Protein AF-A0A1Q9CHP8-F1 (afdb_monomer)

Radius of gyration: 36.55 Å; Cα contacts (8 Å, |Δi|>4): 1804; chains: 1; bounding box: 91×58×106 Å

Secondary structure (DSSP, 8-state):
-------SEEEESS-HHHHHHHHHTT--EEEE-SSSSS-GGGGG--S-EE-SS-HHHHHTT----HHHHHHHHHHTT-S-HHHHHHHHHHHHHHHHHHHHHH-----EEE--TT-SS--EEE-SSS-HHHHHHHHHHHHHHHHHHH-TTEEEESS-EEEEEEEETTEEEEEEEE--BHHHHHHHHHHHHT--S-EEE-TTSPBPPTTSBTTTTT--TT---EEE-PPPEEEE----------SSS------EEEEE-TTS-EEEEE-GGGTT--TTTTTT--SEEEEEE-SSEEEEEETTS-EEEEE-GGGTT--TTTTTT--SEEEEEE-SSEEEEEETTS-EEEEE-IIIII--TTTTTT--SEEEEEE-SSSEEEEEETTS-EEEEE-IIIII--TTTGGG--SEEEEEE-SSEEEEEETTS-EEEEE-GGGTT--TTTTTT--SEEEEEE-SSEEEEEETTS-EEEEE-IIIII--TTTGGG--SEEEEEE-SSEEEEEETTS-EEEEE-TTTT---TTTTTT--SEEEEEE-SSEEEEEETTS-EEEEE-IIIII--TTTTTT--SEEEEEE-SSEEEEEETTS-EEEEE-GGGTT--GGGTTT--SEEEEEE-SSEEEEEETTS-EEEEE-GGGT---GGGGGG--

Mean predicted aligned error: 12.8 Å

Nearest PDB structures (foldseek):
  6ku6-assembly2_H  TM=7.798E-01  e=5.012E-15  Saccharomyces cerevisiae S288C
  5zyn-assembly1_B  TM=6.767E-01  e=9.144E-16  Saccharomyces cerevisiae S288C
  2b7s-assembly1_A  TM=7.033E-01  e=2.053E-12  Shewanella frigidimarina
  1d4c-assembly3_C  TM=6.231E-01  e=5.730E-13  Shewanella oneidensis
  8qpv-assembly1_B  TM=3.989E-01  e=8.512E-08  Escherichia coli

Foldseek 3Di:
DQDFDQAPDEDEAQVLVVLVVCVVVVGAYEYEYLAPDGHPCLLVAQFAAFAFPAPLCVVVVWNGALVQQLVLVVVVPDPDSVVSSVCSHCRRVVVVCLCPVLVFQQNDWADDPSHPTTGGTAHPDRGRSNRSRVSSVVVLVVCVVPHSRYHYHYSWAWDAFDDDPHDRRGTGTFDDALLNVQVVVLVVVLFWHFFKAWPVRHTADRRHTCVRSVDDPPTDIDTQFDFKDKEKAAFDPPPDDDDDPDPDGFMKMWIQGRQQAIQIAFAVQLVSDPPVCRVVSHQWDDWYYANRKIWTQHPQQFIQIAHHQQLPSDPPVCRVVRGQFDDWDHANRKIWTQHPQQFIQIAHHQQQFSDPPVCRVVRGQFDDWDHARAGKIWTQHPQQAIQIAHHQLLFSDPPVCRVVRGQFDDWDGANFKIWTQHPQQFIQIAHHQQQPNDPPVCRVVRGQFDDWDGANFKIWTQHPQQFIQIAHNQQLPRDPPVPRVVRGQFPDWDHANRKIWTQHPQQAIQIAHHQQLPRDPPVCRVVRGQFDDWDGANFKIWTQHPQQAIQIAHHVQLPSDPPVCRVVRGQFDDWDHANRKIWTQHPQQFIAIAHHQQQVNDPPVCRVVRGQFDDWDGYNFKIWTQHPNRFIAIAHHSNNHRGCPVVRVVRD

Organism: Symbiodinium microadriaticum (NCBI:txid2951)

Structure (mmCIF, N/CA/C/O backbone):
data_AF-A0A1Q9CHP8-F1
#
_entry.id   AF-A0A1Q9CHP8-F1
#
loop_
_atom_site.group_PDB
_atom_site.id
_atom_site.type_symbol
_atom_site.label_atom_id
_atom_site.label_alt_id
_atom_site.label_comp_id
_atom_site.label_asym_id
_atom_site.label_entity_id
_atom_site.label_seq_id
_atom_site.pdbx_PDB_ins_code
_atom_site.Cartn_x
_atom_site.Cartn_y
_atom_site.Cartn_z
_atom_site.occupancy
_atom_site.B_iso_or_equiv
_atom_site.auth_seq_id
_atom_site.auth_comp_id
_atom_site.auth_asym_id
_atom_site.auth_atom_id
_atom_site.pdbx_PDB_model_num
ATOM 1 N N . MET A 1 1 ? -21.024 -15.010 26.573 1.00 32.25 1 MET A N 1
ATOM 2 C CA . MET A 1 1 ? -21.237 -13.962 27.595 1.00 32.25 1 MET A CA 1
ATOM 3 C C . MET A 1 1 ? -22.508 -14.082 28.415 1.00 32.25 1 MET A C 1
ATOM 5 O O . MET A 1 1 ? -22.837 -13.093 29.053 1.00 32.25 1 MET A O 1
ATOM 9 N N . MET A 1 2 ? -23.236 -15.208 28.420 1.00 30.58 2 MET A N 1
ATOM 10 C CA . MET A 1 2 ? -24.152 -15.468 29.525 1.00 30.58 2 MET A CA 1
ATOM 11 C C . MET A 1 2 ? -23.237 -15.641 30.725 1.00 30.58 2 MET A C 1
ATOM 13 O O . MET A 1 2 ? -22.542 -16.645 30.850 1.00 30.58 2 MET A O 1
ATOM 17 N N . ARG A 1 3 ? -23.071 -14.570 31.493 1.00 36.22 3 ARG A N 1
ATOM 18 C CA . ARG A 1 3 ? -22.209 -14.589 32.662 1.00 36.22 3 ARG A CA 1
ATOM 19 C C . ARG A 1 3 ? -22.969 -15.358 33.725 1.00 36.22 3 ARG A C 1
ATOM 21 O O . ARG A 1 3 ? -23.978 -14.858 34.200 1.00 36.22 3 ARG A O 1
ATOM 28 N N . THR A 1 4 ? -22.482 -16.534 34.099 1.00 34.19 4 THR A N 1
ATOM 29 C CA . THR A 1 4 ? -22.822 -17.109 35.398 1.00 34.19 4 THR A CA 1
ATOM 30 C C . THR A 1 4 ? -22.006 -16.340 36.424 1.00 34.19 4 THR A C 1
ATOM 32 O O . THR A 1 4 ? -20.804 -16.548 36.565 1.00 34.19 4 THR A O 1
ATOM 35 N N . VAL A 1 5 ? -22.637 -15.392 37.108 1.00 40.09 5 VAL A N 1
ATOM 36 C CA . VAL A 1 5 ? -22.041 -14.811 38.311 1.00 40.09 5 VAL A CA 1
ATOM 37 C C . VAL A 1 5 ? -22.280 -15.797 39.445 1.00 40.09 5 VAL A C 1
ATOM 39 O O . VAL A 1 5 ? -23.387 -15.863 39.967 1.00 40.09 5 VAL A O 1
ATOM 42 N N . THR A 1 6 ? -21.256 -16.556 39.832 1.00 34.91 6 THR A N 1
ATOM 43 C CA . THR A 1 6 ? -21.202 -17.181 41.159 1.00 34.91 6 THR A CA 1
ATOM 44 C C . THR A 1 6 ? -20.736 -16.125 42.149 1.00 34.91 6 THR A C 1
ATOM 46 O O . THR A 1 6 ? -19.545 -15.958 42.402 1.00 34.91 6 THR A O 1
ATOM 49 N N . ALA A 1 7 ? -21.689 -15.359 42.664 1.00 39.22 7 ALA A N 1
ATOM 50 C CA . ALA A 1 7 ? -21.509 -14.553 43.860 1.00 39.22 7 ALA A CA 1
ATOM 51 C C . ALA A 1 7 ? -22.327 -15.204 44.973 1.00 39.22 7 ALA A C 1
ATOM 53 O O . ALA A 1 7 ? -23.356 -15.822 44.702 1.00 39.22 7 ALA A O 1
ATOM 54 N N . MET A 1 8 ? -21.913 -15.027 46.228 1.00 43.69 8 MET A N 1
ATOM 55 C CA . MET A 1 8 ? -22.737 -15.444 47.368 1.00 43.69 8 MET A CA 1
ATOM 56 C C . MET A 1 8 ? -24.135 -14.794 47.342 1.00 43.69 8 MET A C 1
ATOM 58 O O . MET A 1 8 ? -25.053 -15.340 47.945 1.00 43.69 8 MET A O 1
ATOM 62 N N . MET A 1 9 ? -24.323 -13.673 46.623 1.00 50.69 9 MET A N 1
ATOM 63 C CA . MET A 1 9 ? -25.636 -13.069 46.395 1.00 50.69 9 MET A CA 1
ATOM 64 C C . MET A 1 9 ? -25.667 -12.218 45.109 1.00 50.69 9 MET A C 1
ATOM 66 O O . MET A 1 9 ? -24.845 -11.317 44.933 1.00 50.69 9 MET A O 1
ATOM 70 N N . VAL A 1 10 ? -26.631 -12.489 44.220 1.00 53.03 10 VAL A N 1
ATOM 71 C CA . VAL A 1 10 ? -26.960 -11.646 43.056 1.00 53.03 10 VAL A CA 1
ATOM 72 C C . VAL A 1 10 ? -28.229 -10.867 43.365 1.00 53.03 10 VAL A C 1
ATOM 74 O O . VAL A 1 10 ? -29.233 -11.448 43.777 1.00 53.03 10 VAL A O 1
ATOM 77 N N . ILE A 1 11 ? -28.186 -9.555 43.156 1.00 59.75 11 ILE A N 1
ATOM 78 C CA . ILE A 1 11 ? -29.283 -8.655 43.501 1.00 59.75 11 ILE A CA 1
ATOM 79 C C . ILE A 1 11 ? -29.784 -7.957 42.233 1.00 59.75 11 ILE A C 1
ATOM 81 O O . ILE A 1 11 ? -28.994 -7.362 41.501 1.00 59.75 11 ILE A O 1
ATOM 85 N N . VAL A 1 12 ? -31.098 -8.044 41.992 1.00 50.56 12 VAL A N 1
ATOM 86 C CA . VAL A 1 12 ? -31.787 -7.521 40.800 1.00 50.56 12 VAL A CA 1
ATOM 87 C C . VAL A 1 12 ? -32.822 -6.482 41.227 1.00 50.56 12 VAL A C 1
ATOM 89 O O . VAL A 1 12 ? -33.649 -6.787 42.080 1.00 50.56 12 VAL A O 1
ATOM 92 N N . ASP A 1 13 ? -32.777 -5.298 40.607 1.00 51.28 13 ASP A N 1
ATOM 93 C CA . ASP A 1 13 ? -33.692 -4.153 40.763 1.00 51.28 13 ASP A CA 1
ATOM 94 C C . ASP A 1 13 ? -33.893 -3.638 42.225 1.00 51.28 13 ASP A C 1
ATOM 96 O O . ASP A 1 13 ? -34.363 -4.318 43.138 1.00 51.28 13 ASP A O 1
ATOM 100 N N . ALA A 1 14 ? -33.585 -2.351 42.440 1.00 54.28 14 ALA A N 1
ATOM 101 C CA . ALA A 1 14 ? -33.940 -1.529 43.618 1.00 54.28 14 ALA A CA 1
ATOM 102 C C . ALA A 1 14 ? -33.452 -1.971 45.020 1.00 54.28 14 ALA A C 1
ATOM 104 O O . ALA A 1 14 ? -33.820 -1.352 46.018 1.00 54.28 14 ALA A O 1
ATOM 105 N N . SER A 1 15 ? -32.575 -2.965 45.126 1.00 67.31 15 SER A N 1
ATOM 106 C C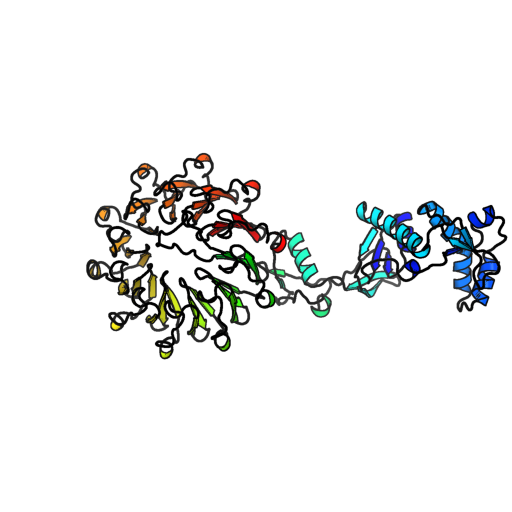A . SER A 1 15 ? -32.141 -3.520 46.418 1.00 67.31 15 SER A CA 1
ATOM 107 C C . SER A 1 15 ? -30.741 -3.040 46.836 1.00 67.31 15 SER A C 1
ATOM 109 O O . SER A 1 15 ? -29.907 -3.813 47.306 1.00 67.31 15 SER A O 1
ATOM 111 N N . MET A 1 16 ? -30.484 -1.734 46.684 1.00 79.94 16 MET A N 1
ATOM 112 C CA . MET A 1 16 ? -29.229 -1.094 47.115 1.00 79.94 16 MET A CA 1
ATOM 113 C C . MET A 1 16 ? -28.975 -1.269 48.616 1.00 79.94 16 MET A C 1
ATOM 115 O O . MET A 1 16 ? -27.826 -1.385 49.037 1.00 79.94 16 MET A O 1
ATOM 119 N N . SER A 1 17 ? -30.039 -1.310 49.423 1.00 84.31 17 SER A N 1
ATOM 120 C CA . SER A 1 17 ? -29.952 -1.588 50.857 1.00 84.31 17 SER A CA 1
ATOM 121 C C . SER A 1 17 ? -29.372 -2.976 51.115 1.00 84.31 17 SER A C 1
ATOM 123 O O . SER A 1 17 ? -28.392 -3.087 51.838 1.00 84.31 17 SER A O 1
ATOM 125 N N . ALA A 1 18 ? -29.886 -4.010 50.445 1.00 85.06 18 ALA A N 1
ATOM 126 C CA . ALA A 1 18 ? -29.377 -5.373 50.575 1.00 85.06 18 ALA A CA 1
ATOM 127 C C . ALA A 1 18 ? -27.910 -5.489 50.127 1.00 85.06 18 ALA A C 1
ATOM 129 O O . ALA A 1 18 ? -27.121 -6.140 50.807 1.00 85.06 18 ALA A O 1
ATOM 130 N N . ALA A 1 19 ? -27.521 -4.816 49.038 1.00 87.69 19 ALA A N 1
ATOM 131 C CA . ALA A 1 19 ? -26.127 -4.801 48.594 1.00 87.69 19 ALA A CA 1
ATOM 132 C C . ALA A 1 19 ? -25.193 -4.174 49.641 1.00 87.69 19 ALA A C 1
ATOM 134 O O . ALA A 1 19 ? -24.167 -4.761 49.979 1.00 87.69 19 ALA A O 1
ATOM 135 N N . ASN A 1 20 ? -25.578 -3.026 50.208 1.00 89.94 20 ASN A N 1
ATOM 136 C CA . ASN A 1 20 ? -24.814 -2.387 51.277 1.00 89.94 20 ASN A CA 1
ATOM 137 C C . ASN A 1 20 ? -24.762 -3.264 52.540 1.00 89.94 20 ASN A C 1
ATOM 139 O O . ASN A 1 20 ? -23.689 -3.425 53.111 1.00 89.94 20 ASN A O 1
ATOM 143 N N . THR A 1 21 ? -25.866 -3.902 52.944 1.00 88.44 21 THR A N 1
ATOM 144 C CA . THR A 1 21 ? -25.880 -4.808 54.106 1.00 88.44 21 THR A CA 1
ATOM 145 C C . THR A 1 21 ? -24.941 -6.002 53.920 1.00 88.44 21 THR A C 1
ATOM 147 O O . THR A 1 21 ? -24.239 -6.365 54.861 1.00 88.44 21 THR A O 1
ATOM 150 N N . VAL A 1 22 ? -24.891 -6.607 52.725 1.00 87.50 22 VAL A N 1
ATOM 151 C CA . VAL A 1 22 ? -23.957 -7.710 52.425 1.00 87.50 22 VAL A CA 1
ATOM 152 C C . VAL A 1 22 ? -22.511 -7.250 52.602 1.00 87.50 22 VAL A C 1
ATOM 154 O O . VAL A 1 22 ? -21.736 -7.920 53.284 1.00 87.50 22 VAL A O 1
ATOM 157 N N . VAL A 1 23 ? -22.171 -6.086 52.047 1.00 89.94 23 VAL A N 1
ATOM 158 C CA . VAL A 1 23 ? -20.831 -5.495 52.157 1.00 89.94 23 VAL A CA 1
ATOM 159 C C . VAL A 1 23 ? -20.475 -5.159 53.608 1.00 89.94 23 VAL A C 1
ATOM 161 O O . VAL A 1 23 ? -19.366 -5.461 54.043 1.00 89.94 23 VAL A O 1
ATOM 164 N N . GLU A 1 24 ? -21.405 -4.597 54.389 1.00 89.00 24 GLU A N 1
ATOM 165 C CA . GLU A 1 24 ? -21.190 -4.286 55.813 1.00 89.00 24 GLU A CA 1
ATOM 166 C C . GLU A 1 24 ? -20.850 -5.528 56.651 1.00 89.00 24 GLU A C 1
ATOM 168 O O . GLU A 1 24 ? -20.127 -5.422 57.641 1.00 89.00 24 GLU A O 1
ATOM 173 N N . HIS A 1 25 ? -21.333 -6.704 56.246 1.00 88.75 25 HIS A N 1
ATOM 174 C CA . HIS A 1 25 ? -21.040 -7.981 56.900 1.00 88.75 25 HIS A CA 1
ATOM 175 C C . HIS A 1 25 ? -19.846 -8.723 56.270 1.00 88.75 25 HIS A C 1
ATOM 177 O O . HIS A 1 25 ? -19.626 -9.897 56.563 1.00 88.75 25 HIS A O 1
ATOM 183 N N . GLY A 1 26 ? -19.068 -8.058 55.407 1.00 86.25 26 GLY A N 1
ATOM 184 C CA . GLY A 1 26 ? -17.883 -8.623 54.752 1.00 86.25 26 GLY A CA 1
ATOM 185 C C . GLY A 1 26 ? -18.189 -9.594 53.607 1.00 86.25 26 GLY A C 1
ATOM 186 O O . GLY A 1 26 ? -17.297 -10.304 53.144 1.00 86.25 26 GLY A O 1
ATOM 187 N N . GLY A 1 27 ? -19.442 -9.652 53.154 1.00 83.94 27 GLY A N 1
ATOM 188 C CA . GLY A 1 27 ? -19.852 -10.458 52.012 1.00 83.94 27 GLY A CA 1
ATOM 189 C C . GLY A 1 27 ? -19.500 -9.806 50.673 1.00 83.94 27 GLY A C 1
ATOM 190 O O . GLY A 1 27 ? -19.289 -8.598 50.579 1.00 83.94 27 GLY A O 1
ATOM 191 N N . ARG A 1 28 ? -19.472 -10.625 49.616 1.00 83.94 28 ARG A N 1
ATOM 192 C CA . ARG A 1 28 ? -19.248 -10.178 48.233 1.00 83.94 28 ARG A CA 1
ATOM 193 C C . ARG A 1 28 ? -20.570 -10.066 47.485 1.00 83.94 28 ARG A C 1
ATOM 195 O O . ARG A 1 28 ? -21.344 -11.027 47.477 1.00 83.94 28 ARG A O 1
ATOM 202 N N . VAL A 1 29 ? -20.798 -8.942 46.809 1.00 85.75 29 VAL A N 1
ATOM 203 C CA . VAL A 1 29 ? -22.035 -8.684 46.061 1.00 85.75 29 VAL A CA 1
ATOM 204 C C . VAL A 1 29 ? -21.769 -8.244 44.625 1.00 85.75 29 VAL A C 1
ATOM 206 O O . VAL A 1 29 ? -20.896 -7.421 44.351 1.00 85.75 29 VAL A O 1
ATOM 209 N N . VAL A 1 30 ? -22.580 -8.767 43.704 1.00 84.06 30 VAL A N 1
ATOM 210 C CA . VAL A 1 30 ? -22.703 -8.234 42.345 1.00 84.06 30 VAL A CA 1
ATOM 211 C C . VAL A 1 30 ? -24.123 -7.712 42.167 1.00 84.06 30 VAL A C 1
ATOM 213 O O . VAL A 1 30 ? -25.094 -8.469 42.239 1.00 84.06 30 VAL A O 1
ATOM 216 N N . LEU A 1 31 ? -24.231 -6.405 41.956 1.00 84.88 31 LEU A N 1
ATOM 217 C CA . LEU A 1 31 ? -25.481 -5.712 41.688 1.00 84.88 31 LEU A CA 1
ATOM 218 C C . LEU A 1 31 ? -25.678 -5.590 40.174 1.00 84.88 31 LEU A C 1
ATOM 220 O O . LEU A 1 31 ? -24.810 -5.055 39.483 1.00 84.88 31 LEU A O 1
ATOM 224 N N . LEU A 1 32 ? -26.825 -6.057 39.681 1.00 81.81 32 LEU A N 1
ATOM 225 C CA . LEU A 1 32 ? -27.216 -5.953 38.276 1.00 81.81 32 LEU A CA 1
ATOM 226 C C . LEU A 1 32 ? -28.461 -5.067 38.152 1.00 81.81 32 LEU A C 1
ATOM 228 O O . LEU A 1 32 ? -29.477 -5.337 38.796 1.00 81.81 32 LEU A O 1
ATOM 232 N N . ASP A 1 33 ? -28.400 -4.042 37.304 1.00 81.62 33 ASP A N 1
ATOM 233 C CA . ASP A 1 33 ? -29.553 -3.200 36.963 1.00 81.62 33 ASP A CA 1
ATOM 234 C C . ASP A 1 33 ? -29.701 -3.124 35.441 1.00 81.62 33 ASP A C 1
ATOM 236 O O . ASP A 1 33 ? -28.731 -2.907 34.715 1.00 81.62 33 ASP A O 1
ATOM 240 N N . LYS A 1 34 ? -30.926 -3.296 34.939 1.00 77.94 34 LYS A N 1
ATOM 241 C CA . LYS A 1 34 ? -31.218 -3.205 33.498 1.00 77.94 34 LYS A CA 1
ATOM 242 C C . LYS A 1 34 ? -31.154 -1.770 32.965 1.00 77.94 34 LYS A C 1
ATOM 244 O O . LYS A 1 34 ? -31.119 -1.568 31.755 1.00 77.94 34 LYS A O 1
ATOM 249 N N . SER A 1 35 ? -31.215 -0.779 33.848 1.00 80.12 35 SER A N 1
ATOM 250 C CA . SER A 1 35 ? -31.210 0.643 33.513 1.00 80.12 35 SER A CA 1
ATOM 251 C C . SER A 1 35 ? -29.777 1.166 33.465 1.00 80.12 35 SER A C 1
ATOM 253 O O . SER A 1 35 ? -28.867 0.576 34.041 1.00 80.12 35 SER A O 1
ATOM 255 N N . SER A 1 36 ? -29.562 2.306 32.806 1.00 78.25 36 SER A N 1
ATOM 256 C CA . SER A 1 36 ? -28.267 3.001 32.826 1.00 78.25 36 SER A CA 1
ATOM 257 C C . SER A 1 36 ? -27.949 3.660 34.174 1.00 78.25 36 SER A C 1
ATOM 259 O O . SER A 1 36 ? -26.808 4.044 34.400 1.00 78.25 36 SER A O 1
ATOM 261 N N . PHE A 1 37 ? -28.945 3.806 35.052 1.00 79.88 37 PHE A N 1
ATOM 262 C CA . PHE A 1 37 ? -28.818 4.407 36.376 1.00 79.88 37 PHE A CA 1
ATOM 263 C C . PHE A 1 37 ? -29.591 3.581 37.411 1.00 79.88 37 PHE A C 1
ATOM 265 O O . PHE A 1 37 ? -30.772 3.285 37.209 1.00 79.88 37 PHE A O 1
ATOM 272 N N . CYS A 1 38 ? -28.928 3.233 38.514 1.00 80.44 38 CYS A N 1
ATOM 273 C CA . CYS A 1 38 ? -29.504 2.460 39.615 1.00 80.44 38 CYS A CA 1
ATOM 274 C C . CYS A 1 38 ? -30.479 3.311 40.451 1.00 80.44 38 CYS A C 1
ATOM 276 O O . CYS A 1 38 ? -30.291 4.511 40.604 1.00 80.44 38 CYS A O 1
ATOM 278 N N . GLY A 1 39 ? -31.499 2.696 41.059 1.00 76.31 39 GLY A N 1
ATOM 279 C CA . GLY A 1 39 ? -32.348 3.360 42.073 1.00 76.31 39 GLY A CA 1
ATOM 280 C C . GLY A 1 39 ? -33.857 3.170 41.899 1.00 76.31 39 GLY A C 1
ATOM 281 O O . GLY A 1 39 ? -34.620 3.286 42.864 1.00 76.31 39 GLY A O 1
ATOM 282 N N . GLY A 1 40 ? -34.291 2.786 40.696 1.00 79.56 40 GLY A N 1
ATOM 283 C CA . GLY A 1 40 ? -35.664 2.366 40.414 1.00 79.56 40 GLY A CA 1
ATOM 284 C C . GLY A 1 40 ? -36.733 3.388 40.827 1.00 79.56 40 GLY A C 1
ATOM 285 O O . GLY A 1 40 ? -36.554 4.603 40.738 1.00 79.56 40 GLY A O 1
ATOM 286 N N . ASN A 1 41 ? -37.888 2.893 41.283 1.00 81.56 41 ASN A N 1
ATOM 287 C CA . ASN A 1 41 ? -39.002 3.753 41.698 1.00 81.56 41 ASN A CA 1
ATOM 288 C C . ASN A 1 41 ? -38.702 4.561 42.972 1.00 81.56 41 ASN A C 1
ATOM 290 O O . ASN A 1 41 ? -39.279 5.632 43.157 1.00 81.56 41 ASN A O 1
ATOM 294 N N . SER A 1 42 ? -37.790 4.090 43.826 1.00 84.94 42 SER A N 1
ATOM 295 C CA . SER A 1 42 ? -37.448 4.742 45.095 1.00 84.94 42 SER A CA 1
ATOM 296 C C . SER A 1 42 ? -36.819 6.121 44.892 1.00 84.94 42 SER A C 1
ATOM 298 O O . SER A 1 42 ? -37.110 7.042 45.653 1.00 84.94 42 SER A O 1
ATOM 300 N N . THR A 1 43 ? -36.057 6.315 43.811 1.00 85.19 43 THR A N 1
ATOM 301 C CA . THR A 1 43 ? -35.493 7.626 43.442 1.00 85.19 43 THR A CA 1
ATOM 302 C C . THR A 1 43 ? -36.583 8.666 43.161 1.00 85.19 43 THR A C 1
ATOM 304 O O . THR A 1 43 ? -36.385 9.856 43.396 1.00 85.19 43 THR A O 1
ATOM 307 N N . LYS A 1 44 ? -37.767 8.231 42.706 1.00 83.88 44 LYS A N 1
ATOM 308 C CA . LYS A 1 44 ? -38.906 9.109 42.391 1.00 83.88 44 LYS A CA 1
ATOM 309 C C . LYS A 1 44 ? -39.790 9.422 43.606 1.00 83.88 44 LYS A C 1
ATOM 311 O O . LYS A 1 44 ? -40.751 10.178 43.471 1.00 83.88 44 LYS A O 1
ATOM 316 N N . ALA A 1 45 ? -39.506 8.861 44.784 1.00 84.69 45 ALA A N 1
ATOM 317 C CA . ALA A 1 45 ? -40.313 9.093 45.979 1.00 84.69 45 ALA A CA 1
ATOM 318 C C . ALA A 1 45 ? -40.111 10.521 46.529 1.00 84.69 45 ALA A C 1
ATOM 320 O O . ALA A 1 45 ? -39.013 10.919 46.915 1.00 84.69 45 ALA A O 1
ATOM 321 N N . THR A 1 46 ? -41.187 11.305 46.604 1.00 85.94 46 THR A N 1
ATOM 322 C CA . THR A 1 46 ? -41.142 12.726 47.011 1.00 85.94 46 THR A CA 1
ATOM 323 C C . THR A 1 46 ? -41.456 12.960 48.493 1.00 85.94 46 THR A C 1
ATOM 325 O O . THR A 1 46 ? -41.207 14.043 49.029 1.00 85.94 46 THR A O 1
ATOM 328 N N . SER A 1 47 ? -42.011 11.954 49.169 1.00 87.69 47 SER A N 1
ATOM 329 C CA . SER A 1 47 ? -42.563 12.089 50.519 1.00 87.69 47 SER A CA 1
ATOM 330 C C . SER A 1 47 ? -41.555 11.828 51.640 1.00 87.69 47 SER A C 1
ATOM 332 O O . SER A 1 47 ? -41.561 12.573 52.619 1.00 87.69 47 SER A O 1
ATOM 334 N N . GLY A 1 48 ? -40.699 10.814 51.494 1.00 90.50 48 GLY A N 1
ATOM 335 C CA . GLY A 1 48 ? -39.798 10.325 52.543 1.00 90.50 48 GLY A CA 1
ATOM 336 C C . GLY A 1 48 ? -39.939 8.819 52.780 1.00 90.50 48 GLY A C 1
ATOM 337 O O . GLY A 1 48 ? -40.617 8.132 52.015 1.00 90.50 48 GLY A O 1
ATOM 338 N N . ILE A 1 49 ? -39.305 8.322 53.841 1.00 93.06 49 ILE A N 1
ATOM 339 C CA . ILE A 1 49 ? -39.359 6.922 54.288 1.00 93.06 49 ILE A CA 1
ATOM 340 C C . ILE A 1 49 ? -40.176 6.813 55.579 1.00 93.06 49 ILE A C 1
ATOM 342 O O . ILE A 1 49 ? -40.084 7.677 56.444 1.00 93.06 49 ILE A O 1
ATOM 346 N N . ASN A 1 50 ? -40.999 5.776 55.726 1.00 95.19 50 ASN A N 1
ATOM 347 C CA . ASN A 1 50 ? -41.818 5.601 56.926 1.00 95.19 50 ASN A CA 1
ATOM 348 C C . ASN A 1 50 ? -41.083 4.777 57.992 1.00 95.19 50 ASN A C 1
ATOM 350 O O . ASN A 1 50 ? -40.599 3.693 57.681 1.00 95.19 50 ASN A O 1
ATOM 354 N N . GLY A 1 51 ? -41.067 5.255 59.239 1.00 95.94 51 GLY A N 1
ATOM 355 C CA . GLY A 1 51 ? -40.491 4.550 60.388 1.00 95.94 51 GLY A CA 1
ATOM 356 C C . GLY A 1 51 ? -41.237 4.866 61.680 1.00 95.94 51 GLY A C 1
ATOM 357 O O . GLY A 1 51 ? -41.588 6.019 61.907 1.00 95.94 51 GLY A O 1
ATOM 358 N N . ALA A 1 52 ? -41.500 3.848 62.505 1.00 97.00 52 ALA A N 1
ATOM 359 C CA . ALA A 1 52 ? -42.254 3.990 63.754 1.00 97.00 52 ALA A CA 1
ATOM 360 C C . ALA A 1 52 ? -41.435 3.541 64.973 1.00 97.00 52 ALA A C 1
ATOM 362 O O . ALA A 1 52 ? -41.006 2.394 65.045 1.00 97.00 52 ALA A O 1
ATOM 363 N N . GLY A 1 53 ? -41.254 4.431 65.949 1.00 95.81 53 GLY A N 1
ATOM 364 C CA . GLY A 1 53 ? -40.407 4.233 67.128 1.00 95.81 53 GLY A CA 1
ATOM 365 C C . GLY A 1 53 ? -38.943 4.673 66.956 1.00 95.81 53 GLY A C 1
ATOM 366 O O . GLY A 1 53 ? -38.101 4.283 67.771 1.00 95.81 53 GLY A O 1
ATOM 367 N N . THR A 1 54 ? -38.632 5.476 65.931 1.00 97.31 54 THR A N 1
ATOM 368 C CA . THR A 1 54 ? -37.264 5.942 65.605 1.00 97.31 54 THR A CA 1
ATOM 369 C C . THR A 1 54 ? -36.670 6.860 66.676 1.00 97.31 54 THR A C 1
ATOM 371 O O . THR A 1 54 ? -37.397 7.486 67.461 1.00 97.31 54 THR A O 1
ATOM 374 N N . LYS A 1 55 ? -35.336 7.020 66.684 1.00 96.06 55 LYS A N 1
ATOM 375 C CA . LYS A 1 55 ? -34.653 8.000 67.557 1.00 96.06 55 LYS A CA 1
ATOM 376 C C . LYS A 1 55 ? -35.212 9.415 67.361 1.00 96.06 55 LYS A C 1
ATOM 378 O O . LYS A 1 55 ? -35.457 10.129 68.335 1.00 96.06 55 LYS A O 1
ATOM 383 N N . THR A 1 56 ? -35.482 9.805 66.115 1.00 95.19 56 THR A N 1
ATOM 384 C CA . THR A 1 56 ? -36.028 11.127 65.772 1.00 95.19 56 THR A CA 1
ATOM 385 C C . THR A 1 56 ? -37.457 11.327 66.284 1.00 95.19 56 THR A C 1
ATOM 387 O O . THR A 1 56 ? -37.770 12.407 66.785 1.00 95.19 56 THR A O 1
ATOM 390 N N . GLN A 1 57 ? -38.330 10.313 66.205 1.00 97.19 57 GLN A N 1
ATOM 391 C CA . GLN A 1 57 ? -39.683 10.404 66.772 1.00 97.19 57 GLN A CA 1
ATOM 392 C C . GLN A 1 57 ? -39.642 10.553 68.295 1.00 97.19 57 GLN A C 1
ATOM 394 O O . GLN A 1 57 ? -40.338 11.412 68.839 1.00 97.19 57 GLN A O 1
ATOM 399 N N . LYS A 1 58 ? -38.772 9.790 68.972 1.00 95.88 58 LYS A N 1
ATOM 400 C CA . LYS A 1 58 ? -38.559 9.891 70.425 1.00 95.88 58 LYS A CA 1
ATOM 401 C C . LYS A 1 58 ? -38.068 11.279 70.834 1.00 95.88 58 LYS A C 1
ATOM 403 O O . LYS A 1 58 ? -38.632 11.873 71.747 1.00 95.88 58 LYS A O 1
ATOM 408 N N . ALA A 1 59 ? -37.091 11.836 70.115 1.00 95.19 59 ALA A N 1
ATOM 409 C CA . ALA A 1 59 ? -36.578 13.187 70.362 1.00 95.19 59 ALA A CA 1
ATOM 410 C C . ALA A 1 59 ? -37.647 14.286 70.192 1.00 95.19 59 ALA A C 1
ATOM 412 O O . ALA A 1 59 ? -37.554 15.343 70.809 1.00 95.19 59 ALA A O 1
ATOM 413 N N . LYS A 1 60 ? -38.674 14.033 69.371 1.00 95.81 60 LYS A N 1
ATOM 414 C CA . LYS A 1 60 ? -39.806 14.941 69.131 1.00 95.81 60 LYS A CA 1
ATOM 415 C C . LYS A 1 60 ? -41.039 14.640 69.987 1.00 95.81 60 LYS A C 1
ATOM 417 O O . LYS A 1 60 ? -42.062 15.296 69.806 1.00 95.81 60 LYS A O 1
ATOM 422 N N . GLY A 1 61 ? -40.967 13.656 70.886 1.00 95.81 61 GLY A N 1
ATOM 423 C CA . GLY A 1 61 ? -42.092 13.251 71.731 1.00 95.81 61 GLY A CA 1
ATOM 424 C C . GLY A 1 61 ? -43.280 12.666 70.960 1.00 95.81 61 GLY A C 1
ATOM 425 O O . GLY A 1 61 ? -44.411 12.770 71.426 1.00 95.81 61 GLY A O 1
ATOM 426 N N . ILE A 1 62 ? -43.057 12.081 69.776 1.00 96.88 62 ILE A N 1
ATOM 427 C CA . ILE A 1 62 ? -44.118 11.480 68.956 1.00 96.88 62 ILE A CA 1
ATOM 428 C C . ILE A 1 62 ? -44.406 10.052 69.464 1.00 96.88 62 ILE A C 1
ATOM 430 O O . ILE A 1 62 ? -43.511 9.206 69.389 1.00 96.88 62 ILE A O 1
ATOM 434 N N . PRO A 1 63 ? -45.628 9.743 69.947 1.00 95.25 63 PRO A N 1
ATOM 435 C CA . PRO A 1 63 ? -45.958 8.451 70.551 1.00 95.25 63 PRO A CA 1
ATOM 436 C C . PRO A 1 63 ? -46.394 7.420 69.492 1.00 95.25 63 PRO A C 1
ATOM 438 O O . PRO A 1 63 ? -47.503 6.889 69.546 1.00 95.25 63 PRO A O 1
ATOM 441 N N . ASP A 1 64 ? -45.547 7.173 68.491 1.00 97.44 64 ASP A N 1
ATOM 442 C CA . ASP A 1 64 ? -45.794 6.163 67.453 1.00 97.44 64 ASP A CA 1
ATOM 443 C C . ASP A 1 64 ? -45.124 4.827 67.790 1.00 97.44 64 ASP A C 1
ATOM 445 O O . ASP A 1 64 ? -44.050 4.796 68.395 1.00 97.44 64 ASP A O 1
ATOM 449 N N . THR A 1 65 ? -45.741 3.720 67.375 1.00 97.00 65 THR A N 1
ATOM 450 C CA . THR A 1 65 ? -45.216 2.365 67.598 1.00 97.00 65 THR A CA 1
ATOM 451 C C . THR A 1 65 ? -45.391 1.491 66.360 1.00 97.00 65 THR A C 1
ATOM 453 O O . THR A 1 65 ? -46.222 1.770 65.489 1.00 97.00 65 THR A O 1
ATOM 456 N N . ALA A 1 66 ? -44.628 0.399 66.285 1.00 95.12 66 ALA A N 1
ATOM 457 C CA . ALA A 1 66 ? -44.748 -0.574 65.204 1.00 95.12 66 AL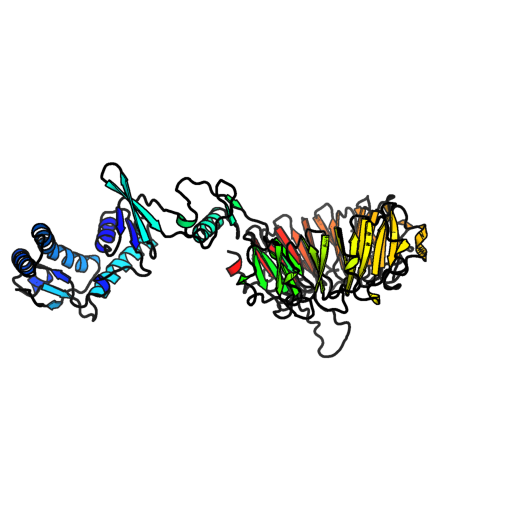A A CA 1
ATOM 458 C C . ALA A 1 66 ? -46.163 -1.176 65.117 1.00 95.12 66 ALA A C 1
ATOM 460 O O . ALA A 1 66 ? -46.637 -1.466 64.019 1.00 95.12 66 ALA A O 1
ATOM 461 N N . GLU A 1 67 ? -46.869 -1.327 66.242 1.00 96.00 67 GLU A N 1
ATOM 462 C CA . GLU A 1 67 ? -48.251 -1.813 66.289 1.00 96.00 67 GLU A CA 1
ATOM 463 C C . GLU A 1 67 ? -49.214 -0.820 65.637 1.00 96.00 67 GLU A C 1
ATOM 465 O O . GLU A 1 67 ? -50.012 -1.222 64.788 1.00 96.00 67 GLU A O 1
ATOM 470 N N . ILE A 1 68 ? -49.112 0.471 65.979 1.00 96.56 68 ILE A N 1
ATOM 471 C CA . ILE A 1 68 ? -49.930 1.531 65.367 1.00 96.56 68 ILE A CA 1
ATOM 472 C C . ILE A 1 68 ? -49.635 1.597 63.864 1.00 96.56 68 ILE A C 1
ATOM 474 O O . ILE A 1 68 ? -50.552 1.662 63.043 1.00 96.56 68 ILE A O 1
ATOM 478 N N . PHE A 1 69 ? -48.360 1.515 63.478 1.00 97.00 6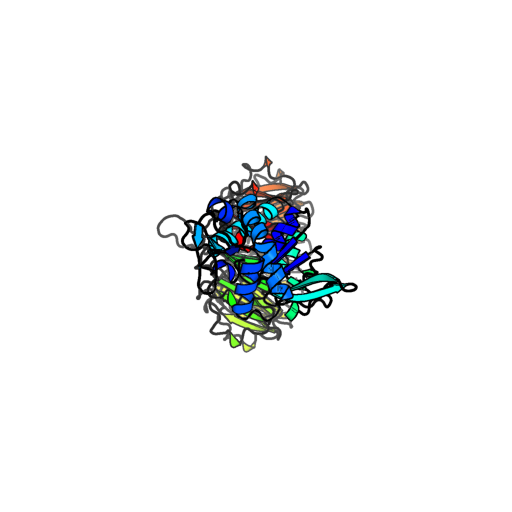9 PHE A N 1
ATOM 479 C CA . PHE A 1 69 ? -47.975 1.511 62.071 1.00 97.00 69 PHE A CA 1
ATOM 480 C C . PHE A 1 69 ? -48.493 0.273 61.322 1.00 97.00 69 PHE A C 1
ATOM 482 O O . PHE A 1 69 ? -49.002 0.395 60.204 1.00 97.00 69 PHE A O 1
ATOM 489 N N . THR A 1 70 ? -48.460 -0.903 61.947 1.00 96.12 70 THR A N 1
ATOM 490 C CA . THR A 1 70 ? -49.018 -2.132 61.368 1.00 96.12 70 THR A CA 1
ATOM 491 C C . THR A 1 70 ? -50.526 -1.992 61.161 1.00 96.12 70 THR A C 1
ATOM 493 O O . THR A 1 70 ? -51.024 -2.309 60.083 1.00 96.12 70 THR A O 1
ATOM 496 N N . GLN A 1 71 ? -51.259 -1.466 62.148 1.00 95.31 71 GLN A N 1
ATOM 497 C CA . GLN A 1 71 ? -52.705 -1.240 62.039 1.00 95.31 71 GLN A CA 1
ATOM 498 C C . GLN A 1 71 ? -53.053 -0.280 60.896 1.00 95.31 71 GLN A C 1
ATOM 500 O O . GLN A 1 71 ? -53.929 -0.588 60.086 1.00 95.31 71 GLN A O 1
ATOM 505 N N . ASP A 1 72 ? -52.337 0.841 60.785 1.00 96.00 72 ASP A N 1
ATOM 506 C CA . ASP A 1 72 ? -52.528 1.802 59.694 1.00 96.00 72 ASP A CA 1
ATOM 507 C C . ASP A 1 72 ? -52.231 1.174 58.321 1.00 96.00 72 ASP A C 1
ATOM 509 O O . ASP A 1 72 ? -52.975 1.382 57.363 1.00 96.00 72 ASP A O 1
ATOM 513 N N . THR A 1 73 ? -51.178 0.357 58.227 1.00 93.81 73 THR A N 1
ATOM 514 C CA . THR A 1 73 ? -50.772 -0.327 56.987 1.00 93.81 73 THR A CA 1
ATOM 515 C C . THR A 1 73 ? -51.794 -1.380 56.551 1.00 93.81 73 THR A C 1
ATOM 517 O O . THR A 1 73 ? -52.144 -1.461 55.372 1.00 93.81 73 THR A O 1
ATOM 520 N N . LEU A 1 74 ? -52.330 -2.158 57.497 1.00 93.56 74 LEU A N 1
ATOM 521 C CA . LEU A 1 74 ? -53.395 -3.131 57.239 1.00 93.56 74 LEU A CA 1
ATOM 522 C C . LEU A 1 74 ? -54.691 -2.441 56.809 1.00 93.56 74 LEU A C 1
ATOM 524 O O . LEU A 1 74 ? -55.306 -2.845 55.823 1.00 93.56 74 LEU A O 1
ATOM 528 N N . LYS A 1 75 ? -55.068 -1.356 57.495 1.00 93.75 75 LYS A N 1
ATOM 529 C CA . LYS A 1 75 ? -56.228 -0.533 57.129 1.00 93.75 75 LYS A CA 1
ATOM 530 C C . LYS A 1 75 ? -56.083 0.072 55.729 1.00 93.75 75 LYS A C 1
ATOM 532 O O . LYS A 1 75 ? -57.076 0.206 55.022 1.00 93.75 75 LYS A O 1
ATOM 537 N N . GLY A 1 76 ? -54.856 0.394 55.320 1.00 87.00 76 GLY A N 1
ATOM 538 C CA . GLY A 1 76 ? -54.515 0.858 53.974 1.00 87.00 76 GLY A CA 1
ATOM 539 C C . GLY A 1 76 ? -54.619 -0.202 52.868 1.00 87.00 76 GLY A C 1
ATOM 540 O O . GLY A 1 76 ? -54.411 0.135 51.705 1.00 87.00 76 GLY A O 1
ATOM 541 N N . GLY A 1 77 ? -54.952 -1.460 53.192 1.00 88.44 77 GLY A N 1
ATOM 542 C CA . GLY A 1 77 ? -55.222 -2.516 52.209 1.00 88.44 77 GLY A CA 1
ATOM 543 C C . GLY A 1 77 ? -54.077 -3.506 51.973 1.00 88.44 77 GLY A C 1
ATOM 544 O O . GLY A 1 77 ? -54.050 -4.171 50.933 1.00 88.44 77 GLY A O 1
ATOM 545 N N . ALA A 1 78 ? -53.123 -3.630 52.902 1.00 85.75 78 ALA A N 1
ATOM 546 C CA . ALA A 1 78 ? -52.059 -4.627 52.795 1.00 85.75 78 ALA A CA 1
ATOM 547 C C . ALA A 1 78 ? -52.624 -6.064 52.791 1.00 85.75 78 ALA A C 1
ATOM 549 O O . ALA A 1 78 ? -53.279 -6.497 53.734 1.00 85.75 78 ALA A O 1
ATOM 550 N N . LYS A 1 79 ? -52.338 -6.825 51.726 1.00 88.12 79 LYS A N 1
ATOM 551 C CA . LYS A 1 79 ? -52.898 -8.174 51.490 1.00 88.12 79 LYS A CA 1
ATOM 552 C C . LYS A 1 79 ? -52.169 -9.311 52.222 1.00 88.12 79 LYS A C 1
ATOM 554 O O . LYS A 1 79 ? -52.632 -10.444 52.177 1.00 88.12 79 LYS A O 1
ATOM 559 N N . LYS A 1 80 ? -51.018 -9.023 52.837 1.00 91.31 80 LYS A N 1
ATOM 560 C CA . LYS A 1 80 ? -50.130 -9.991 53.506 1.00 91.31 80 LYS A CA 1
ATOM 561 C C . LYS A 1 80 ? -49.754 -9.482 54.901 1.00 91.31 80 LYS A C 1
ATOM 563 O O . LYS A 1 80 ? -48.769 -8.745 55.025 1.00 91.31 80 LYS A O 1
ATOM 568 N N . PRO A 1 81 ? -50.561 -9.781 55.934 1.00 90.62 81 PRO A N 1
ATOM 569 C CA . PRO A 1 81 ? -50.384 -9.208 57.266 1.00 90.62 81 PRO A CA 1
ATOM 570 C C . PRO A 1 81 ? -49.031 -9.509 57.912 1.00 90.62 81 PRO A C 1
ATOM 572 O O . PRO A 1 81 ? -48.467 -8.656 58.593 1.00 90.62 81 PRO A O 1
ATOM 575 N N . GLU A 1 82 ? -48.482 -10.693 57.660 1.00 91.69 82 GLU A N 1
ATOM 576 C CA . GLU A 1 82 ? -47.173 -11.126 58.139 1.00 91.69 82 GLU A CA 1
ATOM 577 C C . GLU A 1 82 ? -46.031 -10.262 57.585 1.00 91.69 82 GLU A C 1
ATOM 579 O O . GLU A 1 82 ? -45.153 -9.845 58.341 1.00 91.69 82 GLU A O 1
ATOM 584 N N . LEU A 1 83 ? -46.083 -9.904 56.296 1.00 88.88 83 LEU A N 1
ATOM 585 C CA . LEU A 1 83 ? -45.095 -9.017 55.675 1.00 88.88 83 LEU A CA 1
ATOM 586 C C . LEU A 1 83 ? -45.282 -7.563 56.111 1.00 88.88 83 LEU A C 1
ATOM 588 O O . LEU A 1 83 ? -44.297 -6.864 56.336 1.00 88.88 83 LEU A O 1
ATOM 592 N N . ALA A 1 84 ? -46.531 -7.112 56.267 1.00 90.69 84 ALA A N 1
ATOM 593 C CA . ALA A 1 84 ? -46.825 -5.774 56.777 1.00 90.69 84 ALA A CA 1
ATOM 594 C C . ALA A 1 84 ? -46.274 -5.589 58.198 1.00 90.69 84 ALA A C 1
ATOM 596 O O . ALA A 1 84 ? -45.631 -4.583 58.486 1.00 90.69 84 ALA A O 1
ATOM 597 N N . LYS A 1 85 ? -46.456 -6.593 59.065 1.00 93.00 85 LYS A N 1
ATOM 598 C CA . LYS A 1 85 ? -45.894 -6.585 60.417 1.00 93.00 85 LYS A CA 1
ATOM 599 C C . LYS A 1 85 ? -44.366 -6.548 60.389 1.00 93.00 85 LYS A C 1
ATOM 601 O O . LYS A 1 85 ? -43.781 -5.743 61.104 1.00 93.00 85 LYS A O 1
ATOM 606 N N . LEU A 1 86 ? -43.725 -7.382 59.566 1.00 91.50 86 LEU A N 1
ATOM 607 C CA . LEU A 1 86 ? -42.263 -7.413 59.457 1.00 91.50 86 LEU A CA 1
ATOM 608 C C . LEU A 1 86 ? -41.694 -6.057 59.008 1.00 91.50 86 LEU A C 1
ATOM 610 O O . LEU A 1 86 ? -40.762 -5.553 59.629 1.00 91.50 86 LEU A O 1
ATOM 614 N N . LEU A 1 87 ? -42.302 -5.443 57.986 1.00 90.81 87 LEU A N 1
ATOM 615 C CA . LEU A 1 87 ? -41.949 -4.104 57.511 1.00 90.81 87 LEU A CA 1
ATOM 616 C C . LEU A 1 87 ? -42.050 -3.065 58.637 1.00 90.81 87 LEU A C 1
ATOM 618 O O . LEU A 1 87 ? -41.111 -2.314 58.877 1.00 90.81 87 LEU A O 1
ATOM 622 N N . CYS A 1 88 ? -43.184 -3.015 59.340 1.00 94.38 88 CYS A N 1
ATOM 623 C CA . CYS A 1 88 ? -43.419 -2.006 60.371 1.00 94.38 88 CYS A CA 1
ATOM 624 C C . CYS A 1 88 ? -42.515 -2.187 61.598 1.00 94.38 88 CYS A C 1
ATOM 626 O O . CYS A 1 88 ? -42.032 -1.191 62.133 1.00 94.38 88 CYS A O 1
ATOM 628 N N . VAL A 1 89 ? -42.259 -3.428 62.025 1.00 95.00 89 VAL A N 1
ATOM 629 C CA . VAL A 1 89 ? -41.400 -3.732 63.184 1.00 95.00 89 VAL A CA 1
ATOM 630 C C . VAL A 1 89 ? -39.949 -3.320 62.936 1.00 95.00 89 VAL A C 1
ATOM 632 O O . VAL A 1 89 ? -39.333 -2.731 63.821 1.00 95.00 89 VAL A O 1
ATOM 635 N N . ASN A 1 90 ? -39.419 -3.567 61.737 1.00 93.25 90 ASN A N 1
ATOM 636 C CA . ASN A 1 90 ? -38.027 -3.236 61.415 1.00 93.25 90 ASN A CA 1
ATOM 637 C C . ASN A 1 90 ? -37.830 -1.767 61.006 1.00 93.25 90 ASN A C 1
ATOM 639 O O . ASN A 1 90 ? -36.717 -1.252 61.081 1.00 93.25 90 ASN A O 1
ATOM 643 N N . SER A 1 91 ? -38.915 -1.065 60.664 1.00 94.94 91 SER A N 1
ATOM 644 C CA . SER A 1 91 ? -38.863 0.286 60.094 1.00 94.94 91 SER A CA 1
ATOM 645 C C . SER A 1 91 ? -38.077 1.315 60.917 1.00 94.94 91 SER A C 1
ATOM 647 O O . SER A 1 91 ? -37.450 2.201 60.341 1.00 94.94 91 SER A O 1
ATOM 649 N N . ALA A 1 92 ? -38.077 1.219 62.254 1.00 96.25 92 ALA A N 1
ATOM 650 C CA . ALA A 1 92 ? -37.283 2.124 63.083 1.00 96.25 92 ALA A CA 1
ATOM 651 C C . ALA A 1 92 ? -35.778 1.913 62.898 1.00 96.25 92 ALA A C 1
ATOM 653 O O . ALA A 1 92 ? -35.042 2.879 62.710 1.00 96.25 92 ALA A O 1
ATOM 654 N N . ALA A 1 93 ? -35.344 0.651 62.932 1.00 95.06 93 ALA A N 1
ATOM 655 C CA . ALA A 1 93 ? -33.946 0.285 62.757 1.00 95.06 93 ALA A CA 1
ATOM 656 C C . ALA A 1 93 ? -33.455 0.647 61.351 1.00 95.06 93 ALA A C 1
ATOM 658 O O . ALA A 1 93 ? -32.346 1.150 61.219 1.00 95.06 93 ALA A O 1
ATOM 659 N N . ASP A 1 94 ? -34.297 0.476 60.329 1.00 92.56 94 ASP A N 1
ATOM 660 C CA . ASP A 1 94 ? -33.962 0.831 58.947 1.00 92.56 94 ASP A CA 1
ATOM 661 C C . ASP A 1 94 ? -33.748 2.346 58.778 1.00 92.56 94 ASP A C 1
ATOM 663 O O . ASP A 1 94 ? -32.785 2.780 58.145 1.00 92.56 94 ASP A O 1
ATOM 667 N N . VAL A 1 95 ? -34.621 3.171 59.371 1.00 94.62 95 VAL A N 1
ATOM 668 C CA . VAL A 1 95 ? -34.471 4.636 59.341 1.00 94.62 95 VAL A CA 1
ATOM 669 C C . VAL A 1 95 ? -33.240 5.080 60.126 1.00 94.62 95 VAL A C 1
ATOM 671 O O . VAL A 1 95 ? -32.470 5.900 59.629 1.00 94.62 95 VAL A O 1
ATOM 674 N N . ASP A 1 96 ? -33.030 4.534 61.323 1.00 95.69 96 ASP A N 1
ATOM 675 C CA . ASP A 1 96 ? -31.865 4.874 62.140 1.00 95.69 96 ASP A CA 1
ATOM 676 C C . ASP A 1 96 ? -30.556 4.413 61.458 1.00 95.69 96 ASP A C 1
ATOM 678 O O . ASP A 1 96 ? -29.568 5.141 61.489 1.00 95.69 96 ASP A O 1
ATOM 682 N N . TRP A 1 97 ? -30.553 3.271 60.758 1.00 94.50 97 TRP A N 1
ATOM 683 C CA . TRP A 1 97 ? -29.421 2.795 59.950 1.00 94.50 97 TRP A CA 1
ATOM 684 C C . TRP A 1 97 ? -29.083 3.761 58.811 1.00 94.50 97 TRP A C 1
ATOM 686 O O . TRP A 1 97 ? -27.914 4.092 58.621 1.00 94.50 97 TRP A O 1
ATOM 696 N N . LEU A 1 98 ? -30.088 4.283 58.097 1.00 93.25 98 LEU A N 1
ATOM 697 C CA . LEU A 1 98 ? -29.875 5.294 57.055 1.00 93.25 98 LEU A CA 1
ATOM 698 C C . LEU A 1 98 ? -29.219 6.568 57.608 1.00 93.25 98 LEU A C 1
ATOM 700 O O . LEU A 1 98 ? -28.311 7.115 56.979 1.00 93.25 98 LEU A O 1
ATOM 704 N N . VAL A 1 99 ? -29.649 7.025 58.786 1.00 94.12 99 VAL A N 1
ATOM 705 C CA . VAL A 1 99 ? -29.046 8.185 59.461 1.00 94.12 99 VAL A CA 1
ATOM 706 C C . VAL A 1 99 ? -27.607 7.879 59.872 1.00 94.12 99 VAL A C 1
ATOM 708 O O . VAL A 1 99 ? -26.694 8.616 59.506 1.00 94.12 99 VAL A O 1
ATOM 711 N N . ASP A 1 100 ? -27.396 6.780 60.596 1.00 94.12 100 ASP A N 1
ATOM 712 C CA . ASP A 1 100 ? -26.126 6.484 61.258 1.00 94.12 100 ASP A CA 1
ATOM 713 C C . ASP A 1 100 ? -25.028 6.052 60.267 1.00 94.12 100 ASP A C 1
ATOM 715 O O . ASP A 1 100 ? -23.860 6.397 60.450 1.00 94.12 100 ASP A O 1
ATOM 719 N N . LYS A 1 101 ? -25.373 5.293 59.217 1.00 91.81 101 LYS A N 1
ATOM 720 C CA . LYS A 1 101 ? -24.397 4.713 58.272 1.00 91.81 101 LYS A CA 1
ATOM 721 C C . LYS A 1 101 ? -24.150 5.554 57.031 1.00 91.81 101 LYS A C 1
ATOM 723 O O . LYS A 1 101 ? -23.033 5.558 56.521 1.00 91.81 101 LYS A O 1
ATOM 728 N N . PHE A 1 102 ? -25.164 6.277 56.561 1.00 91.50 102 PHE A N 1
ATOM 729 C CA . PHE A 1 102 ? -25.077 7.072 55.330 1.00 91.50 102 PHE A CA 1
ATOM 730 C C . PHE A 1 102 ? -25.091 8.575 55.595 1.00 91.50 102 PHE A C 1
ATOM 732 O O . PHE A 1 102 ? -25.072 9.356 54.646 1.00 91.50 102 PHE A O 1
ATOM 739 N N . ASN A 1 103 ? -25.100 8.985 56.870 1.00 91.25 103 ASN A N 1
ATOM 740 C CA . ASN A 1 103 ? -25.124 10.385 57.287 1.00 91.25 103 ASN A CA 1
ATOM 741 C C . ASN A 1 103 ? -26.291 11.166 56.647 1.00 91.25 103 ASN A C 1
ATOM 743 O O . ASN A 1 103 ? -26.139 12.306 56.204 1.00 91.25 103 ASN A O 1
ATOM 747 N N . LEU A 1 104 ? -27.457 10.519 56.541 1.00 92.06 104 LEU A N 1
ATOM 748 C CA . LEU A 1 104 ? -28.646 11.102 55.925 1.00 92.06 104 LEU A CA 1
ATOM 749 C C . LEU A 1 104 ? -29.415 11.976 56.922 1.00 92.06 104 LEU A C 1
ATOM 751 O O . LEU A 1 104 ? -29.762 11.539 58.019 1.00 92.06 104 LEU A O 1
ATOM 755 N N . ASP A 1 105 ? -29.768 13.198 56.511 1.00 93.12 105 ASP A N 1
ATOM 756 C CA . ASP A 1 105 ? -30.718 14.028 57.258 1.00 93.12 105 ASP A CA 1
ATOM 757 C C . ASP A 1 105 ? -32.137 13.474 57.087 1.00 93.12 105 ASP A C 1
ATOM 759 O O . ASP A 1 105 ? -32.773 13.652 56.050 1.00 93.12 105 ASP A O 1
ATOM 763 N N . LEU A 1 106 ? -32.640 12.814 58.129 1.00 94.31 106 LEU A N 1
ATOM 764 C CA . LEU A 1 106 ? -34.019 12.327 58.238 1.00 94.31 106 LEU A CA 1
ATOM 765 C C . LEU A 1 106 ? -34.747 12.949 59.443 1.00 94.31 106 LEU A C 1
ATOM 767 O O . LEU A 1 106 ? -35.638 12.346 60.051 1.00 94.31 106 LEU A O 1
ATOM 771 N N . SER A 1 107 ? -34.347 14.173 59.805 1.00 93.69 107 SER A N 1
ATOM 772 C CA . SER A 1 107 ? -34.788 14.854 61.022 1.00 93.69 107 SER A CA 1
ATOM 773 C C . SER A 1 107 ? -36.225 15.381 60.962 1.00 93.69 107 SER A C 1
ATOM 775 O O . SER A 1 107 ? -36.861 15.548 62.008 1.00 93.69 107 SER A O 1
ATOM 777 N N . LEU A 1 108 ? -36.782 15.653 59.777 1.00 94.50 108 LEU A N 1
ATOM 778 C CA . LEU A 1 108 ? -38.168 16.100 59.626 1.00 94.50 108 LEU A CA 1
ATOM 779 C C . LEU A 1 108 ? -39.106 14.890 59.610 1.00 94.50 108 LEU A C 1
ATOM 781 O O . LEU A 1 108 ? -38.854 13.908 58.920 1.00 94.50 108 LEU A O 1
ATOM 785 N N . VAL A 1 109 ? -40.210 14.980 60.357 1.00 96.06 109 VAL A N 1
ATOM 786 C CA . VAL A 1 109 ? -41.204 13.904 60.468 1.00 96.06 109 VAL A CA 1
ATOM 787 C C . VAL A 1 109 ? -42.574 14.483 60.156 1.00 96.06 109 VAL A C 1
ATOM 789 O O . VAL A 1 109 ? -43.018 15.415 60.828 1.00 96.06 109 VAL A O 1
ATOM 792 N N . ALA A 1 110 ? -43.226 13.947 59.131 1.00 94.31 110 ALA A N 1
ATOM 793 C CA . ALA A 1 110 ? -44.547 14.373 58.693 1.00 94.31 110 ALA A CA 1
ATOM 794 C C . ALA A 1 110 ? -45.592 13.275 58.922 1.00 94.31 110 ALA A C 1
ATOM 796 O O . ALA A 1 110 ? -45.298 12.077 58.893 1.00 94.31 110 ALA A O 1
ATOM 797 N N . ARG A 1 111 ? -46.842 13.697 59.128 1.00 96.44 111 ARG A N 1
ATOM 798 C CA . ARG A 1 111 ? -48.010 12.816 59.092 1.00 96.44 111 ARG A CA 1
ATOM 799 C C . ARG A 1 111 ? -48.635 12.901 57.708 1.00 96.44 111 ARG A C 1
ATOM 801 O O . ARG A 1 111 ? -49.147 13.951 57.333 1.00 96.44 111 ARG A O 1
ATOM 808 N N . LEU A 1 112 ? -48.589 11.801 56.967 1.00 93.25 112 LEU A N 1
ATOM 809 C CA . LEU A 1 112 ? -49.228 11.685 55.659 1.00 93.25 112 LEU A CA 1
ATOM 810 C C . LEU A 1 112 ? -50.583 10.975 55.756 1.00 93.25 112 LEU A C 1
ATOM 812 O O . LEU A 1 112 ? -50.960 10.447 56.806 1.00 93.25 112 LEU A O 1
ATOM 816 N N . GLY A 1 113 ? -51.337 11.010 54.656 1.00 88.94 113 GLY A N 1
ATOM 817 C CA . GLY A 1 113 ? -52.662 10.401 54.567 1.00 88.94 113 GLY A CA 1
ATOM 818 C C . GLY A 1 113 ? -52.641 8.920 54.953 1.00 88.94 113 GLY A C 1
ATOM 819 O O . GLY A 1 113 ? -51.762 8.172 54.537 1.00 88.94 113 GLY A O 1
ATOM 820 N N . GLY A 1 114 ? -53.608 8.505 55.773 1.00 88.56 114 GLY A N 1
ATOM 821 C CA . GLY A 1 114 ? -53.715 7.128 56.264 1.00 88.56 114 GLY A CA 1
ATOM 822 C C . GLY A 1 114 ? -52.868 6.806 57.499 1.00 88.56 114 GLY A C 1
ATOM 823 O O . GLY A 1 114 ? -53.043 5.732 58.062 1.00 88.56 114 GLY A O 1
ATOM 824 N N . HIS A 1 115 ? -51.994 7.705 57.966 1.00 94.56 115 HIS A N 1
ATOM 825 C CA . HIS A 1 115 ? -51.232 7.496 59.201 1.00 94.56 115 HIS A CA 1
ATOM 826 C C . HIS A 1 115 ? -51.967 8.067 60.418 1.00 94.56 115 HIS A C 1
ATOM 828 O O . HIS A 1 115 ? -52.476 9.193 60.393 1.00 94.56 115 HIS A O 1
ATOM 834 N N . SER A 1 116 ? -51.993 7.313 61.511 1.00 95.44 116 SER A N 1
ATOM 835 C CA . SER A 1 116 ? -52.501 7.753 62.810 1.00 95.44 116 SER A CA 1
ATOM 836 C C . SER A 1 116 ? -51.498 8.649 63.544 1.00 95.44 116 SER A C 1
ATOM 838 O O . SER A 1 116 ? -51.916 9.518 64.304 1.00 95.44 116 SER A O 1
ATOM 840 N N . GLN A 1 117 ? -50.198 8.515 63.252 1.00 97.31 117 GLN A N 1
ATOM 841 C CA . GLN A 1 117 ? -49.109 9.307 63.840 1.00 97.31 117 GLN A CA 1
ATOM 842 C C . GLN A 1 117 ? -48.147 9.866 62.768 1.00 97.31 117 GLN A C 1
ATOM 844 O O . GLN A 1 117 ? -48.064 9.306 61.670 1.00 97.31 117 GLN A O 1
ATOM 849 N N . PRO A 1 118 ? -47.410 10.964 63.040 1.00 97.19 118 PRO A N 1
ATOM 850 C CA . PRO A 1 118 ? -46.325 11.424 62.174 1.00 97.19 118 PRO A CA 1
ATOM 851 C C . PRO A 1 118 ? -45.183 10.401 62.124 1.00 97.19 118 PRO A C 1
ATOM 853 O O . PRO A 1 118 ? -44.563 10.127 63.150 1.00 97.19 118 PRO A O 1
ATOM 856 N N . ARG A 1 119 ? -44.887 9.856 60.938 1.00 96.81 119 ARG A N 1
ATOM 857 C CA . ARG A 1 119 ? -43.884 8.787 60.762 1.00 96.81 119 ARG A CA 1
ATOM 858 C C . ARG A 1 119 ? -43.127 8.800 59.444 1.00 96.81 119 ARG A C 1
ATOM 860 O O . ARG A 1 119 ? -42.309 7.923 59.202 1.00 96.81 119 ARG A O 1
ATOM 867 N N . THR A 1 120 ? -43.409 9.767 58.575 1.00 96.56 120 THR A N 1
ATOM 868 C CA . THR A 1 120 ? -42.684 9.909 57.315 1.00 96.56 120 THR A CA 1
ATOM 869 C C . THR A 1 120 ? -41.462 10.786 57.541 1.00 96.56 120 THR A C 1
ATOM 871 O O . THR A 1 120 ? -41.585 12.003 57.692 1.00 96.56 120 THR A O 1
ATOM 874 N N . HIS A 1 121 ? -40.299 10.148 57.580 1.00 96.19 121 HIS A N 1
ATOM 875 C CA . HIS A 1 121 ? -38.983 10.738 57.762 1.00 96.19 121 HIS A CA 1
ATOM 876 C C . HIS A 1 121 ? -38.430 11.306 56.456 1.00 96.19 121 HIS A C 1
ATOM 878 O O . HIS A 1 121 ? -38.451 10.645 55.413 1.00 96.19 121 HIS A O 1
ATOM 884 N N . ARG A 1 122 ? -37.915 12.534 56.516 1.00 94.56 122 ARG A N 1
ATOM 885 C CA . ARG A 1 122 ? -37.300 13.232 55.381 1.00 94.56 122 ARG A CA 1
ATOM 886 C C . ARG A 1 122 ? -36.293 14.285 55.843 1.00 94.56 122 ARG A C 1
ATOM 888 O O . ARG A 1 122 ? -36.354 14.751 56.980 1.00 94.56 122 ARG A O 1
ATOM 895 N N . GLY A 1 123 ? -35.415 14.689 54.933 1.00 90.62 123 GLY A N 1
ATOM 896 C CA . GLY A 1 123 ? -34.512 15.823 55.127 1.00 90.62 123 GLY A CA 1
ATOM 897 C C . GLY A 1 123 ? -35.107 17.143 54.654 1.00 90.62 123 GLY A C 1
ATOM 898 O O . GLY A 1 123 ? -36.244 17.202 54.166 1.00 90.62 123 GLY A O 1
ATOM 899 N N . LYS A 1 124 ? -34.305 18.204 54.768 1.00 86.50 124 LYS A N 1
ATOM 900 C CA . LYS A 1 124 ? -34.625 19.543 54.236 1.00 86.50 124 LYS A CA 1
ATOM 901 C C . LYS A 1 124 ? -34.660 19.600 52.703 1.00 86.50 124 LYS A C 1
ATOM 903 O O . LYS A 1 124 ? -35.237 20.528 52.142 1.00 86.50 124 LYS A O 1
ATOM 908 N N . GLU A 1 125 ? -34.080 18.602 52.043 1.00 80.81 125 GLU A N 1
ATOM 909 C CA . GLU A 1 125 ? -33.995 18.512 50.588 1.00 80.81 125 GLU A CA 1
ATOM 910 C C . GLU A 1 125 ? -35.356 18.330 49.894 1.00 80.81 125 GLU A C 1
ATOM 912 O O . GLU A 1 125 ? -36.320 17.765 50.431 1.00 80.81 125 GLU A O 1
ATOM 917 N N . ARG A 1 126 ? -35.422 18.799 48.640 1.00 77.62 126 ARG A N 1
ATOM 918 C CA . ARG A 1 126 ? -36.656 18.826 47.834 1.00 77.62 126 ARG A CA 1
ATOM 919 C C . ARG A 1 126 ? -37.132 17.432 47.401 1.00 77.62 126 ARG A C 1
ATOM 921 O O . ARG A 1 126 ? -38.337 17.239 47.246 1.00 77.62 126 ARG A O 1
ATOM 928 N N . PHE A 1 127 ? -36.221 16.464 47.251 1.00 87.44 127 PHE A N 1
ATOM 929 C CA . PHE A 1 127 ? -36.508 15.111 46.747 1.00 87.44 127 PHE A CA 1
ATOM 930 C C . PHE A 1 127 ? -35.922 14.009 47.654 1.00 87.44 127 PHE A C 1
ATOM 932 O O . PHE A 1 127 ? -34.897 13.419 47.316 1.00 87.44 127 PHE A O 1
ATOM 939 N N . PRO A 1 128 ? -36.577 13.687 48.789 1.00 88.12 128 PRO A N 1
ATOM 940 C CA . PRO A 1 128 ? -36.043 12.748 49.781 1.00 88.12 128 PRO A CA 1
ATOM 941 C C . PRO A 1 128 ? -35.681 11.362 49.227 1.00 88.12 128 PRO A C 1
ATOM 943 O O . PRO A 1 128 ? -34.660 10.802 49.613 1.00 88.12 128 PRO A O 1
ATOM 946 N N . GLY A 1 129 ? -36.485 10.809 48.309 1.00 88.06 129 GLY A N 1
ATOM 947 C CA . GLY A 1 129 ? -36.217 9.507 47.694 1.00 88.06 129 GLY A CA 1
ATOM 948 C C . GLY A 1 129 ? -34.923 9.490 46.885 1.00 88.06 129 GLY A C 1
ATOM 949 O O . GLY A 1 129 ? -34.111 8.584 47.058 1.00 88.06 129 GLY A O 1
ATOM 950 N N . MET A 1 130 ? -34.683 10.528 46.076 1.00 87.94 130 MET A N 1
ATOM 951 C CA . MET A 1 130 ? -33.431 10.688 45.332 1.00 87.94 130 MET A CA 1
ATOM 952 C C . MET A 1 130 ? -32.241 10.749 46.291 1.00 87.94 130 MET A C 1
ATOM 954 O O . MET A 1 130 ? -31.306 9.972 46.122 1.00 87.94 130 MET A O 1
ATOM 958 N N . THR A 1 131 ? -32.310 11.594 47.326 1.00 90.81 131 THR A N 1
ATOM 959 C CA . THR A 1 131 ? -31.238 11.756 48.321 1.00 90.81 131 THR A CA 1
ATOM 960 C C . THR A 1 131 ? -30.869 10.430 48.989 1.00 90.81 131 THR A C 1
ATOM 962 O O . THR A 1 131 ? -29.693 10.081 49.043 1.00 90.81 131 THR A O 1
ATOM 965 N N . ILE A 1 132 ? -31.866 9.656 49.437 1.00 90.50 132 ILE A N 1
ATOM 966 C CA . ILE A 1 132 ? -31.636 8.345 50.064 1.00 90.50 132 ILE A CA 1
ATOM 967 C C . ILE A 1 132 ? -31.014 7.371 49.057 1.00 90.50 132 ILE A C 1
ATOM 969 O O . ILE A 1 132 ? -29.999 6.744 49.354 1.00 90.50 132 ILE A O 1
ATOM 973 N N . THR A 1 133 ? -31.588 7.247 47.853 1.00 89.38 133 THR A N 1
ATOM 974 C CA . THR A 1 133 ? -31.062 6.307 46.847 1.00 89.38 133 THR A CA 1
ATOM 975 C C . THR A 1 133 ? -29.644 6.650 46.406 1.00 89.38 133 THR A C 1
ATOM 977 O O . THR A 1 133 ? -28.828 5.749 46.258 1.00 89.38 133 THR A O 1
ATOM 980 N N . TYR A 1 134 ? -29.325 7.935 46.261 1.00 89.25 134 TYR A N 1
ATOM 981 C CA . TYR A 1 134 ? -28.005 8.384 45.837 1.00 89.25 134 TYR A CA 1
ATOM 982 C C . TYR A 1 134 ? -26.938 8.102 46.897 1.00 89.25 134 TYR A C 1
ATOM 984 O O . TYR A 1 134 ? -25.868 7.606 46.562 1.00 89.25 134 TYR A O 1
ATOM 992 N N . ALA A 1 135 ? -27.245 8.307 48.182 1.00 91.38 135 ALA A N 1
ATOM 993 C CA . ALA A 1 135 ? -26.321 7.967 49.265 1.00 91.38 135 ALA A CA 1
ATOM 994 C C . ALA A 1 135 ? -25.992 6.462 49.306 1.00 91.38 135 ALA A C 1
ATOM 996 O O . ALA A 1 135 ? -24.832 6.084 49.482 1.00 91.38 135 ALA A O 1
ATOM 997 N N . LEU A 1 136 ? -26.992 5.601 49.078 1.00 91.12 136 LEU A N 1
ATOM 998 C CA . LEU A 1 136 ? -26.794 4.149 48.988 1.00 91.12 136 LEU A CA 1
ATOM 999 C C . LEU A 1 136 ? -25.936 3.744 47.775 1.00 91.12 136 LEU A C 1
ATOM 1001 O O . LEU A 1 136 ? -25.164 2.789 47.871 1.00 91.12 136 LEU A O 1
ATOM 1005 N N . ILE A 1 137 ? -26.079 4.447 46.645 1.00 90.00 137 ILE A N 1
ATOM 1006 C CA . ILE A 1 137 ? -25.288 4.230 45.421 1.00 90.00 137 ILE A CA 1
ATOM 1007 C C . ILE A 1 137 ? -23.835 4.640 45.644 1.00 90.00 137 ILE A C 1
ATOM 1009 O O . ILE A 1 137 ? -22.948 3.806 45.485 1.00 90.00 137 ILE A O 1
ATOM 1013 N N . GLN A 1 138 ? -23.600 5.861 46.123 1.00 91.00 138 GLN A N 1
ATOM 1014 C CA . GLN A 1 138 ? -22.252 6.389 46.332 1.00 91.00 138 GLN A CA 1
ATOM 1015 C C . GLN A 1 138 ? -21.413 5.545 47.293 1.00 91.00 138 GLN A C 1
ATOM 1017 O O . GLN A 1 138 ? -20.203 5.420 47.117 1.00 91.00 138 GLN A O 1
ATOM 1022 N N . MET A 1 139 ? -22.023 4.987 48.341 1.00 89.12 139 MET A N 1
ATOM 1023 C CA . MET A 1 139 ? -21.305 4.112 49.267 1.00 89.12 139 MET A CA 1
ATOM 1024 C C . MET A 1 139 ? -20.861 2.817 48.579 1.00 89.12 139 MET A C 1
ATOM 1026 O O . MET A 1 139 ? -19.706 2.415 48.712 1.00 89.12 139 MET A O 1
ATOM 1030 N N . LEU A 1 140 ? -21.754 2.188 47.811 1.00 89.69 140 LEU A N 1
ATOM 1031 C CA . LEU A 1 140 ? -21.453 0.942 47.111 1.00 89.69 140 LEU A CA 1
ATOM 1032 C C . LEU A 1 140 ? -20.422 1.152 45.990 1.00 89.69 140 LEU A C 1
ATOM 1034 O O . LEU A 1 140 ? -19.531 0.321 45.828 1.00 89.69 140 LEU A O 1
ATOM 1038 N N . GLU A 1 141 ? -20.496 2.276 45.272 1.00 90.62 141 GLU A N 1
ATOM 1039 C CA . GLU A 1 141 ? -19.493 2.695 44.282 1.00 90.62 141 GLU A CA 1
ATOM 1040 C C . GLU A 1 141 ? -18.114 2.869 44.927 1.00 90.62 141 GLU A C 1
ATOM 1042 O O . GLU A 1 141 ? -17.150 2.251 44.483 1.00 90.62 141 GLU A O 1
ATOM 1047 N N . LYS A 1 142 ? -18.024 3.590 46.055 1.00 90.81 142 LYS A N 1
ATOM 1048 C CA . LYS A 1 142 ? -16.763 3.761 46.803 1.00 90.81 142 LYS A CA 1
ATOM 1049 C C . LYS A 1 142 ? -16.142 2.437 47.250 1.00 90.81 142 LYS A C 1
ATOM 1051 O O . LYS A 1 142 ? -14.919 2.342 47.351 1.00 90.81 142 LYS A O 1
ATOM 1056 N N . VAL A 1 143 ? -16.961 1.437 47.578 1.00 91.06 143 VAL A N 1
ATOM 1057 C CA . VAL A 1 143 ? -16.476 0.093 47.931 1.00 91.06 143 VAL A CA 1
ATOM 1058 C C . VAL A 1 143 ? -15.982 -0.642 46.686 1.00 91.06 143 VAL A C 1
ATOM 1060 O O . VAL A 1 143 ? -14.911 -1.247 46.741 1.00 91.06 143 VAL A O 1
ATOM 1063 N N . ALA A 1 144 ? -16.723 -0.567 45.578 1.00 87.75 144 ALA A N 1
ATOM 1064 C CA . ALA A 1 144 ? -16.369 -1.205 44.311 1.00 87.75 144 ALA A CA 1
ATOM 1065 C C . ALA A 1 144 ? -15.088 -0.623 43.682 1.00 87.75 144 ALA A C 1
ATOM 1067 O O . ALA A 1 144 ? -14.338 -1.349 43.038 1.00 87.75 144 ALA A O 1
ATOM 1068 N N . GLU A 1 145 ? -14.805 0.664 43.899 1.00 88.31 145 GLU A N 1
ATOM 1069 C CA . GLU A 1 145 ? -13.570 1.323 43.444 1.00 88.31 145 GLU A CA 1
ATOM 1070 C C . GLU A 1 145 ? -12.322 0.862 44.210 1.00 88.31 145 GLU A C 1
ATOM 1072 O O . GLU A 1 145 ? -11.213 0.913 43.683 1.00 88.31 145 GLU A O 1
ATOM 1077 N N . LYS A 1 146 ? -12.481 0.447 45.473 1.00 89.19 146 LYS A N 1
ATOM 1078 C CA . LYS A 1 146 ? -11.358 0.187 46.391 1.00 89.19 146 LYS A CA 1
ATOM 1079 C C . LYS A 1 146 ? -11.135 -1.287 46.701 1.00 89.19 146 LYS A C 1
ATOM 1081 O O . LYS A 1 146 ? -10.077 -1.638 47.219 1.00 89.19 146 LYS A O 1
ATOM 1086 N N . THR A 1 147 ? -12.136 -2.134 46.477 1.00 89.75 147 THR A N 1
ATOM 1087 C CA . THR A 1 147 ? -12.143 -3.532 46.928 1.00 89.75 147 THR A CA 1
ATOM 1088 C C . THR A 1 147 ? -12.887 -4.433 45.947 1.00 89.75 147 THR A C 1
ATOM 1090 O O . THR A 1 147 ? -13.683 -3.968 45.139 1.00 89.75 147 THR A O 1
ATOM 1093 N N . ASP A 1 148 ? -12.699 -5.746 46.075 1.00 85.00 148 ASP A N 1
ATOM 1094 C CA . ASP A 1 148 ? -13.440 -6.767 45.325 1.00 85.00 148 ASP A CA 1
ATOM 1095 C C . ASP A 1 148 ? -14.752 -7.206 46.013 1.00 85.00 148 ASP A C 1
ATOM 1097 O O . ASP A 1 148 ? -15.392 -8.172 45.587 1.00 85.00 148 ASP A O 1
ATOM 1101 N N . LEU A 1 149 ? -15.167 -6.508 47.079 1.00 86.31 149 LEU A N 1
ATOM 1102 C CA . LEU A 1 149 ? -16.376 -6.829 47.846 1.00 86.31 149 LEU A CA 1
ATOM 1103 C C . LEU A 1 149 ? -17.668 -6.417 47.129 1.00 86.31 149 LEU A C 1
ATOM 1105 O O . LEU A 1 149 ? -18.720 -7.003 47.386 1.00 86.31 149 LEU A O 1
ATOM 1109 N N . ALA A 1 150 ? -17.609 -5.444 46.221 1.00 88.44 150 ALA A N 1
ATOM 1110 C CA . ALA A 1 150 ? -18.769 -4.971 45.477 1.00 88.44 150 ALA A CA 1
ATOM 1111 C C . ALA A 1 150 ? -18.455 -4.809 43.989 1.00 88.44 150 ALA A C 1
ATOM 1113 O O . ALA A 1 150 ? -17.386 -4.343 43.608 1.00 88.44 150 ALA A O 1
ATOM 1114 N N . ARG A 1 151 ? -19.425 -5.145 43.137 1.00 86.12 151 ARG A N 1
ATOM 1115 C CA . ARG A 1 151 ? -19.400 -4.832 41.706 1.00 86.12 151 ARG A CA 1
ATOM 1116 C C . ARG A 1 151 ? -20.782 -4.394 41.245 1.00 86.12 151 ARG A C 1
ATOM 1118 O O . ARG A 1 151 ? -21.765 -5.067 41.544 1.00 86.12 151 ARG A O 1
ATOM 1125 N N . ILE A 1 152 ? -20.849 -3.303 40.490 1.00 85.44 152 ILE A N 1
ATOM 1126 C CA . ILE A 1 152 ? -22.090 -2.771 39.915 1.00 85.44 152 ILE A CA 1
ATOM 1127 C C . ILE A 1 152 ? -22.034 -2.943 38.397 1.00 85.44 152 ILE A C 1
ATOM 1129 O O . ILE A 1 152 ? -21.017 -2.636 37.778 1.00 85.44 152 ILE A O 1
ATOM 1133 N N . ILE A 1 153 ? -23.106 -3.466 37.801 1.00 81.31 153 ILE A N 1
ATOM 1134 C CA . ILE A 1 153 ? -23.232 -3.644 36.351 1.00 81.31 153 ILE A CA 1
ATOM 1135 C C . ILE A 1 153 ? -24.607 -3.124 35.929 1.00 81.31 153 ILE A C 1
ATOM 1137 O O . ILE A 1 153 ? -25.640 -3.685 36.295 1.00 81.31 153 ILE A O 1
ATOM 1141 N N . THR A 1 154 ? -24.607 -2.014 35.198 1.00 82.31 154 THR A N 1
ATOM 1142 C CA . THR A 1 154 ? -25.800 -1.372 34.631 1.00 82.31 154 THR A CA 1
ATOM 1143 C C . THR A 1 154 ? -26.037 -1.853 33.202 1.00 82.31 154 THR A C 1
ATOM 1145 O O . THR A 1 154 ? -25.155 -2.465 32.613 1.00 82.31 154 THR A O 1
ATOM 1148 N N . LYS A 1 155 ? -27.225 -1.590 32.636 1.00 75.38 155 LYS A N 1
ATOM 1149 C CA . LYS A 1 155 ? -27.679 -2.141 31.337 1.00 75.38 155 LYS A CA 1
ATOM 1150 C C . LYS A 1 155 ? -27.732 -3.684 31.280 1.00 75.38 155 LYS A C 1
ATOM 1152 O O . LYS A 1 155 ? -27.954 -4.263 30.222 1.00 75.38 155 LYS A O 1
ATOM 1157 N N . ALA A 1 156 ? -27.684 -4.340 32.436 1.00 75.94 156 ALA A N 1
ATOM 1158 C CA . ALA A 1 156 ? -27.667 -5.786 32.590 1.00 75.94 156 ALA A CA 1
ATOM 1159 C C . ALA A 1 156 ? -29.087 -6.362 32.719 1.00 75.94 156 ALA A C 1
ATOM 1161 O O . ALA A 1 156 ? -29.687 -6.362 33.798 1.00 75.94 156 ALA A O 1
ATOM 1162 N N . LYS A 1 157 ? -29.651 -6.903 31.630 1.00 73.38 157 LYS A N 1
ATOM 1163 C CA . LYS A 1 157 ? -30.987 -7.529 31.671 1.00 73.38 157 LYS A CA 1
ATOM 1164 C C . LYS A 1 157 ? -30.896 -8.997 32.092 1.00 73.38 157 LYS A C 1
ATOM 1166 O O . LYS A 1 157 ? -30.524 -9.850 31.293 1.00 73.38 157 LYS A O 1
ATOM 1171 N N . VAL A 1 158 ? -31.277 -9.305 33.331 1.00 74.00 158 VAL A N 1
ATOM 1172 C CA . VAL A 1 158 ? -31.338 -10.686 33.848 1.00 74.00 158 VAL A CA 1
ATOM 1173 C C . VAL A 1 158 ? -32.459 -11.477 33.164 1.00 74.00 158 VAL A C 1
ATOM 1175 O O . VAL A 1 158 ? -33.596 -11.011 33.101 1.00 74.00 158 VAL A O 1
ATOM 1178 N N . PHE A 1 159 ? -32.149 -12.679 32.673 1.00 64.12 159 PHE A N 1
ATOM 1179 C CA . PHE A 1 159 ? -33.111 -13.576 32.016 1.00 64.12 159 PHE A CA 1
ATOM 1180 C C . PHE A 1 159 ? -33.428 -14.829 32.820 1.00 64.12 159 PHE A C 1
ATOM 1182 O O . PHE A 1 159 ? -34.543 -15.338 32.739 1.00 64.12 159 PHE A O 1
ATOM 1189 N N . GLN A 1 160 ? -32.456 -15.345 33.571 1.00 69.12 160 GLN A N 1
ATOM 1190 C CA . GLN A 1 160 ? -32.602 -16.615 34.272 1.00 69.12 160 GLN A CA 1
ATOM 1191 C C . GLN A 1 160 ? -31.826 -16.590 35.587 1.00 69.12 160 GLN A C 1
ATOM 1193 O O . GLN A 1 160 ? -30.703 -16.101 35.639 1.00 69.12 160 GLN A O 1
ATOM 1198 N N . LEU A 1 161 ? -32.412 -17.138 36.651 1.00 73.06 161 LEU A N 1
ATOM 1199 C CA . LEU A 1 161 ? -31.702 -17.414 37.901 1.00 73.06 161 LEU A CA 1
ATOM 1200 C C . LEU A 1 161 ? -31.050 -18.800 37.822 1.00 73.06 161 LEU A C 1
ATOM 1202 O O . LEU A 1 161 ? -31.650 -19.742 37.307 1.00 73.06 161 LEU A O 1
ATOM 1206 N N . VAL A 1 162 ? -29.828 -18.921 38.333 1.00 72.25 162 VAL A N 1
ATOM 1207 C CA . VAL A 1 162 ? -29.090 -20.186 38.424 1.00 72.25 162 VAL A CA 1
ATOM 1208 C C . VAL A 1 162 ? -29.266 -20.728 39.836 1.00 72.25 162 VAL A C 1
ATOM 1210 O O . VAL A 1 162 ? -28.975 -20.031 40.808 1.00 72.25 162 VAL A O 1
ATOM 1213 N N . THR A 1 163 ? -29.742 -21.965 39.959 1.00 74.62 163 THR A N 1
ATOM 1214 C CA . THR A 1 163 ? -30.024 -22.598 41.253 1.00 74.62 163 THR A CA 1
ATOM 1215 C C . THR A 1 163 ? -29.255 -23.904 41.422 1.00 74.62 163 THR A C 1
ATOM 1217 O O . THR A 1 163 ? -29.269 -24.726 40.509 1.00 74.62 163 THR A O 1
ATOM 1220 N N . ASP A 1 164 ? -28.665 -24.132 42.597 1.00 68.31 164 ASP A N 1
ATOM 1221 C CA . ASP A 1 164 ? -28.109 -25.426 43.020 1.00 68.31 164 ASP A CA 1
ATOM 1222 C C . ASP A 1 164 ? -28.789 -25.883 44.317 1.00 68.31 164 ASP A C 1
ATOM 1224 O O . ASP A 1 164 ? -28.893 -25.104 45.261 1.00 68.31 164 ASP A O 1
ATOM 1228 N N . LYS A 1 165 ? -29.269 -27.135 44.364 1.00 62.12 165 LYS A N 1
ATOM 1229 C CA . LYS A 1 165 ? -29.823 -27.805 45.565 1.00 62.12 165 LYS A CA 1
ATOM 1230 C C . LYS A 1 165 ? -30.718 -26.913 46.456 1.00 62.12 165 LYS A C 1
ATOM 1232 O O . LYS A 1 165 ? -30.617 -26.960 47.679 1.00 62.12 165 LYS A O 1
ATOM 1237 N N . ASN A 1 166 ? -31.617 -26.138 45.837 1.00 72.94 166 ASN A N 1
ATOM 1238 C CA . ASN A 1 166 ? -32.560 -25.170 46.440 1.00 72.94 166 ASN A CA 1
ATOM 1239 C C . ASN A 1 166 ? -32.014 -23.781 46.831 1.00 72.94 166 ASN A C 1
ATOM 1241 O O . ASN A 1 166 ? -32.756 -22.990 47.412 1.00 72.94 166 ASN A O 1
ATOM 1245 N N . ALA A 1 167 ? -30.778 -23.434 46.481 1.00 61.53 167 ALA A N 1
ATOM 1246 C CA . ALA A 1 167 ? -30.228 -22.090 46.646 1.00 61.53 167 ALA A CA 1
ATOM 1247 C C . ALA A 1 167 ? -30.042 -21.403 45.286 1.00 61.53 167 ALA A C 1
ATOM 1249 O O . ALA A 1 167 ? -29.575 -22.020 44.332 1.00 61.53 167 ALA A O 1
ATOM 1250 N N . CYS A 1 168 ? -30.389 -20.116 45.193 1.00 65.94 168 CYS A N 1
ATOM 1251 C CA . CYS A 1 168 ? -29.984 -19.282 44.062 1.00 65.94 168 CYS A CA 1
ATOM 1252 C C . CYS A 1 168 ? -28.479 -19.006 44.187 1.00 65.94 168 CYS A C 1
ATOM 1254 O O . CYS A 1 168 ? -28.058 -18.352 45.137 1.00 65.94 168 CYS A O 1
ATOM 1256 N N . VAL A 1 169 ? -27.682 -19.533 43.258 1.00 71.25 169 VAL A N 1
ATOM 1257 C CA . VAL A 1 169 ? -26.210 -19.425 43.244 1.00 71.25 169 VAL A CA 1
ATOM 1258 C C . VAL A 1 169 ? -25.698 -18.463 42.170 1.00 71.25 169 VAL A C 1
ATOM 1260 O O . VAL A 1 169 ? -24.493 -18.263 42.041 1.00 71.25 169 VAL A O 1
ATOM 1263 N N . GLY A 1 170 ? -26.602 -17.869 41.388 1.00 70.31 170 GLY A N 1
ATOM 1264 C CA . GLY A 1 170 ? -26.245 -16.898 40.364 1.00 70.31 170 GLY A CA 1
ATOM 1265 C C . GLY A 1 170 ? -27.416 -16.485 39.484 1.00 70.31 170 GLY A C 1
ATOM 1266 O O . GLY A 1 170 ? -28.569 -16.836 39.725 1.00 70.31 170 GLY A O 1
ATOM 1267 N N . CYS A 1 171 ? -27.117 -15.752 38.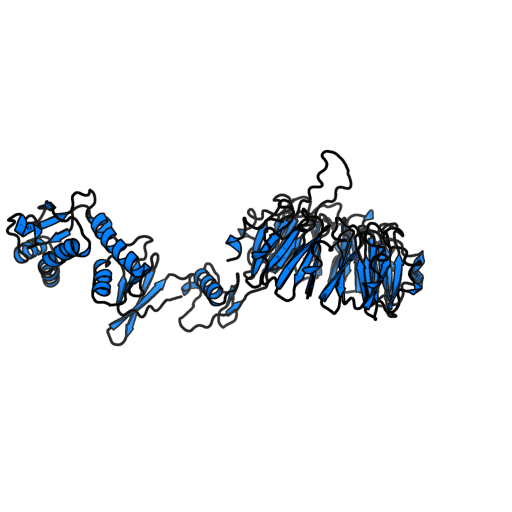417 1.00 69.12 171 CYS A N 1
ATOM 1268 C CA . CYS A 1 171 ? -28.067 -15.484 37.343 1.00 69.12 171 CYS A CA 1
ATOM 1269 C C . CYS A 1 171 ? -27.344 -15.399 35.998 1.00 69.12 171 CYS A C 1
ATOM 1271 O O . CYS A 1 171 ? -26.128 -15.221 35.962 1.00 69.12 171 CYS A O 1
ATOM 1273 N N . ILE A 1 172 ? -28.115 -15.504 34.922 1.00 64.12 172 ILE A N 1
ATOM 1274 C CA . ILE A 1 172 ? -27.730 -15.241 33.543 1.00 64.12 172 ILE A CA 1
ATOM 1275 C C . ILE A 1 172 ? -28.369 -13.917 33.133 1.00 64.12 172 ILE A C 1
ATOM 1277 O O . ILE A 1 172 ? -29.585 -13.744 33.261 1.00 64.12 172 ILE A O 1
ATOM 1281 N N . TYR A 1 173 ? -27.569 -13.007 32.587 1.00 70.00 173 TYR A N 1
ATOM 1282 C CA . TYR A 1 173 ? -28.035 -11.709 32.114 1.00 70.00 173 TYR A CA 1
ATOM 1283 C C . TYR A 1 173 ? -27.462 -11.365 30.729 1.00 70.00 173 TYR A C 1
ATOM 1285 O O . TYR A 1 173 ? -26.327 -11.737 30.419 1.00 70.00 173 TYR A O 1
ATOM 1293 N N . ALA A 1 174 ? -28.259 -10.701 29.878 1.00 59.28 174 ALA A N 1
ATOM 1294 C CA . ALA A 1 174 ? -27.768 -10.052 28.660 1.00 59.28 174 ALA A CA 1
ATOM 1295 C C . ALA A 1 174 ? -26.912 -8.882 29.090 1.00 59.28 174 ALA A C 1
ATOM 1297 O O . ALA A 1 174 ? -27.454 -7.903 29.602 1.00 59.28 174 ALA A O 1
ATOM 1298 N N . ASP A 1 175 ? -25.608 -9.001 28.863 1.00 55.97 175 ASP A N 1
ATOM 1299 C CA . ASP A 1 175 ? -24.747 -7.824 28.774 1.00 55.97 175 ASP A CA 1
ATOM 1300 C C . ASP A 1 175 ? -23.397 -8.115 28.124 1.00 55.97 175 ASP A C 1
ATOM 1302 O O . ASP A 1 175 ? -22.342 -7.628 28.530 1.00 55.97 175 ASP A O 1
ATOM 1306 N N . ALA A 1 176 ? -23.400 -8.983 27.122 1.00 64.62 176 ALA A N 1
ATOM 1307 C C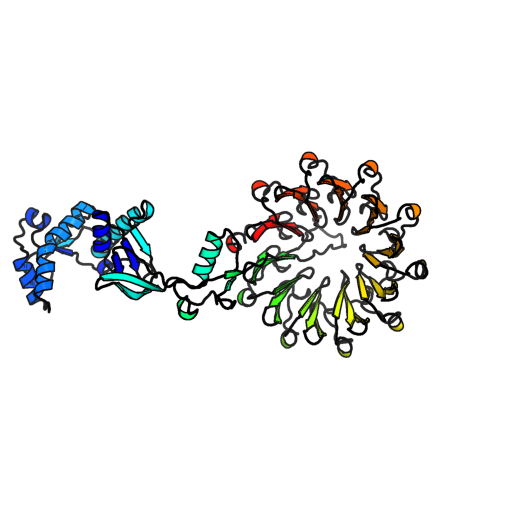A . ALA A 1 176 ? -22.270 -9.008 26.226 1.00 64.62 176 ALA A CA 1
ATOM 1308 C C . ALA A 1 176 ? -22.788 -9.228 24.802 1.00 64.62 176 ALA A C 1
ATOM 1310 O O . ALA A 1 176 ? -23.444 -10.228 24.491 1.00 64.62 176 ALA A O 1
ATOM 1311 N N . SER A 1 177 ? -22.546 -8.237 23.953 1.00 77.44 177 SER A N 1
ATOM 1312 C CA . SER A 1 177 ? -22.474 -8.437 22.512 1.00 77.44 177 SER A CA 1
ATOM 1313 C C . SER A 1 177 ? -21.252 -9.296 22.200 1.00 77.44 177 SER A C 1
ATOM 1315 O O . SER A 1 177 ? -20.319 -9.391 23.013 1.00 77.44 177 SER A O 1
ATOM 1317 N N . VAL A 1 178 ? -21.236 -9.908 21.022 1.00 85.12 178 VAL A N 1
ATOM 1318 C CA . VAL A 1 178 ? -20.009 -10.499 20.479 1.00 85.12 178 VAL A CA 1
ATOM 1319 C C . VAL A 1 178 ? -18.894 -9.446 20.434 1.00 85.12 178 VAL A C 1
ATOM 1321 O O . VAL A 1 178 ? -17.760 -9.761 20.784 1.00 85.12 178 VAL A O 1
ATOM 1324 N N . GLU A 1 179 ? -19.212 -8.176 20.166 1.00 84.44 179 GLU A N 1
ATOM 1325 C CA . GLU A 1 179 ? -18.260 -7.060 20.260 1.00 84.44 179 GLU A CA 1
ATOM 1326 C C . GLU A 1 179 ? -17.553 -6.981 21.622 1.00 84.44 179 GLU A C 1
ATOM 1328 O O . GLU A 1 179 ? -16.330 -7.033 21.712 1.00 84.44 179 GLU A O 1
ATOM 1333 N N . SER A 1 180 ? -18.312 -6.963 22.719 1.00 80.38 180 SER A N 1
ATOM 1334 C CA . SER A 1 180 ? -17.731 -6.900 24.070 1.00 80.38 180 SER A CA 1
ATOM 1335 C C . SER A 1 180 ? -16.942 -8.162 24.463 1.00 80.38 180 SER A C 1
ATOM 1337 O O . SER A 1 180 ? -16.133 -8.148 25.395 1.00 80.38 180 SER A O 1
ATOM 1339 N N . LEU A 1 181 ? -17.215 -9.303 23.819 1.00 83.62 181 LEU A N 1
ATOM 1340 C CA . LEU A 1 181 ? -16.386 -10.502 23.947 1.00 83.62 181 LEU A CA 1
ATOM 1341 C C . LEU A 1 181 ? -15.073 -10.328 23.188 1.00 83.62 181 LEU A C 1
ATOM 1343 O O . LEU A 1 181 ? -14.030 -10.681 23.729 1.00 83.62 181 LEU A O 1
ATOM 1347 N N . THR A 1 182 ? -15.145 -9.771 21.981 1.00 86.69 182 THR A N 1
ATOM 1348 C CA . THR A 1 182 ? -14.006 -9.538 21.089 1.00 86.69 182 THR A CA 1
ATOM 1349 C C . THR A 1 182 ? -13.012 -8.588 21.747 1.00 86.69 182 THR A C 1
ATOM 1351 O O . THR A 1 182 ? -11.864 -8.967 21.949 1.00 86.69 182 THR A O 1
ATOM 1354 N N . GLN A 1 183 ? -13.478 -7.441 22.249 1.00 83.00 183 GLN A N 1
ATOM 1355 C CA . GLN A 1 183 ? -12.648 -6.469 22.977 1.00 83.00 183 GLN A CA 1
ATOM 1356 C C . GLN A 1 183 ? -11.957 -7.078 24.206 1.00 83.00 183 GLN A C 1
ATOM 1358 O O . GLN A 1 183 ? -10.795 -6.801 24.491 1.00 83.00 183 GLN A O 1
ATOM 1363 N N . ARG A 1 184 ? -12.645 -7.964 24.942 1.00 79.56 184 ARG A N 1
ATOM 1364 C CA . ARG A 1 184 ? -12.033 -8.666 26.082 1.00 79.56 184 ARG A CA 1
ATOM 1365 C C . ARG A 1 184 ? -10.996 -9.695 25.654 1.00 79.56 184 ARG A C 1
ATOM 1367 O O . ARG A 1 184 ? -10.016 -9.862 26.370 1.00 79.56 184 ARG A O 1
ATOM 1374 N N . ALA A 1 185 ? -11.224 -10.399 24.546 1.00 82.88 185 ALA A N 1
ATOM 1375 C CA . ALA A 1 185 ? -10.250 -11.335 23.996 1.00 82.88 185 ALA A CA 1
ATOM 1376 C C . ALA A 1 185 ? -8.997 -10.589 23.516 1.00 82.88 185 ALA A C 1
ATOM 1378 O O . ALA A 1 185 ? -7.898 -10.990 23.876 1.00 82.88 185 ALA A O 1
ATOM 1379 N N . GLN A 1 186 ? -9.172 -9.470 22.809 1.00 85.00 186 GLN A N 1
ATOM 1380 C CA . GLN A 1 186 ? -8.095 -8.575 22.378 1.00 85.00 186 GLN A CA 1
ATOM 1381 C C . GLN A 1 186 ? -7.254 -8.092 23.562 1.00 85.00 186 GLN A C 1
ATOM 1383 O O . GLN A 1 186 ? -6.047 -8.317 23.595 1.00 85.00 186 GLN A O 1
ATOM 1388 N N . LEU A 1 187 ? -7.906 -7.545 24.596 1.00 80.12 187 LEU A N 1
ATOM 1389 C CA . LEU A 1 187 ? -7.228 -7.085 25.810 1.00 80.12 187 LEU A CA 1
ATOM 1390 C C . LEU A 1 187 ? -6.493 -8.220 26.538 1.00 80.12 187 LEU A C 1
ATOM 1392 O O . LEU A 1 187 ? -5.378 -8.031 27.012 1.00 80.12 187 LEU A O 1
ATOM 1396 N N . ALA A 1 188 ? -7.112 -9.399 26.646 1.00 75.12 188 ALA A N 1
ATOM 1397 C CA . ALA A 1 188 ? -6.515 -10.541 27.336 1.00 75.12 188 ALA A CA 1
ATOM 1398 C C . ALA A 1 188 ? -5.319 -11.139 26.580 1.00 75.12 188 ALA A C 1
ATOM 1400 O O . ALA A 1 188 ? -4.429 -11.704 27.211 1.00 75.12 188 ALA A O 1
ATOM 1401 N N . LEU A 1 189 ? -5.318 -11.041 25.249 1.00 82.56 189 LEU A N 1
ATOM 1402 C CA . LEU A 1 189 ? -4.263 -11.563 24.383 1.00 82.56 189 LEU A CA 1
ATOM 1403 C C . LEU A 1 189 ? -3.207 -10.509 24.022 1.00 82.56 189 LEU A C 1
ATOM 1405 O O . LEU A 1 189 ? -2.187 -10.874 23.448 1.00 82.56 189 LEU A O 1
ATOM 1409 N N . GLY A 1 190 ? -3.430 -9.233 24.357 1.00 80.00 190 GLY A N 1
ATOM 1410 C CA . GLY A 1 190 ? -2.527 -8.135 24.005 1.00 80.00 190 GLY A CA 1
ATOM 1411 C C . GLY A 1 190 ? -2.402 -7.948 22.493 1.00 80.00 190 GLY A C 1
ATOM 1412 O O . GLY A 1 190 ? -1.301 -7.763 21.988 1.00 80.00 190 GLY A O 1
ATOM 1413 N N . THR A 1 191 ? -3.514 -8.071 21.767 1.00 82.31 191 THR A N 1
ATOM 1414 C CA . THR A 1 191 ? -3.547 -8.005 20.301 1.00 82.31 191 THR A CA 1
ATOM 1415 C C . THR A 1 191 ? -4.593 -7.004 19.823 1.00 82.31 191 THR A C 1
ATOM 1417 O O . THR A 1 191 ? -5.574 -6.755 20.528 1.00 82.31 191 THR A O 1
ATOM 1420 N N . GLY A 1 192 ? -4.380 -6.440 18.636 1.00 83.06 192 GLY A N 1
ATOM 1421 C CA . GLY A 1 192 ? -5.291 -5.496 17.999 1.00 83.06 192 GLY A CA 1
ATOM 1422 C C . GLY A 1 192 ? -6.571 -6.142 17.478 1.00 83.06 192 GLY A C 1
ATOM 1423 O O . GLY A 1 192 ? -6.904 -7.292 17.780 1.00 83.06 192 GLY A O 1
ATOM 1424 N N . LYS A 1 193 ? -7.310 -5.377 16.673 1.00 87.44 193 LYS A N 1
ATOM 1425 C CA . LYS A 1 193 ? -8.622 -5.777 16.158 1.00 87.44 193 LYS A CA 1
ATOM 1426 C C . LYS A 1 193 ? -8.615 -7.134 15.454 1.00 87.44 193 LYS A C 1
ATOM 1428 O O . LYS A 1 193 ? -7.790 -7.401 14.584 1.00 87.44 193 LYS A O 1
ATOM 1433 N N . GLY A 1 194 ? -9.591 -7.974 15.792 1.00 88.81 194 GLY A N 1
ATOM 1434 C CA . GLY A 1 194 ? -9.758 -9.300 15.200 1.00 88.81 194 GLY A CA 1
ATOM 1435 C C . GLY A 1 194 ? -11.212 -9.754 15.128 1.00 88.81 194 GLY A C 1
ATOM 1436 O O . GLY A 1 194 ? -12.139 -9.059 15.541 1.00 88.81 194 GLY A O 1
ATOM 1437 N N . ARG A 1 195 ? -11.420 -10.958 14.592 1.00 90.25 195 ARG A N 1
ATOM 1438 C CA . ARG A 1 195 ? -12.742 -11.589 14.474 1.00 90.25 195 ARG A CA 1
ATOM 1439 C C . ARG A 1 195 ? -12.853 -12.759 15.428 1.00 90.25 195 ARG A C 1
ATOM 1441 O O . ARG A 1 195 ? -11.978 -13.621 15.445 1.00 90.25 195 ARG A O 1
ATOM 1448 N N . LEU A 1 196 ? -13.945 -12.833 16.184 1.00 90.88 196 LEU A N 1
ATOM 1449 C CA . LEU A 1 196 ? -14.246 -14.037 16.953 1.00 90.88 196 LEU A CA 1
ATOM 1450 C C . LEU A 1 196 ? -14.898 -15.094 16.069 1.00 90.88 196 LEU A C 1
ATOM 1452 O O . LEU A 1 196 ? -15.874 -14.822 15.371 1.00 90.88 196 LEU A O 1
ATOM 1456 N N . LEU A 1 197 ? -14.365 -16.306 16.148 1.00 92.50 197 LEU A N 1
ATOM 1457 C CA . LEU A 1 197 ? -14.890 -17.496 15.503 1.00 92.50 197 LEU A CA 1
ATOM 1458 C C . LEU A 1 197 ? -15.404 -18.466 16.566 1.00 92.50 197 LEU A C 1
ATOM 1460 O O . LEU A 1 197 ? -14.828 -18.574 17.656 1.00 92.50 197 LEU A O 1
ATOM 1464 N N . ASN A 1 198 ? -16.478 -19.183 16.246 1.00 90.38 198 ASN A N 1
ATOM 1465 C CA . ASN A 1 198 ? -16.936 -20.308 17.057 1.00 90.38 198 ASN A CA 1
ATOM 1466 C C . ASN A 1 198 ? -16.063 -21.560 16.833 1.00 90.38 198 ASN A C 1
ATOM 1468 O O . ASN A 1 198 ? -15.163 -21.575 15.993 1.00 90.38 198 ASN A O 1
ATOM 1472 N N . ALA A 1 199 ? -16.354 -22.642 17.558 1.00 87.38 199 ALA A N 1
ATOM 1473 C CA . ALA A 1 199 ? -15.619 -23.905 17.445 1.00 87.38 199 ALA A CA 1
ATOM 1474 C C . ALA A 1 199 ? -15.708 -24.575 16.055 1.00 87.38 199 ALA A C 1
ATOM 1476 O O . ALA A 1 199 ? -14.882 -25.429 15.741 1.00 87.38 199 ALA A O 1
ATOM 1477 N N . ALA A 1 200 ? -16.689 -24.202 15.226 1.00 87.62 200 ALA A N 1
ATOM 1478 C CA . ALA A 1 200 ? -16.809 -24.659 13.841 1.00 87.62 200 ALA A CA 1
ATOM 1479 C C . ALA A 1 200 ? -15.997 -23.798 12.852 1.00 87.62 200 ALA A C 1
ATOM 1481 O O . ALA A 1 200 ? -15.953 -24.112 11.665 1.00 87.62 200 ALA A O 1
ATOM 1482 N N . GLY A 1 201 ? -15.343 -22.731 13.326 1.00 87.19 201 GLY A N 1
ATOM 1483 C CA . GLY A 1 201 ? -14.603 -21.784 12.495 1.00 87.19 201 GLY A CA 1
ATOM 1484 C C . GLY A 1 201 ? -15.480 -20.713 11.838 1.00 87.19 201 GLY A C 1
ATOM 1485 O O . GLY A 1 201 ? -15.005 -19.986 10.969 1.00 87.19 201 GLY A O 1
ATOM 1486 N N . GLU A 1 202 ? -16.747 -20.590 12.234 1.00 89.06 202 GLU A N 1
ATOM 1487 C CA . GLU A 1 202 ? -17.659 -19.584 11.687 1.00 89.06 202 GLU A CA 1
ATOM 1488 C C . GLU A 1 202 ? -17.446 -18.241 12.393 1.00 89.06 202 GLU A C 1
ATOM 1490 O O . GLU A 1 202 ? -17.393 -18.182 13.625 1.00 89.06 202 GLU A O 1
ATOM 1495 N N . VAL A 1 203 ? -17.349 -17.157 11.616 1.00 88.94 203 VAL A N 1
ATOM 1496 C CA . VAL A 1 203 ? -17.220 -15.790 12.139 1.00 88.94 203 VAL A CA 1
ATOM 1497 C C . VAL A 1 203 ? -18.521 -15.369 12.818 1.00 88.94 203 VAL A C 1
ATOM 1499 O O . VAL A 1 203 ? -19.608 -15.503 12.259 1.00 88.94 203 VAL A O 1
ATOM 1502 N N . LEU A 1 204 ? -18.403 -14.832 14.027 1.00 89.69 204 LEU A N 1
ATOM 1503 C CA . LEU A 1 204 ? -19.528 -14.354 14.816 1.00 89.69 204 LEU A CA 1
ATOM 1504 C C . LEU A 1 204 ? -19.840 -12.891 14.485 1.00 89.69 204 LEU A C 1
ATOM 1506 O O . LEU A 1 204 ? -18.950 -12.041 14.520 1.00 89.69 204 LEU A O 1
ATOM 1510 N N . ASP A 1 205 ? -21.114 -12.589 14.224 1.00 86.81 205 ASP A N 1
ATOM 1511 C CA . ASP A 1 205 ? -21.580 -11.214 14.022 1.00 86.81 205 ASP A CA 1
ATOM 1512 C C . ASP A 1 205 ? -21.354 -10.384 15.293 1.00 86.81 205 ASP A C 1
ATOM 1514 O O . ASP A 1 205 ? -21.910 -10.672 16.354 1.00 86.81 205 ASP A O 1
ATOM 1518 N N . ARG A 1 206 ? -20.540 -9.333 15.175 1.00 83.62 206 ARG A N 1
ATOM 1519 C CA . ARG A 1 206 ? -20.147 -8.440 16.273 1.00 83.62 206 ARG A CA 1
ATOM 1520 C C . ARG A 1 206 ? -21.341 -7.721 16.899 1.00 83.62 206 ARG A C 1
ATOM 1522 O O . ARG A 1 206 ? -21.352 -7.508 18.117 1.00 83.62 206 ARG A O 1
ATOM 1529 N N . ALA A 1 207 ? -22.338 -7.373 16.082 1.00 82.50 207 ALA A N 1
ATOM 1530 C CA . ALA A 1 207 ? -23.546 -6.683 16.520 1.00 82.50 207 ALA A CA 1
ATOM 1531 C C . ALA A 1 207 ? -24.514 -7.618 17.257 1.00 82.50 207 ALA A C 1
ATOM 1533 O O . ALA A 1 207 ? -25.314 -7.153 18.074 1.00 82.50 207 ALA A O 1
ATOM 1534 N N . ALA A 1 208 ? -24.414 -8.928 17.016 1.00 84.31 208 ALA A N 1
ATOM 1535 C CA . ALA A 1 208 ? -25.254 -9.908 17.673 1.00 84.31 208 ALA A CA 1
ATOM 1536 C C . ALA A 1 208 ? -24.985 -9.951 19.181 1.00 84.31 208 ALA A C 1
ATOM 1538 O O . ALA A 1 208 ? -23.855 -9.872 19.686 1.00 84.31 208 ALA A O 1
ATOM 1539 N N . THR A 1 209 ? -26.057 -10.145 19.937 1.00 82.31 209 THR A N 1
ATOM 1540 C CA . THR A 1 209 ? -25.946 -10.571 21.324 1.00 82.31 209 THR A CA 1
ATOM 1541 C C . THR A 1 209 ? -25.380 -11.985 21.378 1.00 82.31 209 THR A C 1
ATOM 1543 O O . THR A 1 209 ? -25.572 -12.807 20.485 1.00 82.31 209 THR A O 1
ATOM 1546 N N . ILE A 1 210 ? -24.745 -12.334 22.490 1.00 77.62 210 ILE A N 1
ATOM 1547 C CA . ILE A 1 210 ? -24.291 -13.711 22.734 1.00 77.62 210 ILE A CA 1
ATOM 1548 C C . ILE A 1 210 ? -25.392 -14.763 22.604 1.00 77.62 210 ILE A C 1
ATOM 1550 O O . ILE A 1 210 ? -25.100 -15.896 22.233 1.00 77.62 210 ILE A O 1
ATOM 1554 N N . HIS A 1 211 ? -26.635 -14.402 22.928 1.00 74.00 211 HIS A N 1
ATOM 1555 C CA . HIS A 1 211 ? -27.768 -15.303 22.768 1.00 74.00 211 HIS A CA 1
ATOM 1556 C C . HIS A 1 211 ? -28.103 -15.518 21.285 1.00 74.00 211 HIS A C 1
ATOM 1558 O O . HIS A 1 211 ? -28.298 -16.655 20.867 1.00 74.00 211 HIS A O 1
ATOM 1564 N N . GLU A 1 212 ? -28.149 -14.451 20.481 1.00 81.31 212 GLU A N 1
ATOM 1565 C CA . GLU A 1 212 ? -28.365 -14.541 19.026 1.00 81.31 212 GLU A CA 1
ATOM 1566 C C . GLU A 1 212 ? -27.239 -15.313 18.333 1.00 81.31 212 GLU A C 1
ATOM 1568 O O . GLU A 1 212 ? -27.512 -16.157 17.482 1.00 81.31 212 GLU A O 1
ATOM 1573 N N . ALA A 1 213 ? -26.000 -15.119 18.789 1.00 82.62 213 ALA A N 1
ATOM 1574 C CA . ALA A 1 213 ? -24.823 -15.880 18.376 1.00 82.62 213 ALA A CA 1
ATOM 1575 C C . ALA A 1 213 ? -24.791 -17.329 18.913 1.00 82.62 213 ALA A C 1
ATOM 1577 O O . ALA A 1 213 ? -23.856 -18.069 18.623 1.00 82.62 213 ALA A O 1
ATOM 1578 N N . ARG A 1 214 ? -25.797 -17.743 19.702 1.00 84.50 214 ARG A N 1
ATOM 1579 C CA . ARG A 1 214 ? -25.962 -19.093 20.280 1.00 84.50 214 ARG A CA 1
ATOM 1580 C C . ARG A 1 214 ? -24.781 -19.583 21.128 1.00 84.50 214 ARG A C 1
ATOM 1582 O O . ARG A 1 214 ? -24.600 -20.787 21.280 1.00 84.50 214 ARG A O 1
ATOM 1589 N N . LEU A 1 215 ? -24.021 -18.664 21.719 1.00 80.44 215 LEU A N 1
ATOM 1590 C CA . LEU A 1 215 ? -22.847 -18.996 22.526 1.00 80.44 215 LEU A CA 1
ATOM 1591 C C . LEU A 1 215 ? -23.227 -19.400 23.954 1.00 80.44 215 LEU A C 1
ATOM 1593 O O . LEU A 1 215 ? -23.969 -18.688 24.642 1.00 80.44 215 LEU A O 1
ATOM 1597 N N . GLN A 1 216 ? -22.635 -20.488 24.435 1.00 76.25 216 GLN A N 1
ATOM 1598 C CA . GLN A 1 216 ? -22.840 -21.068 25.759 1.00 76.25 216 GLN A CA 1
ATOM 1599 C C . GLN A 1 216 ? -21.570 -21.004 26.621 1.00 76.25 216 GLN A C 1
ATOM 1601 O O . GLN A 1 216 ? -20.472 -20.676 26.171 1.00 76.25 216 GLN A O 1
ATOM 1606 N N . SER A 1 217 ? -21.727 -21.248 27.923 1.00 69.31 217 SER A N 1
ATOM 1607 C CA . SER A 1 217 ? -20.584 -21.345 28.834 1.00 69.31 217 SER A CA 1
ATOM 1608 C C . SER A 1 217 ? -19.821 -22.643 28.567 1.00 69.31 217 SER A C 1
ATOM 1610 O O . SER A 1 217 ? -20.433 -23.707 28.553 1.00 69.31 217 SER A O 1
ATOM 1612 N N . GLY A 1 218 ? -18.500 -22.556 28.407 1.00 70.94 218 GLY A N 1
ATOM 1613 C CA . GLY A 1 218 ? -17.646 -23.691 28.040 1.00 70.94 218 GLY A CA 1
ATOM 1614 C C . GLY A 1 218 ? -17.317 -23.774 26.547 1.00 70.94 218 GLY A C 1
ATOM 1615 O O . GLY A 1 218 ? -16.423 -24.536 26.188 1.00 70.94 218 GLY A O 1
ATOM 1616 N N . ASP A 1 219 ? -17.966 -22.967 25.701 1.00 78.12 219 ASP A N 1
ATOM 1617 C CA . ASP A 1 219 ? -17.602 -22.861 24.287 1.00 78.12 219 ASP A CA 1
ATOM 1618 C C . ASP A 1 219 ? -16.172 -22.335 24.134 1.00 78.12 219 ASP A C 1
ATOM 1620 O O . ASP A 1 219 ? -15.760 -21.378 24.799 1.00 78.12 219 ASP A O 1
ATOM 1624 N N . VAL A 1 220 ? -15.430 -22.948 23.216 1.00 85.38 220 VAL A N 1
ATOM 1625 C CA . VAL A 1 220 ? -14.112 -22.474 22.798 1.00 85.38 220 VAL A CA 1
ATOM 1626 C C . VAL A 1 220 ? -14.304 -21.520 21.626 1.00 85.38 220 VAL A C 1
ATOM 1628 O O . VAL A 1 220 ? -14.933 -21.872 20.628 1.00 85.38 220 VAL A O 1
ATOM 1631 N N . LEU A 1 221 ? -13.763 -20.312 21.765 1.00 89.69 221 LEU A N 1
ATOM 1632 C CA . LEU A 1 221 ? -13.743 -19.298 20.718 1.00 89.69 221 LEU A CA 1
ATOM 1633 C C . LEU A 1 221 ? -12.308 -19.064 20.265 1.00 89.69 221 LEU A C 1
ATOM 1635 O O . LEU A 1 221 ? -11.382 -19.091 21.078 1.00 89.69 221 LEU A O 1
ATOM 1639 N N . THR A 1 222 ? -12.142 -18.768 18.984 1.00 90.94 222 THR A N 1
ATOM 1640 C CA . THR A 1 222 ? -10.853 -18.392 18.405 1.00 90.94 222 THR A CA 1
ATOM 1641 C C . THR A 1 222 ? -10.910 -16.928 17.998 1.00 90.94 222 THR A C 1
ATOM 1643 O O . THR A 1 222 ? -11.790 -16.541 17.236 1.00 90.94 222 THR A O 1
ATOM 1646 N N . LEU A 1 223 ? -9.983 -16.106 18.496 1.00 89.88 223 LEU A N 1
ATOM 1647 C CA . LEU A 1 223 ? -9.778 -14.762 17.960 1.00 89.88 223 LEU A CA 1
ATOM 1648 C C . LEU A 1 223 ? -8.835 -14.873 16.761 1.00 89.88 223 LEU A C 1
ATOM 1650 O O . LEU A 1 223 ? -7.650 -15.152 16.923 1.00 89.88 223 LEU A O 1
ATOM 1654 N N . HIS A 1 224 ? -9.373 -14.694 15.562 1.00 89.56 224 HIS A N 1
ATOM 1655 C CA . HIS A 1 224 ? -8.585 -14.623 14.343 1.00 89.56 224 HIS A CA 1
ATOM 1656 C C . HIS A 1 224 ? -8.164 -13.171 14.124 1.00 89.56 224 HIS A C 1
ATOM 1658 O O . HIS A 1 224 ? -9.004 -12.308 13.864 1.00 89.56 224 HIS A O 1
ATOM 1664 N N . VAL A 1 225 ? -6.864 -12.914 14.230 1.00 85.75 225 VAL A N 1
ATOM 1665 C CA . VAL A 1 225 ? -6.255 -11.611 13.959 1.00 85.75 225 VAL A CA 1
ATOM 1666 C C . VAL A 1 225 ? -5.522 -11.701 12.627 1.00 85.75 225 VAL A C 1
ATOM 1668 O O . VAL A 1 225 ? -4.584 -12.486 12.489 1.00 85.75 225 VAL A O 1
ATOM 1671 N N . LYS A 1 226 ? -5.969 -10.933 11.630 1.00 85.75 226 LYS A N 1
ATOM 1672 C CA . LYS A 1 226 ? -5.177 -10.706 10.416 1.00 85.75 226 LYS A CA 1
ATOM 1673 C C . LYS A 1 226 ? -4.187 -9.571 10.678 1.00 85.75 226 LYS A C 1
ATOM 1675 O O . LYS A 1 226 ? -4.502 -8.643 11.419 1.00 85.75 226 LYS A O 1
ATOM 1680 N N . GLN A 1 227 ? -3.006 -9.640 10.069 1.00 86.12 227 GLN A N 1
ATOM 1681 C CA . GLN A 1 227 ? -2.073 -8.514 10.098 1.00 86.12 227 GLN A CA 1
ATOM 1682 C C . GLN A 1 227 ? -2.703 -7.292 9.431 1.00 86.12 227 GLN A C 1
ATOM 1684 O O . GLN A 1 227 ? -3.371 -7.428 8.403 1.00 86.12 227 GLN A O 1
ATOM 1689 N N . VAL A 1 228 ? -2.458 -6.118 10.015 1.00 91.50 228 VAL A N 1
ATOM 1690 C CA . VAL A 1 228 ? -2.852 -4.846 9.412 1.00 91.50 228 VAL A CA 1
ATOM 1691 C C . VAL A 1 228 ? -2.135 -4.688 8.077 1.00 91.50 228 VAL A C 1
ATOM 1693 O O . VAL A 1 228 ? -0.949 -4.999 7.954 1.00 91.50 228 VAL A O 1
ATOM 1696 N N . GLN A 1 229 ? -2.869 -4.235 7.067 1.00 93.12 229 GLN A N 1
ATOM 1697 C CA . GLN A 1 229 ? -2.316 -3.911 5.757 1.00 93.12 229 GLN A CA 1
ATOM 1698 C C . GLN A 1 229 ? -2.521 -2.430 5.491 1.00 93.12 229 GLN A C 1
ATOM 1700 O O . GLN A 1 229 ? -3.591 -1.897 5.775 1.00 93.12 229 GLN A O 1
ATOM 1705 N N . LEU A 1 230 ? -1.504 -1.782 4.939 1.00 93.75 230 LEU A N 1
ATOM 1706 C CA . LEU A 1 230 ? -1.550 -0.377 4.568 1.00 93.75 230 LEU A CA 1
ATOM 1707 C C . LEU A 1 230 ? -1.528 -0.258 3.049 1.00 93.75 230 LEU A C 1
ATOM 1709 O O . LEU A 1 230 ? -0.741 -0.926 2.381 1.00 93.75 230 LEU A O 1
ATOM 1713 N N . ALA A 1 231 ? -2.390 0.602 2.528 1.00 94.44 231 ALA A N 1
ATOM 1714 C CA . ALA A 1 231 ? -2.310 1.132 1.179 1.00 94.44 231 ALA A CA 1
ATOM 1715 C C . ALA A 1 231 ? -2.080 2.639 1.280 1.00 94.44 231 ALA A C 1
ATOM 1717 O O . ALA A 1 231 ? -2.612 3.286 2.183 1.00 94.44 231 ALA A O 1
ATOM 1718 N N . ALA A 1 232 ? -1.302 3.185 0.356 1.00 92.56 232 ALA A N 1
ATOM 1719 C CA . ALA A 1 232 ? -1.027 4.607 0.273 1.00 92.56 232 ALA A CA 1
ATOM 1720 C C . ALA A 1 232 ? -1.270 5.083 -1.153 1.00 92.56 232 ALA A C 1
ATOM 1722 O O . ALA A 1 232 ? -0.950 4.354 -2.095 1.00 92.56 232 ALA A O 1
ATOM 1723 N N . THR A 1 233 ? -1.822 6.281 -1.309 1.00 90.38 233 THR A N 1
ATOM 1724 C CA . THR A 1 233 ? -1.875 6.905 -2.629 1.00 90.38 233 THR A CA 1
ATOM 1725 C C . THR A 1 233 ? -0.498 7.422 -3.038 1.00 90.38 233 THR A C 1
ATOM 1727 O O . THR A 1 233 ? 0.340 7.753 -2.192 1.00 90.38 233 THR A O 1
ATOM 1730 N N . GLY A 1 234 ? -0.260 7.492 -4.347 1.00 76.06 234 GLY A N 1
ATOM 1731 C CA . GLY A 1 234 ? 0.867 8.256 -4.890 1.00 76.06 234 GLY A CA 1
ATOM 1732 C C . GLY A 1 234 ? 0.697 9.761 -4.646 1.00 76.06 234 GLY A C 1
ATOM 1733 O O . GLY A 1 234 ? -0.353 10.198 -4.190 1.00 76.06 234 GLY A O 1
ATOM 1734 N N . ALA A 1 235 ? 1.715 10.563 -4.962 1.00 64.12 235 ALA A N 1
ATOM 1735 C CA . ALA A 1 235 ? 1.555 12.013 -5.100 1.00 64.12 235 ALA A CA 1
ATOM 1736 C C . ALA A 1 235 ? 1.805 12.430 -6.547 1.00 64.12 235 ALA A C 1
ATOM 1738 O O . ALA A 1 235 ? 2.535 11.767 -7.284 1.00 64.12 235 ALA A O 1
ATOM 1739 N N . LYS A 1 236 ? 1.221 13.566 -6.925 1.00 57.31 236 LYS A N 1
ATOM 1740 C CA . LYS A 1 236 ? 1.544 14.259 -8.167 1.00 57.31 236 LYS A CA 1
ATOM 1741 C C . LYS A 1 236 ? 2.855 15.023 -7.978 1.00 57.31 236 LYS A C 1
ATOM 1743 O O . LYS A 1 236 ? 2.922 15.912 -7.140 1.00 57.31 236 LYS A O 1
ATOM 1748 N N . THR A 1 237 ? 3.870 14.694 -8.767 1.00 49.66 237 THR A N 1
ATOM 1749 C CA . THR A 1 237 ? 4.960 15.625 -9.067 1.00 49.66 237 THR A CA 1
ATOM 1750 C C . THR A 1 237 ? 4.475 16.468 -10.239 1.00 49.66 237 THR A C 1
ATOM 1752 O O . THR A 1 237 ? 4.469 15.992 -11.374 1.00 49.66 237 THR A O 1
ATOM 1755 N N . GLU A 1 238 ? 3.956 17.670 -9.998 1.00 42.16 238 GLU A N 1
ATOM 1756 C CA . GLU A 1 238 ? 3.792 18.602 -11.115 1.00 42.16 238 GLU A CA 1
ATOM 1757 C C . GLU A 1 238 ? 5.199 18.993 -11.581 1.00 42.16 238 GLU A C 1
ATOM 1759 O O . GLU A 1 238 ? 5.930 19.658 -10.860 1.00 42.16 238 GLU A O 1
ATOM 1764 N N . GLU A 1 239 ? 5.594 18.563 -12.784 1.00 38.50 239 GLU A N 1
ATOM 1765 C CA . GLU A 1 239 ? 6.772 19.114 -13.477 1.00 38.50 239 GLU A CA 1
ATOM 1766 C C . GLU A 1 239 ? 6.538 20.578 -13.933 1.00 38.50 239 GLU A C 1
ATOM 1768 O O . GLU A 1 239 ? 7.433 21.195 -14.509 1.00 38.50 239 GLU A O 1
ATOM 1773 N N . ASP A 1 240 ? 5.369 21.167 -13.648 1.00 31.27 240 ASP A N 1
ATOM 1774 C CA . ASP A 1 240 ? 5.086 22.582 -13.880 1.00 31.27 240 ASP A CA 1
ATOM 1775 C C . ASP A 1 240 ? 5.489 23.417 -12.658 1.00 31.27 240 ASP A C 1
ATOM 1777 O O . ASP A 1 240 ? 4.744 23.615 -11.699 1.00 31.27 240 ASP A O 1
ATOM 1781 N N . HIS A 1 241 ? 6.707 23.951 -12.729 1.00 38.19 241 HIS A N 1
ATOM 1782 C CA . HIS A 1 241 ? 7.128 25.089 -11.927 1.00 38.19 241 HIS A CA 1
ATOM 1783 C C . HIS A 1 241 ? 6.222 26.294 -12.214 1.00 38.19 241 HIS A C 1
ATOM 1785 O O . HIS A 1 241 ? 6.529 27.065 -13.119 1.00 38.19 241 HIS A O 1
ATOM 1791 N N . ASP A 1 242 ? 5.165 26.516 -11.430 1.00 30.86 242 ASP A N 1
ATOM 1792 C CA . ASP A 1 242 ? 4.636 27.870 -11.271 1.00 30.86 242 ASP A CA 1
ATOM 1793 C C . ASP A 1 242 ? 3.882 28.121 -9.946 1.00 30.86 242 ASP A C 1
ATOM 1795 O O . ASP A 1 242 ? 2.864 27.516 -9.627 1.00 30.86 242 ASP A O 1
ATOM 1799 N N . VAL A 1 243 ? 4.389 29.162 -9.270 1.00 33.91 243 VAL A N 1
ATOM 1800 C CA . VAL A 1 243 ? 3.854 29.984 -8.165 1.00 33.91 243 VAL A CA 1
ATOM 1801 C C . VAL A 1 243 ? 3.882 29.398 -6.734 1.00 33.91 243 VAL A C 1
ATOM 1803 O O . VAL A 1 243 ? 3.053 28.593 -6.337 1.00 33.91 243 VAL A O 1
ATOM 1806 N N . ASP A 1 244 ? 4.801 29.948 -5.926 1.00 36.94 244 ASP A N 1
ATOM 1807 C CA . ASP A 1 244 ? 4.908 29.884 -4.450 1.00 36.94 244 ASP A CA 1
ATOM 1808 C C . ASP A 1 244 ? 5.656 28.716 -3.765 1.00 36.94 244 ASP A C 1
ATOM 1810 O O . ASP A 1 244 ? 5.576 28.567 -2.548 1.00 36.94 244 ASP A O 1
ATOM 1814 N N . GLY A 1 245 ? 6.539 28.009 -4.477 1.00 36.09 245 GLY A N 1
ATOM 1815 C CA . GLY A 1 245 ? 7.788 27.479 -3.890 1.00 36.09 245 GLY A CA 1
ATOM 1816 C C . GLY A 1 245 ? 7.683 26.463 -2.739 1.00 36.09 245 GLY A C 1
ATOM 1817 O O . GLY A 1 245 ? 8.627 26.356 -1.956 1.00 36.09 245 GLY A O 1
ATOM 1818 N N . LEU A 1 246 ? 6.584 25.718 -2.636 1.00 40.28 246 LEU A N 1
ATOM 1819 C CA . LEU A 1 246 ? 6.473 24.528 -1.793 1.00 40.28 246 LEU A CA 1
ATOM 1820 C C . LEU A 1 246 ? 5.830 23.424 -2.633 1.00 40.28 246 LEU A C 1
ATOM 1822 O O . LEU A 1 246 ? 4.653 23.520 -2.970 1.00 40.28 246 LEU A O 1
ATOM 1826 N N . ASP A 1 247 ? 6.599 22.393 -2.974 1.00 47.47 247 ASP A N 1
ATOM 1827 C CA . ASP A 1 247 ? 6.050 21.174 -3.560 1.00 47.47 247 ASP A CA 1
ATOM 1828 C C . ASP A 1 247 ? 5.185 20.493 -2.482 1.00 47.47 247 ASP A C 1
ATOM 1830 O O . ASP A 1 247 ? 5.709 19.951 -1.508 1.00 47.47 247 ASP A O 1
ATOM 1834 N N . VAL A 1 248 ? 3.856 20.585 -2.594 1.00 50.62 248 VAL A N 1
ATOM 1835 C CA . VAL A 1 248 ? 2.925 19.969 -1.636 1.00 50.62 248 VAL A CA 1
ATOM 1836 C C . VAL A 1 248 ? 2.547 18.580 -2.141 1.00 50.62 248 VAL A C 1
ATOM 1838 O O . VAL A 1 248 ? 1.890 18.438 -3.173 1.00 50.62 248 VAL A O 1
ATOM 1841 N N . TYR A 1 249 ? 2.949 17.543 -1.408 1.00 64.62 249 TYR A N 1
ATOM 1842 C CA . TYR A 1 249 ? 2.735 16.152 -1.800 1.00 64.62 249 TYR A CA 1
ATOM 1843 C C . TYR A 1 249 ? 1.449 15.627 -1.177 1.00 64.62 249 TYR A C 1
ATOM 1845 O O . TYR A 1 249 ? 1.383 15.223 -0.022 1.00 64.62 249 TYR A O 1
ATOM 1853 N N . TRP A 1 250 ? 0.395 15.621 -1.979 1.00 77.25 250 TRP A N 1
ATOM 1854 C CA . TRP A 1 250 ? -0.921 15.165 -1.556 1.00 77.25 250 TRP A CA 1
ATOM 1855 C C . TRP A 1 250 ? -0.984 13.644 -1.526 1.00 77.25 250 TRP A C 1
ATOM 1857 O O . TRP A 1 250 ? -1.035 13.006 -2.577 1.00 77.25 250 TRP A O 1
ATOM 1867 N N . ALA A 1 251 ? -1.030 13.063 -0.331 1.00 85.19 251 ALA A N 1
ATOM 1868 C CA . ALA A 1 251 ? -1.183 11.627 -0.172 1.00 85.19 251 ALA A CA 1
ATOM 1869 C C . ALA A 1 251 ? -2.099 11.272 1.002 1.00 85.19 251 ALA A C 1
ATOM 1871 O O . ALA A 1 251 ? -2.373 12.066 1.905 1.00 85.19 251 ALA A O 1
ATOM 1872 N N . ALA A 1 252 ? -2.593 10.044 0.974 1.00 92.31 252 ALA A N 1
ATOM 1873 C CA . ALA A 1 252 ? -3.401 9.480 2.038 1.00 92.31 252 ALA A CA 1
ATOM 1874 C C . ALA A 1 252 ? -3.006 8.030 2.298 1.00 92.31 252 ALA A C 1
ATOM 1876 O O . ALA A 1 252 ? -2.455 7.348 1.430 1.00 92.31 252 ALA A O 1
ATOM 1877 N N . PHE A 1 253 ? -3.348 7.549 3.489 1.00 94.94 253 PHE A N 1
ATOM 1878 C CA . PHE A 1 253 ? -3.244 6.145 3.856 1.00 94.94 253 PHE A CA 1
ATOM 1879 C C . PHE A 1 253 ? -4.622 5.551 4.122 1.00 94.94 253 PHE A C 1
ATOM 1881 O O . PHE A 1 253 ? -5.523 6.201 4.656 1.00 94.94 253 PHE A O 1
ATOM 1888 N N . ALA A 1 254 ? -4.740 4.264 3.816 1.00 95.94 254 ALA A N 1
ATOM 1889 C CA . ALA A 1 254 ? -5.841 3.414 4.221 1.00 95.94 254 ALA A CA 1
ATOM 1890 C C . ALA A 1 254 ? -5.291 2.155 4.901 1.00 95.94 254 ALA A C 1
ATOM 1892 O O . ALA A 1 254 ? -4.513 1.403 4.312 1.00 95.94 254 ALA A O 1
ATOM 1893 N N . ALA A 1 255 ? -5.717 1.907 6.137 1.00 94.94 255 ALA A N 1
ATOM 1894 C CA . ALA A 1 255 ? -5.399 0.711 6.898 1.00 94.94 255 ALA A CA 1
ATOM 1895 C C . ALA A 1 255 ? -6.562 -0.278 6.872 1.00 94.94 255 ALA A C 1
ATOM 1897 O O . ALA A 1 255 ? -7.658 0.029 7.338 1.00 94.94 255 ALA A O 1
ATOM 1898 N N . LEU A 1 256 ? -6.299 -1.489 6.385 1.00 94.44 256 LEU A N 1
ATOM 1899 C CA . LEU A 1 256 ? -7.152 -2.656 6.569 1.00 94.44 256 LEU A CA 1
ATOM 1900 C C . LEU A 1 256 ? -6.795 -3.332 7.894 1.00 94.44 256 LEU A C 1
ATOM 1902 O O . LEU A 1 256 ? -5.704 -3.883 8.038 1.00 94.44 256 LEU A O 1
ATOM 1906 N N . LEU A 1 257 ? -7.719 -3.303 8.851 1.00 91.31 257 LEU A N 1
ATOM 1907 C CA . LEU A 1 257 ? -7.509 -3.855 10.187 1.00 91.31 257 LEU A CA 1
ATOM 1908 C C . LEU A 1 257 ? -7.761 -5.366 10.233 1.00 91.31 257 LEU A C 1
ATOM 1910 O O . LEU A 1 257 ? -8.408 -5.943 9.356 1.00 91.31 257 LEU A O 1
ATOM 1914 N N . GLY A 1 258 ? -7.303 -6.021 11.303 1.00 86.94 258 GLY A N 1
ATOM 1915 C CA . GLY A 1 258 ? -7.407 -7.475 11.455 1.00 86.94 258 GLY A CA 1
ATOM 1916 C C . GLY A 1 258 ? -8.843 -8.019 11.522 1.00 86.94 258 GLY A C 1
ATOM 1917 O O . GLY A 1 258 ? -9.087 -9.197 11.247 1.00 86.94 258 GLY A O 1
ATOM 1918 N N . ASP A 1 259 ? -9.812 -7.153 11.825 1.00 86.88 259 ASP A N 1
ATOM 1919 C CA . ASP A 1 259 ? -11.248 -7.433 11.795 1.00 86.88 259 ASP A CA 1
ATOM 1920 C C . ASP A 1 259 ? -11.903 -7.184 10.422 1.00 86.88 259 ASP A C 1
ATOM 1922 O O . ASP A 1 259 ? -13.086 -7.483 10.258 1.00 86.88 259 ASP A O 1
ATOM 1926 N N . GLY A 1 260 ? -11.157 -6.705 9.424 1.00 89.56 260 GLY A N 1
ATOM 1927 C CA . GLY A 1 260 ? -11.622 -6.340 8.082 1.00 89.56 260 GLY A CA 1
ATOM 1928 C C . GLY A 1 260 ? -12.340 -4.991 7.981 1.00 89.56 260 GLY A C 1
ATOM 1929 O O . GLY A 1 260 ? -12.999 -4.745 6.971 1.00 89.56 260 GLY A O 1
ATOM 1930 N N . SER A 1 261 ? -12.271 -4.152 9.018 1.00 91.25 261 SER A N 1
ATOM 1931 C CA . SER A 1 261 ? -12.654 -2.740 8.936 1.00 91.25 261 SER A CA 1
ATOM 1932 C C . SER A 1 261 ? -11.524 -1.899 8.338 1.00 91.25 261 SER A C 1
ATOM 1934 O O . SER A 1 261 ? -10.371 -2.335 8.293 1.00 91.25 261 SER A O 1
ATOM 1936 N N . VAL A 1 262 ? -11.868 -0.703 7.859 1.00 95.00 262 VAL A N 1
ATOM 1937 C CA . VAL A 1 262 ? -10.924 0.232 7.236 1.00 95.00 262 VAL A CA 1
ATOM 1938 C C . VAL A 1 262 ? -10.871 1.537 8.017 1.00 95.00 262 VAL A C 1
ATOM 1940 O O . VAL A 1 262 ? -11.903 2.032 8.478 1.00 95.00 262 VAL A O 1
ATOM 1943 N N . VAL A 1 263 ? -9.664 2.077 8.160 1.00 94.62 263 VAL A N 1
ATOM 1944 C CA . VAL A 1 263 ? -9.377 3.398 8.731 1.00 94.62 263 VAL A CA 1
ATOM 1945 C C . VAL A 1 263 ? -8.557 4.183 7.718 1.00 94.62 263 VAL A C 1
ATOM 1947 O O . VAL A 1 263 ? -7.607 3.637 7.164 1.00 94.62 263 VAL A O 1
ATOM 1950 N N . THR A 1 264 ? -8.902 5.444 7.475 1.00 95.38 264 THR A N 1
ATOM 1951 C CA . THR A 1 264 ? -8.191 6.320 6.531 1.00 95.38 264 THR A CA 1
ATOM 1952 C C . THR A 1 264 ? -7.739 7.603 7.216 1.00 95.38 264 THR A C 1
ATOM 1954 O O . THR A 1 264 ? -8.387 8.047 8.163 1.00 95.38 264 THR A O 1
ATOM 1957 N N . TRP A 1 265 ? -6.620 8.171 6.767 1.00 94.56 265 TRP A N 1
ATOM 1958 C CA . TRP A 1 265 ? -6.114 9.475 7.210 1.00 94.56 265 TRP A CA 1
ATOM 1959 C C . TRP A 1 265 ? -5.204 10.095 6.138 1.00 94.56 265 TRP A C 1
ATOM 1961 O O . TRP A 1 265 ? -4.849 9.439 5.156 1.00 94.56 265 TRP A O 1
ATOM 1971 N N . GLY A 1 266 ? -4.829 11.361 6.327 1.00 90.75 266 GLY A N 1
ATOM 1972 C CA . GLY A 1 266 ? -4.153 12.188 5.323 1.00 90.75 266 GLY A CA 1
ATOM 1973 C C . GLY A 1 266 ? -5.137 13.094 4.587 1.00 90.75 266 GLY A C 1
ATOM 1974 O O . GLY A 1 266 ? -6.225 13.380 5.098 1.00 90.75 266 GLY A O 1
ATOM 1975 N N . ARG A 1 267 ? -4.764 13.564 3.395 1.00 89.44 267 ARG A N 1
ATOM 1976 C CA . ARG A 1 267 ? -5.552 14.567 2.671 1.00 89.44 267 ARG A CA 1
ATOM 1977 C C . ARG A 1 267 ? -6.913 14.017 2.214 1.00 89.44 267 ARG A C 1
ATOM 1979 O O . ARG A 1 267 ? -6.942 12.978 1.547 1.00 89.44 267 ARG A O 1
ATOM 1986 N N . PRO A 1 268 ? -8.042 14.686 2.521 1.00 89.62 268 PRO A N 1
ATOM 1987 C CA . PRO A 1 268 ? -9.371 14.220 2.122 1.00 89.62 268 PRO A CA 1
ATOM 1988 C C . PRO A 1 268 ? -9.520 14.013 0.611 1.00 89.62 268 PRO A C 1
ATOM 1990 O O . PRO A 1 268 ? -10.065 12.992 0.194 1.00 89.62 268 PRO A O 1
ATOM 1993 N N . GLU A 1 269 ? -8.975 14.926 -0.199 1.00 86.38 269 GLU A N 1
ATOM 1994 C CA . GLU A 1 269 ? -9.013 14.870 -1.667 1.00 86.38 269 GLU A CA 1
ATOM 1995 C C . GLU A 1 269 ? -8.243 13.662 -2.226 1.00 86.38 269 GLU A C 1
ATOM 1997 O O . GLU A 1 269 ? -8.617 13.113 -3.253 1.00 86.38 269 GLU A O 1
ATOM 2002 N N . SER A 1 270 ? -7.220 13.179 -1.513 1.00 88.06 270 SER A N 1
ATOM 2003 C CA . SER A 1 270 ? -6.480 11.957 -1.865 1.00 88.06 270 SER A CA 1
ATOM 2004 C C . SER A 1 270 ? -7.120 10.680 -1.298 1.00 88.06 270 SER A C 1
ATOM 2006 O O . SER A 1 270 ? -6.511 9.616 -1.325 1.00 88.06 270 SER A O 1
ATOM 2008 N N . GLY A 1 271 ? -8.331 10.751 -0.734 1.00 91.25 271 GLY A N 1
ATOM 2009 C CA . GLY A 1 271 ? -9.011 9.604 -0.120 1.00 91.25 271 GLY A CA 1
ATOM 2010 C C . GLY A 1 271 ? -8.676 9.369 1.357 1.00 91.25 271 GLY A C 1
ATOM 2011 O O . GLY A 1 271 ? -8.964 8.292 1.885 1.00 91.25 271 GLY A O 1
ATOM 2012 N N . GLY A 1 272 ? -8.115 10.372 2.043 1.00 92.56 272 GLY A N 1
ATOM 2013 C CA . GLY A 1 272 ? -7.900 10.360 3.495 1.00 92.56 272 GLY A CA 1
ATOM 2014 C C . GLY A 1 272 ? -9.200 10.348 4.308 1.00 92.56 272 GLY A C 1
ATOM 2015 O O . GLY A 1 272 ? -9.202 9.895 5.453 1.00 92.56 272 GLY A O 1
ATOM 2016 N N . ASP A 1 273 ? -10.326 10.751 3.709 1.00 93.19 273 ASP A N 1
ATOM 2017 C CA . ASP A 1 273 ? -11.663 10.667 4.303 1.00 93.19 273 ASP A CA 1
ATOM 2018 C C . ASP A 1 273 ? -12.537 9.624 3.583 1.00 93.19 273 ASP A C 1
ATOM 2020 O O . ASP A 1 273 ? -12.964 9.804 2.443 1.00 93.19 273 ASP A O 1
ATOM 2024 N N . SER A 1 274 ? -12.840 8.527 4.280 1.00 94.88 274 SER A N 1
ATOM 2025 C CA . SER A 1 274 ? -13.742 7.460 3.824 1.00 94.88 274 SER A CA 1
ATOM 2026 C C . SER A 1 274 ? -15.126 7.502 4.492 1.00 94.88 274 SER A C 1
ATOM 2028 O O . SER A 1 274 ? -15.942 6.596 4.297 1.00 94.88 274 SER A O 1
ATOM 2030 N N . SER A 1 275 ? -15.450 8.558 5.250 1.00 94.00 275 SER A N 1
ATOM 2031 C CA . SER A 1 275 ? -16.680 8.667 6.051 1.00 94.00 275 SER A CA 1
ATOM 2032 C C . SER A 1 275 ? -17.965 8.455 5.240 1.00 94.00 275 SER A C 1
ATOM 2034 O O . SER A 1 275 ? -18.901 7.805 5.720 1.00 94.00 275 SER A O 1
ATOM 2036 N N . ALA A 1 276 ? -17.991 8.913 3.984 1.00 94.06 276 ALA A N 1
ATOM 2037 C CA . ALA A 1 276 ? -19.113 8.744 3.059 1.00 94.06 276 ALA A CA 1
ATOM 2038 C C . ALA A 1 276 ? -19.415 7.270 2.721 1.00 94.06 276 ALA A C 1
ATOM 2040 O O . ALA A 1 276 ? -20.569 6.908 2.474 1.00 94.06 276 ALA A O 1
ATOM 2041 N N . VAL A 1 277 ? -18.397 6.404 2.741 1.00 95.19 277 VAL A N 1
ATOM 2042 C CA . VAL A 1 277 ? -18.503 4.977 2.393 1.00 95.19 277 VAL A CA 1
ATOM 2043 C C . VAL A 1 277 ? -18.222 4.041 3.571 1.00 95.19 277 VAL A C 1
ATOM 2045 O O . VAL A 1 277 ? -18.351 2.827 3.425 1.00 95.19 277 VAL A O 1
ATOM 2048 N N . GLN A 1 278 ? -17.943 4.568 4.767 1.00 93.69 278 GLN A N 1
ATOM 2049 C CA . GLN A 1 278 ? -17.535 3.790 5.945 1.00 93.69 278 GLN A CA 1
ATOM 2050 C C . GLN A 1 278 ? -18.499 2.648 6.300 1.00 93.69 278 GLN A C 1
ATOM 2052 O O . GLN A 1 278 ? -18.091 1.582 6.754 1.00 93.69 278 GLN A O 1
ATOM 2057 N N . GLN A 1 279 ? -19.805 2.834 6.078 1.00 90.56 279 GLN A N 1
ATOM 2058 C CA . GLN A 1 279 ? -20.806 1.794 6.348 1.00 90.56 279 GLN A CA 1
ATOM 2059 C C . GLN A 1 279 ? -20.775 0.622 5.358 1.00 90.56 279 GLN A C 1
ATOM 2061 O O . GLN A 1 279 ? -21.325 -0.437 5.678 1.00 90.56 279 GLN A O 1
ATOM 2066 N N . GLN A 1 280 ? -20.163 0.823 4.189 1.00 93.62 280 GLN A N 1
ATOM 2067 C CA . GLN A 1 280 ? -19.974 -0.167 3.127 1.00 93.62 280 GLN A CA 1
ATOM 2068 C C . GLN A 1 280 ? -18.626 -0.895 3.259 1.00 93.62 280 GLN A C 1
ATOM 2070 O O . GLN A 1 280 ? -18.526 -2.042 2.839 1.00 93.62 280 GLN A O 1
ATOM 2075 N N . LEU A 1 281 ? -17.617 -0.273 3.887 1.00 93.44 281 LEU A N 1
ATOM 2076 C CA . LEU A 1 281 ? -16.283 -0.841 4.137 1.00 93.44 281 LEU A CA 1
ATOM 2077 C C . LEU A 1 281 ? -16.295 -1.875 5.278 1.00 93.44 281 LEU A C 1
ATOM 2079 O O . LEU A 1 281 ? -15.664 -1.711 6.324 1.00 93.44 281 LEU A O 1
ATOM 2083 N N . LYS A 1 282 ? -17.055 -2.953 5.078 1.00 86.62 282 LYS A N 1
ATOM 2084 C CA . LYS A 1 282 ? -17.184 -4.082 6.001 1.00 86.62 282 LYS A CA 1
ATOM 2085 C C . LYS A 1 282 ? -16.647 -5.336 5.336 1.00 86.62 282 LYS A C 1
ATOM 2087 O O . LYS A 1 282 ? -16.926 -5.603 4.174 1.00 86.62 282 LYS A O 1
ATOM 2092 N N . ASP A 1 283 ? -15.889 -6.114 6.095 1.00 89.06 283 ASP A N 1
ATOM 2093 C CA . ASP A 1 283 ? -15.306 -7.364 5.615 1.00 89.06 283 ASP A CA 1
ATOM 2094 C C . ASP A 1 283 ? -14.363 -7.224 4.414 1.00 89.06 283 ASP A C 1
ATOM 2096 O O . ASP A 1 283 ? -14.268 -8.124 3.574 1.00 89.06 283 ASP A O 1
ATOM 2100 N N . VAL A 1 284 ? -13.620 -6.118 4.371 1.00 94.56 284 VAL A N 1
ATOM 2101 C CA . VAL A 1 284 ? -12.626 -5.838 3.334 1.00 94.56 284 VAL A CA 1
ATOM 2102 C C . VAL A 1 284 ? -11.524 -6.906 3.350 1.00 94.56 284 VAL A C 1
ATOM 2104 O O . VAL A 1 284 ? -11.087 -7.369 4.406 1.00 94.56 284 VAL A O 1
ATOM 2107 N N . GLN A 1 285 ? -11.106 -7.344 2.162 1.00 93.31 285 GLN A N 1
ATOM 2108 C CA . GLN A 1 285 ? -10.038 -8.329 1.961 1.00 93.31 285 GLN A CA 1
ATOM 2109 C C . GLN A 1 285 ? -8.753 -7.702 1.427 1.00 93.31 285 GLN A C 1
ATOM 2111 O O . GLN A 1 285 ? -7.673 -8.172 1.772 1.00 93.31 285 GLN A O 1
ATOM 2116 N N . GLN A 1 286 ? -8.874 -6.674 0.590 1.00 94.88 286 GLN A N 1
ATOM 2117 C CA . GLN A 1 286 ? -7.750 -6.003 -0.054 1.00 94.88 286 GLN A CA 1
ATOM 2118 C C . GLN A 1 286 ? -8.125 -4.554 -0.351 1.00 94.88 286 GLN A C 1
ATOM 2120 O O . GLN A 1 286 ? -9.272 -4.273 -0.695 1.00 94.88 286 GLN A O 1
ATOM 2125 N N . ILE A 1 287 ? -7.142 -3.662 -0.258 1.00 96.75 287 ILE A N 1
ATOM 2126 C CA . ILE A 1 287 ? -7.235 -2.272 -0.706 1.00 96.75 287 ILE A CA 1
ATOM 2127 C C . ILE A 1 287 ? -6.167 -2.062 -1.777 1.00 96.75 287 ILE A C 1
ATOM 2129 O O . ILE A 1 287 ? -5.054 -2.580 -1.664 1.00 96.75 287 ILE A O 1
ATOM 2133 N N . GLN A 1 288 ? -6.517 -1.345 -2.836 1.00 96.31 288 GLN A N 1
ATOM 2134 C CA . GLN A 1 288 ? -5.597 -0.842 -3.852 1.00 96.31 288 GLN A CA 1
ATOM 2135 C C . GLN A 1 288 ? -5.752 0.670 -3.957 1.00 96.31 288 GLN A C 1
ATOM 2137 O O . GLN A 1 288 ? -6.829 1.190 -3.668 1.00 96.31 288 GLN A O 1
ATOM 2142 N N . ALA A 1 289 ? -4.687 1.353 -4.363 1.00 94.56 289 ALA A N 1
ATOM 2143 C CA . ALA A 1 289 ? -4.635 2.805 -4.446 1.00 94.56 289 ALA A CA 1
ATOM 2144 C C . ALA A 1 289 ? -4.138 3.248 -5.826 1.00 94.56 289 ALA A C 1
ATOM 2146 O O . ALA A 1 289 ? -3.225 2.629 -6.371 1.00 94.56 289 ALA A O 1
ATOM 2147 N N . SER A 1 290 ? -4.749 4.301 -6.362 1.00 93.38 290 SER A N 1
ATOM 2148 C CA . SER A 1 290 ? -4.194 5.134 -7.435 1.00 93.38 290 SER A CA 1
ATOM 2149 C C . SER A 1 290 ? -3.482 6.344 -6.809 1.00 93.38 290 SER A C 1
ATOM 2151 O O . SER A 1 290 ? -3.224 6.362 -5.601 1.00 93.38 290 SER A O 1
ATOM 2153 N N . SER A 1 291 ? -3.166 7.383 -7.584 1.00 89.25 291 SER A N 1
ATOM 2154 C CA . SER A 1 291 ? -2.552 8.600 -7.033 1.00 89.25 291 SER A CA 1
ATOM 2155 C C . SER A 1 291 ? -3.471 9.396 -6.099 1.00 89.25 291 SER A C 1
ATOM 2157 O O . SER A 1 291 ? -2.970 10.122 -5.253 1.00 89.25 291 SER A O 1
ATOM 2159 N N . PHE A 1 292 ? -4.799 9.271 -6.204 1.00 91.62 292 PHE A N 1
ATOM 2160 C CA . PHE A 1 292 ? -5.731 10.080 -5.392 1.00 91.62 292 PHE A CA 1
ATOM 2161 C C . PHE A 1 292 ? -7.000 9.344 -4.950 1.00 91.62 292 PHE A C 1
ATOM 2163 O O . PHE A 1 292 ? -7.924 9.953 -4.410 1.00 91.62 292 PHE A O 1
ATOM 2170 N N . ALA A 1 293 ? -7.078 8.036 -5.180 1.00 95.12 293 ALA A N 1
ATOM 2171 C CA . ALA A 1 293 ? -8.247 7.251 -4.825 1.00 95.12 293 ALA A CA 1
ATOM 2172 C C . ALA A 1 293 ? -7.879 5.851 -4.345 1.00 95.12 293 ALA A C 1
ATOM 2174 O O . ALA A 1 293 ? -6.787 5.337 -4.589 1.00 95.12 293 ALA A O 1
ATOM 2175 N N . PHE A 1 294 ? -8.845 5.210 -3.696 1.00 97.50 294 PHE A N 1
ATOM 2176 C CA . PHE A 1 294 ? -8.749 3.840 -3.226 1.00 97.50 294 PHE A CA 1
ATOM 2177 C C . PHE A 1 294 ? -9.910 2.993 -3.736 1.00 97.50 294 PHE A C 1
ATOM 2179 O O . PHE A 1 294 ? -11.034 3.465 -3.921 1.00 97.50 294 PHE A O 1
ATOM 2186 N N . ALA A 1 295 ? -9.641 1.698 -3.877 1.00 97.94 295 ALA A N 1
ATOM 2187 C CA . ALA A 1 295 ? -10.629 0.673 -4.161 1.00 97.94 295 ALA A CA 1
ATOM 2188 C C . ALA A 1 295 ? -10.448 -0.514 -3.207 1.00 97.94 295 ALA A C 1
ATOM 2190 O O . ALA A 1 295 ? -9.373 -1.112 -3.132 1.00 97.94 295 ALA A O 1
ATOM 2191 N N . ALA A 1 296 ? -11.509 -0.872 -2.486 1.00 97.88 296 ALA A N 1
ATOM 2192 C CA . ALA A 1 296 ? -11.540 -1.996 -1.559 1.00 97.88 296 ALA A CA 1
ATOM 2193 C C . ALA A 1 296 ? -12.350 -3.164 -2.131 1.00 97.88 296 ALA A C 1
ATOM 2195 O O . ALA A 1 296 ? -13.500 -2.982 -2.532 1.00 97.88 296 ALA A O 1
ATOM 2196 N N . ILE A 1 297 ? -11.776 -4.369 -2.110 1.00 97.06 297 ILE A N 1
ATOM 2197 C CA . ILE A 1 297 ? -12.478 -5.623 -2.417 1.00 97.06 297 ILE A CA 1
ATOM 2198 C C . ILE A 1 297 ? -13.087 -6.161 -1.120 1.00 97.06 297 ILE A C 1
ATOM 2200 O O . ILE A 1 297 ? -12.364 -6.441 -0.159 1.00 97.06 297 ILE A O 1
ATOM 2204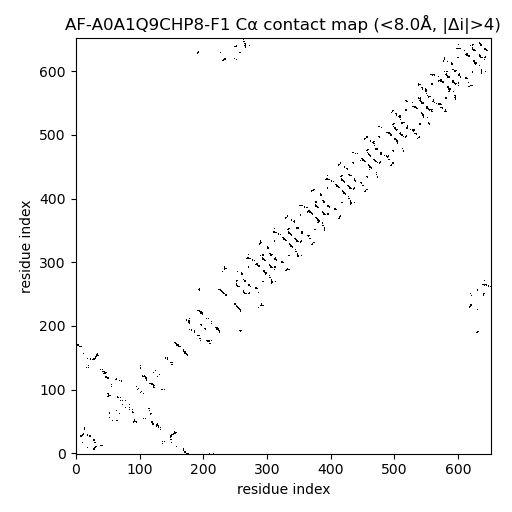 N N . LEU A 1 298 ? -14.406 -6.322 -1.086 1.00 94.94 298 LEU A N 1
ATOM 2205 C CA . LEU A 1 298 ? -15.144 -6.891 0.041 1.00 94.94 298 LEU A CA 1
ATOM 2206 C C . LEU A 1 298 ? -15.161 -8.429 -0.012 1.00 94.94 298 LEU A C 1
ATOM 2208 O O . LEU A 1 298 ? -14.976 -9.039 -1.064 1.00 94.94 298 LEU A O 1
ATOM 2212 N N . SER A 1 299 ? -15.425 -9.081 1.125 1.00 90.31 299 SER A N 1
ATOM 2213 C CA . SER A 1 299 ? -15.497 -10.554 1.218 1.00 90.31 299 SER A CA 1
ATOM 2214 C C . SER A 1 299 ? -16.574 -11.212 0.344 1.00 90.31 299 SER A C 1
ATOM 2216 O O . SER A 1 299 ? -16.454 -12.388 0.009 1.00 90.31 299 SER A O 1
ATOM 2218 N N . ASP A 1 300 ? -17.607 -10.464 -0.041 1.00 89.25 300 ASP A N 1
ATOM 2219 C CA . ASP A 1 300 ? -18.670 -10.894 -0.954 1.00 89.25 300 ASP A CA 1
ATOM 2220 C C . ASP A 1 300 ? -18.317 -10.655 -2.439 1.00 89.25 300 ASP A C 1
ATOM 2222 O O . ASP A 1 300 ? -19.123 -10.929 -3.330 1.00 89.25 300 ASP A O 1
ATOM 2226 N N . GLY A 1 301 ? -17.102 -10.167 -2.709 1.00 90.12 301 GLY A N 1
ATOM 2227 C CA . GLY A 1 301 ? -16.562 -9.908 -4.039 1.00 90.12 301 GLY A CA 1
ATOM 2228 C C . GLY A 1 301 ? -17.037 -8.601 -4.676 1.00 90.12 301 GLY A C 1
ATOM 2229 O O . GLY A 1 301 ? -16.773 -8.403 -5.865 1.00 90.12 301 GLY A O 1
ATOM 2230 N N . PHE A 1 302 ? -17.749 -7.738 -3.944 1.00 94.75 302 PHE A N 1
ATOM 2231 C CA . PHE A 1 302 ? -18.068 -6.380 -4.391 1.00 94.75 302 PHE A CA 1
ATOM 2232 C C . PHE A 1 302 ? -16.897 -5.422 -4.162 1.00 94.75 302 PHE A C 1
ATOM 2234 O O . PHE A 1 302 ? -15.989 -5.696 -3.376 1.00 94.75 302 PHE A O 1
ATOM 2241 N N . VAL A 1 303 ? -16.936 -4.281 -4.851 1.00 97.38 303 VAL A N 1
ATOM 2242 C CA . VAL A 1 303 ? -15.942 -3.213 -4.714 1.00 97.38 303 VAL A CA 1
ATOM 2243 C C . VAL A 1 303 ? -16.593 -1.949 -4.173 1.00 97.38 303 VAL A C 1
ATOM 2245 O O . VAL A 1 303 ? -17.712 -1.599 -4.557 1.00 97.38 303 VAL A O 1
ATOM 2248 N N . VAL A 1 304 ? -15.876 -1.274 -3.279 1.00 97.62 304 VAL A N 1
ATOM 2249 C CA . VAL A 1 304 ? -16.203 0.060 -2.767 1.00 97.62 304 VAL A CA 1
ATOM 2250 C C . VAL A 1 304 ? -15.023 0.978 -3.067 1.00 97.62 304 VAL A C 1
ATOM 2252 O O . VAL A 1 304 ? -13.885 0.619 -2.769 1.00 97.62 304 VAL A O 1
ATOM 2255 N N . THR A 1 305 ? -15.289 2.147 -3.644 1.00 97.81 305 THR A N 1
ATOM 2256 C CA . THR A 1 305 ? -14.270 3.149 -3.993 1.00 97.81 305 THR A CA 1
ATOM 2257 C C . THR A 1 305 ? -14.498 4.456 -3.241 1.00 97.81 305 THR A C 1
ATOM 2259 O O . THR A 1 305 ? -15.628 4.749 -2.843 1.00 97.81 305 THR A O 1
ATOM 2262 N N . TRP A 1 306 ? -13.427 5.215 -3.015 1.00 97.62 306 TRP A N 1
ATOM 2263 C CA . TRP A 1 306 ? -13.466 6.569 -2.449 1.00 97.62 306 TRP A CA 1
ATOM 2264 C C . TRP A 1 306 ? -12.201 7.356 -2.827 1.00 97.62 306 TRP A C 1
ATOM 2266 O O . TRP A 1 306 ? -11.241 6.774 -3.331 1.00 97.62 306 TRP A O 1
ATOM 2276 N N . GLY A 1 307 ? -12.200 8.666 -2.573 1.00 94.50 307 GLY A N 1
ATOM 2277 C CA . GLY A 1 307 ? -11.162 9.607 -3.016 1.00 94.50 307 GLY A CA 1
ATOM 2278 C C . GLY A 1 307 ? -11.601 10.411 -4.238 1.00 94.50 307 GLY A C 1
ATOM 2279 O O . GLY A 1 307 ? -12.803 10.520 -4.501 1.00 94.50 307 GLY A O 1
ATOM 2280 N N . GLU A 1 308 ? -10.643 10.972 -4.973 1.00 93.00 308 GLU A N 1
ATOM 2281 C CA . GLU A 1 308 ? -10.929 11.870 -6.094 1.00 93.00 308 GLU A CA 1
ATOM 2282 C C . GLU A 1 308 ? -11.640 11.145 -7.246 1.00 93.00 308 GLU A C 1
ATOM 2284 O O . GLU A 1 308 ? -11.217 10.073 -7.695 1.00 93.00 308 GLU A O 1
ATOM 2289 N N . HIS A 1 309 ? -12.728 11.742 -7.743 1.00 92.31 309 HIS A N 1
ATOM 2290 C CA . HIS A 1 309 ? -13.603 11.138 -8.754 1.00 92.31 309 HIS A CA 1
ATOM 2291 C C . HIS A 1 309 ? -12.827 10.752 -10.019 1.00 92.31 309 HIS A C 1
ATOM 2293 O O . HIS A 1 309 ? -12.897 9.600 -10.458 1.00 92.31 309 HIS A O 1
ATOM 2299 N N . ASP A 1 310 ? -12.048 11.693 -10.558 1.00 89.75 310 ASP A N 1
ATOM 2300 C CA . ASP A 1 310 ? -11.336 11.519 -11.827 1.00 89.75 310 ASP A CA 1
ATOM 2301 C C . ASP A 1 310 ? -10.202 10.489 -11.725 1.00 89.75 310 ASP A C 1
ATOM 2303 O O . ASP A 1 310 ? -9.811 9.902 -12.723 1.00 89.75 310 ASP A O 1
ATOM 2307 N N . TYR A 1 311 ? -9.752 10.158 -10.512 1.00 92.38 311 TYR A N 1
ATOM 2308 C CA . TYR A 1 311 ? -8.695 9.172 -10.268 1.00 92.38 311 TYR A CA 1
ATOM 2309 C C . TYR A 1 311 ? -9.231 7.783 -9.899 1.00 92.38 311 TYR A C 1
ATOM 2311 O O . TYR A 1 311 ? -8.484 6.919 -9.427 1.00 92.38 311 TYR A O 1
ATOM 2319 N N . GLY A 1 312 ? -10.535 7.564 -10.097 1.00 94.44 312 GLY A N 1
ATOM 2320 C CA . GLY A 1 312 ? -11.213 6.296 -9.837 1.00 94.44 312 GLY A CA 1
ATOM 2321 C C . GLY A 1 312 ? -11.882 6.188 -8.466 1.00 94.44 312 GLY A C 1
ATOM 2322 O O . GLY A 1 312 ? -12.290 5.088 -8.082 1.00 94.44 312 GLY A O 1
ATOM 2323 N N . GLY A 1 313 ? -12.038 7.306 -7.748 1.00 95.56 313 GLY A N 1
ATOM 2324 C CA . GLY A 1 313 ? -12.805 7.380 -6.502 1.00 95.56 313 GLY A CA 1
ATOM 2325 C C . GLY A 1 313 ? -14.301 7.113 -6.697 1.00 95.56 313 GLY A C 1
ATOM 2326 O O . GLY A 1 313 ? -14.961 6.621 -5.779 1.00 95.56 313 GLY A O 1
ATOM 2327 N N . ASP A 1 314 ? -14.828 7.328 -7.909 1.00 95.25 314 ASP A N 1
ATOM 2328 C CA . ASP A 1 314 ? -16.201 6.979 -8.289 1.00 95.25 314 ASP A CA 1
ATOM 2329 C C . ASP A 1 314 ? -16.245 5.800 -9.278 1.00 95.25 314 ASP A C 1
ATOM 2331 O O . ASP A 1 314 ? -15.797 5.880 -10.422 1.00 95.25 314 ASP A O 1
ATOM 2335 N N . SER A 1 315 ? -16.842 4.692 -8.837 1.00 95.75 315 SER A N 1
ATOM 2336 C CA . SER A 1 315 ? -17.093 3.487 -9.640 1.00 95.75 315 SER A CA 1
ATOM 2337 C C . SER A 1 315 ? -18.577 3.285 -9.983 1.00 95.75 315 SER A C 1
ATOM 2339 O O . SER A 1 315 ? -18.963 2.251 -10.540 1.00 95.75 315 SER A O 1
ATOM 2341 N N . SER A 1 316 ? -19.442 4.268 -9.710 1.00 94.88 316 SER A N 1
ATOM 2342 C CA . SER A 1 316 ? -20.901 4.174 -9.870 1.00 94.88 316 SER A CA 1
ATOM 2343 C C . SER A 1 316 ? -21.336 3.774 -11.286 1.00 94.88 316 SER A C 1
ATOM 2345 O O . SER A 1 316 ? -22.282 2.991 -11.444 1.00 94.88 316 SER A O 1
ATOM 2347 N N . GLY A 1 317 ? -20.607 4.226 -12.313 1.00 93.94 317 GLY A N 1
ATOM 2348 C CA . GLY A 1 317 ? -20.842 3.874 -13.718 1.00 93.94 317 GLY A CA 1
ATOM 2349 C C . GLY A 1 317 ? -20.665 2.382 -14.031 1.00 93.94 317 GLY A C 1
ATOM 2350 O O . GLY A 1 317 ? -21.336 1.849 -14.919 1.00 93.94 317 GLY A O 1
ATOM 2351 N N . VAL A 1 318 ? -19.825 1.678 -13.268 1.00 95.94 318 VAL A N 1
ATOM 2352 C CA . VAL A 1 318 ? -19.504 0.254 -13.468 1.00 95.94 318 VAL A CA 1
ATOM 2353 C C . VAL A 1 318 ? -19.888 -0.636 -12.283 1.00 95.94 318 VAL A C 1
ATOM 2355 O O . VAL A 1 318 ? -19.731 -1.852 -12.363 1.00 95.94 318 VAL A O 1
ATOM 2358 N N . GLN A 1 319 ? -20.495 -0.086 -11.226 1.00 95.31 319 GLN A N 1
ATOM 2359 C CA . GLN A 1 319 ? -20.793 -0.793 -9.972 1.00 95.31 319 GLN A CA 1
ATOM 2360 C C . GLN A 1 319 ? -21.563 -2.110 -10.153 1.00 95.31 319 GLN A C 1
ATOM 2362 O O . GLN A 1 319 ? -21.395 -3.065 -9.399 1.00 95.31 319 GLN A O 1
ATOM 2367 N N . ARG A 1 320 ? -22.427 -2.206 -11.173 1.00 94.31 320 ARG A N 1
ATOM 2368 C CA . ARG A 1 320 ? -23.178 -3.445 -11.458 1.00 94.31 320 ARG A CA 1
ATOM 2369 C C . ARG A 1 320 ? -22.304 -4.580 -11.999 1.00 94.31 320 ARG A C 1
ATOM 2371 O O . ARG A 1 320 ? -22.727 -5.732 -11.891 1.00 94.31 320 ARG A O 1
ATOM 2378 N N . GLN A 1 321 ? -21.161 -4.242 -12.591 1.00 95.50 321 GLN A N 1
ATOM 2379 C CA . GLN A 1 321 ? -20.188 -5.155 -13.191 1.00 95.50 321 GLN A CA 1
ATOM 2380 C C . GLN A 1 321 ? -19.117 -5.593 -12.178 1.00 95.50 321 GLN A C 1
ATOM 2382 O O . GLN A 1 321 ? -18.614 -6.705 -12.287 1.00 95.50 321 GLN A O 1
ATOM 2387 N N . LEU A 1 322 ? -18.821 -4.768 -11.164 1.00 95.62 322 LEU A N 1
ATOM 2388 C CA . LEU A 1 322 ? -17.854 -5.053 -10.095 1.00 95.62 322 LEU A CA 1
ATOM 2389 C C . LEU A 1 322 ? -18.401 -6.061 -9.069 1.00 95.62 322 LEU A C 1
ATOM 2391 O O . LEU A 1 322 ? -18.710 -5.724 -7.926 1.00 95.62 322 LEU A O 1
ATOM 2395 N N . LYS A 1 323 ? -18.557 -7.314 -9.507 1.00 94.12 323 LYS A N 1
ATOM 2396 C CA . LYS A 1 323 ? -19.013 -8.450 -8.697 1.00 94.12 323 LYS A CA 1
ATOM 2397 C C . LYS A 1 323 ? -18.077 -9.633 -8.876 1.00 94.12 323 LYS A C 1
ATOM 2399 O O . LYS A 1 323 ? -17.690 -9.937 -10.000 1.00 94.12 323 LYS A O 1
ATOM 2404 N N . ASN A 1 324 ? -17.807 -10.358 -7.792 1.00 94.81 324 ASN A N 1
ATOM 2405 C CA . ASN A 1 324 ? -16.834 -11.455 -7.772 1.00 94.81 324 ASN A CA 1
ATOM 2406 C C . ASN A 1 324 ? -15.446 -10.999 -8.256 1.00 94.81 324 ASN A C 1
ATOM 2408 O O . ASN A 1 324 ? -14.790 -11.701 -9.031 1.00 94.81 324 ASN A O 1
ATOM 2412 N N . VAL A 1 325 ? -15.030 -9.799 -7.843 1.00 96.94 325 VAL A N 1
ATOM 2413 C CA . VAL A 1 325 ? -13.707 -9.252 -8.154 1.00 96.94 325 VAL A CA 1
ATOM 2414 C C . VAL A 1 325 ? -12.643 -10.061 -7.416 1.00 96.94 325 VAL A C 1
ATOM 2416 O O . VAL A 1 325 ? -12.761 -10.304 -6.218 1.00 96.94 325 VAL A O 1
ATOM 2419 N N . GLN A 1 326 ? -11.616 -10.493 -8.144 1.00 94.94 326 GLN A N 1
ATOM 2420 C CA . GLN A 1 326 ? -10.500 -11.274 -7.615 1.00 94.94 326 GLN A CA 1
ATOM 2421 C C . GLN A 1 326 ? -9.296 -10.391 -7.280 1.00 94.94 326 GLN A C 1
ATOM 2423 O O . GLN A 1 326 ? -8.656 -10.587 -6.252 1.00 94.94 326 GLN A O 1
ATOM 2428 N N . GLN A 1 327 ? -8.970 -9.449 -8.162 1.00 95.81 327 GLN A N 1
ATOM 2429 C CA . GLN A 1 327 ? -7.804 -8.580 -8.043 1.00 95.81 327 GLN A CA 1
ATOM 2430 C C . GLN A 1 327 ? -8.117 -7.231 -8.677 1.00 95.81 327 GLN A C 1
ATOM 2432 O O . GLN A 1 327 ? -8.838 -7.163 -9.671 1.00 95.81 327 GLN A O 1
ATOM 2437 N N . ILE A 1 328 ? -7.539 -6.171 -8.123 1.00 97.31 328 ILE A N 1
ATOM 2438 C CA . ILE A 1 328 ? -7.537 -4.834 -8.713 1.00 97.31 328 ILE A CA 1
ATOM 2439 C C . ILE A 1 328 ? -6.082 -4.448 -8.974 1.00 97.31 328 ILE A C 1
ATOM 2441 O O . ILE A 1 328 ? -5.198 -4.780 -8.183 1.00 97.31 328 ILE A O 1
ATOM 2445 N N . GLN A 1 329 ? -5.833 -3.791 -10.098 1.00 96.69 329 GLN A N 1
ATOM 2446 C CA . GLN A 1 329 ? -4.594 -3.081 -10.397 1.00 96.69 329 GLN A CA 1
ATOM 2447 C C . GLN A 1 329 ? -4.923 -1.612 -10.645 1.00 96.69 329 GLN A C 1
ATOM 2449 O O . GLN A 1 329 ? -6.019 -1.306 -11.114 1.00 96.69 329 GLN A O 1
ATOM 2454 N N . ALA A 1 330 ? -3.989 -0.727 -10.320 1.00 94.44 330 ALA A N 1
ATOM 2455 C CA . ALA A 1 330 ? -4.140 0.711 -10.473 1.00 94.44 330 ALA A CA 1
ATOM 2456 C C . ALA A 1 330 ? -2.961 1.284 -11.264 1.00 94.44 330 ALA A C 1
ATOM 2458 O O . ALA A 1 330 ? -1.846 0.771 -11.167 1.00 94.44 330 ALA A O 1
ATOM 2459 N N . CYS A 1 331 ? -3.227 2.333 -12.033 1.00 91.50 331 CYS A N 1
ATOM 2460 C CA . CYS A 1 331 ? -2.224 3.257 -12.561 1.00 91.50 331 CYS A CA 1
ATOM 2461 C C . CYS A 1 331 ? -2.410 4.624 -11.875 1.00 91.50 331 CYS A C 1
ATOM 2463 O O . CYS A 1 331 ? -3.171 4.729 -10.908 1.00 91.50 331 CYS A O 1
ATOM 2465 N N . TYR A 1 332 ? -1.767 5.675 -12.395 1.00 87.88 332 TYR A N 1
ATOM 2466 C CA . TYR A 1 332 ? -1.920 7.053 -11.922 1.00 87.88 332 TYR A CA 1
ATOM 2467 C C . TYR A 1 332 ? -3.374 7.456 -11.618 1.00 87.88 332 TYR A C 1
ATOM 2469 O O . TYR A 1 332 ? -3.655 7.900 -10.506 1.00 87.88 332 TYR A O 1
ATOM 2477 N N . GLY A 1 333 ? -4.300 7.269 -12.567 1.00 91.44 333 GLY A N 1
ATOM 2478 C CA . GLY A 1 333 ? -5.676 7.791 -12.479 1.00 91.44 333 GLY A CA 1
ATOM 2479 C C . GLY A 1 333 ? -6.798 6.790 -12.748 1.00 91.44 333 GLY A C 1
ATOM 2480 O O . GLY A 1 333 ? -7.963 7.176 -12.817 1.00 91.44 333 GLY A O 1
ATOM 2481 N N . ALA A 1 334 ? -6.489 5.505 -12.905 1.00 95.88 334 ALA A N 1
ATOM 2482 C CA . ALA A 1 334 ? -7.492 4.499 -13.230 1.00 95.88 334 ALA A CA 1
ATOM 2483 C C . ALA A 1 334 ? -7.241 3.162 -12.534 1.00 95.88 334 ALA A C 1
ATOM 2485 O O . ALA A 1 334 ? -6.141 2.856 -12.068 1.00 95.88 334 ALA A O 1
ATOM 2486 N N . PHE A 1 335 ? -8.288 2.342 -12.510 1.00 97.75 335 PHE A N 1
ATOM 2487 C CA . PHE A 1 335 ? -8.268 0.988 -11.977 1.00 97.75 335 PHE A CA 1
ATOM 2488 C C . PHE A 1 335 ? -8.747 -0.022 -13.018 1.00 97.75 335 PHE A C 1
ATOM 2490 O O . PHE A 1 335 ? -9.635 0.250 -13.830 1.00 97.75 335 PHE A O 1
ATOM 2497 N N . ALA A 1 336 ? -8.209 -1.235 -12.920 1.00 98.06 336 ALA A N 1
ATOM 2498 C CA . ALA A 1 336 ? -8.643 -2.403 -13.667 1.00 98.06 336 ALA A CA 1
ATOM 2499 C C . ALA A 1 336 ? -8.862 -3.588 -12.715 1.00 98.06 336 ALA A C 1
ATOM 2501 O O . ALA A 1 336 ? -7.936 -4.051 -12.046 1.00 98.06 336 ALA A O 1
ATOM 2502 N N . ALA A 1 337 ? -10.093 -4.092 -12.657 1.00 98.06 337 ALA A N 1
ATOM 2503 C CA . ALA A 1 337 ? -10.481 -5.250 -11.861 1.00 98.06 337 ALA A CA 1
ATOM 2504 C C . ALA A 1 337 ? -10.533 -6.517 -12.719 1.00 98.06 337 ALA A C 1
ATOM 2506 O O . ALA A 1 337 ? -11.230 -6.543 -13.731 1.00 98.06 337 ALA A O 1
ATOM 2507 N N . ILE A 1 338 ? -9.864 -7.58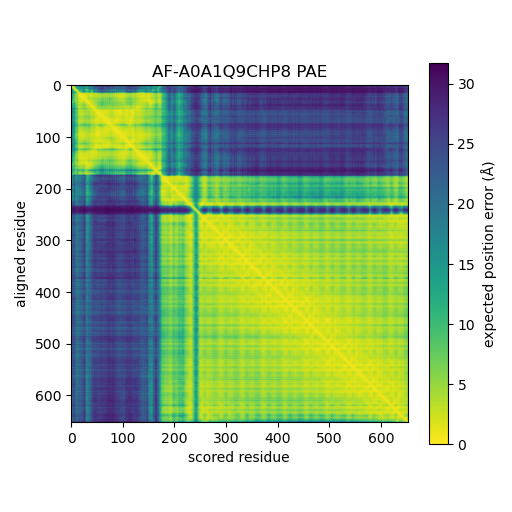3 -12.275 1.00 97.81 338 ILE A N 1
ATOM 2508 C CA . ILE A 1 338 ? -10.012 -8.939 -12.816 1.00 97.81 338 ILE A CA 1
ATOM 2509 C C . ILE A 1 338 ? -11.136 -9.634 -12.042 1.00 97.81 338 ILE A C 1
ATOM 2511 O O . ILE A 1 338 ? -11.067 -9.762 -10.816 1.00 97.81 338 ILE A O 1
ATOM 2515 N N . LEU A 1 339 ? -12.173 -10.088 -12.743 1.00 97.06 339 LEU A N 1
ATOM 2516 C CA . LEU A 1 339 ? -13.270 -10.866 -12.165 1.00 97.06 339 LEU A CA 1
ATOM 2517 C C . LEU A 1 339 ? -12.912 -12.358 -12.100 1.00 97.06 339 LEU A C 1
ATOM 2519 O O . LEU A 1 339 ? -12.063 -12.842 -12.844 1.00 97.06 339 LEU A O 1
ATOM 2523 N N . HIS A 1 340 ? -13.610 -13.128 -11.263 1.00 94.62 340 HIS A N 1
ATOM 2524 C CA . HIS A 1 340 ? -13.378 -14.573 -11.106 1.00 94.62 340 HIS A CA 1
ATOM 2525 C C . HIS A 1 340 ? -13.575 -15.389 -12.408 1.00 94.62 340 HIS A C 1
ATOM 2527 O O . HIS A 1 340 ? -13.041 -16.491 -12.555 1.00 94.62 340 HIS A O 1
ATOM 2533 N N . ASP A 1 341 ? -14.345 -14.884 -13.376 1.00 94.31 341 ASP A N 1
ATOM 2534 C CA . ASP A 1 341 ? -14.483 -15.505 -14.703 1.00 94.31 341 ASP A CA 1
ATOM 2535 C C . ASP A 1 341 ? -13.324 -15.164 -15.667 1.00 94.31 341 ASP A C 1
ATOM 2537 O O . ASP A 1 341 ? -13.241 -15.709 -16.773 1.00 94.31 341 ASP A O 1
ATOM 2541 N N . GLY A 1 342 ? -12.393 -14.313 -15.228 1.00 95.25 342 GLY A N 1
ATOM 2542 C CA . GLY A 1 342 ? -11.248 -13.821 -15.983 1.00 95.25 342 GLY A CA 1
ATOM 2543 C C . GLY A 1 342 ? -11.571 -12.657 -16.921 1.00 95.25 342 GLY A C 1
ATOM 2544 O O . GLY A 1 342 ? -10.741 -12.348 -17.774 1.00 95.25 342 GLY A O 1
ATOM 2545 N N . SER A 1 343 ? -12.759 -12.054 -16.843 1.00 97.00 343 SER A N 1
ATOM 2546 C CA . SER A 1 343 ? -13.053 -10.790 -17.530 1.00 97.00 343 SER A CA 1
ATOM 2547 C C . SER A 1 343 ? -12.506 -9.585 -16.760 1.00 97.00 343 SER A C 1
ATOM 2549 O O . SER A 1 343 ? -12.166 -9.697 -15.580 1.00 97.00 343 SER A O 1
ATOM 2551 N N . VAL A 1 344 ? -12.393 -8.438 -17.438 1.00 98.19 344 VAL A N 1
ATOM 2552 C CA . VAL A 1 344 ? -11.870 -7.194 -16.853 1.00 98.19 344 VAL A CA 1
ATOM 2553 C C . VAL A 1 344 ? -12.928 -6.096 -16.868 1.00 98.19 344 VAL A C 1
ATOM 2555 O O . VAL A 1 344 ? -13.687 -5.969 -17.831 1.00 98.19 344 VAL A O 1
ATOM 2558 N N . VAL A 1 345 ? -12.964 -5.301 -15.800 1.00 98.12 345 VAL A N 1
ATOM 2559 C CA . VAL A 1 345 ? -13.768 -4.077 -15.684 1.00 98.12 345 VAL A CA 1
ATOM 2560 C C . VAL A 1 345 ? -12.843 -2.928 -15.297 1.00 98.12 345 VAL A C 1
ATOM 2562 O O . VAL A 1 345 ? -12.083 -3.061 -14.340 1.00 98.12 345 VAL A O 1
ATOM 2565 N N . THR A 1 346 ? -12.915 -1.807 -16.012 1.00 98.19 346 THR A N 1
ATOM 2566 C CA . THR A 1 346 ? -12.089 -0.614 -15.759 1.00 98.19 346 THR A CA 1
ATOM 2567 C C . THR A 1 346 ? -12.938 0.591 -15.363 1.00 98.19 346 THR A C 1
ATOM 2569 O O . THR A 1 346 ? -14.114 0.662 -15.727 1.00 98.19 346 THR A O 1
ATOM 2572 N N . TRP A 1 347 ? -12.355 1.517 -14.601 1.00 98.12 347 TRP A N 1
ATOM 2573 C CA . TRP A 1 347 ? -12.948 2.816 -14.255 1.00 98.12 347 TRP A CA 1
ATOM 2574 C C . TRP A 1 347 ? -11.864 3.826 -13.847 1.00 98.12 347 TRP A C 1
ATOM 2576 O O . TRP A 1 347 ? -10.705 3.450 -13.672 1.00 98.12 347 TRP A O 1
ATOM 2586 N N . GLY A 1 348 ? -12.250 5.093 -13.684 1.00 96.50 348 GLY A N 1
ATOM 2587 C CA . GLY A 1 348 ? -11.345 6.230 -13.482 1.00 96.50 348 GLY A CA 1
ATOM 2588 C C . GLY A 1 348 ? -11.218 7.074 -14.747 1.00 96.50 348 GLY A C 1
ATOM 2589 O O . GLY A 1 348 ? -12.102 7.021 -15.611 1.00 96.50 348 GLY A O 1
ATOM 2590 N N . ASP A 1 349 ? -10.133 7.835 -14.857 1.00 95.06 349 ASP A N 1
ATOM 2591 C CA . ASP A 1 349 ? -9.885 8.686 -16.017 1.00 95.06 349 ASP A CA 1
ATOM 2592 C C . ASP A 1 349 ? -9.749 7.837 -17.292 1.00 95.06 349 ASP A C 1
ATOM 2594 O O . ASP A 1 349 ? -9.019 6.846 -17.377 1.00 95.06 349 ASP A O 1
ATOM 2598 N N . ARG A 1 350 ? -10.540 8.224 -18.292 1.00 94.06 350 ARG A N 1
ATOM 2599 C CA . ARG A 1 350 ? -10.719 7.509 -19.552 1.00 94.06 350 ARG A CA 1
ATOM 2600 C C . ARG A 1 350 ? -9.462 7.549 -20.408 1.00 94.06 350 ARG A C 1
ATOM 2602 O O . ARG A 1 350 ? -9.200 6.559 -21.091 1.00 94.06 350 ARG A O 1
ATOM 2609 N N . ASP A 1 351 ? -8.708 8.643 -20.352 1.00 91.00 351 ASP A N 1
ATOM 2610 C CA . ASP A 1 351 ? -7.524 8.849 -21.185 1.00 91.00 351 ASP A CA 1
ATOM 2611 C C . ASP A 1 351 ? -6.325 8.031 -20.664 1.00 91.00 351 ASP A C 1
ATOM 2613 O O . ASP A 1 351 ? -5.492 7.591 -21.452 1.00 91.00 351 ASP A O 1
ATOM 2617 N N . VAL A 1 352 ? -6.319 7.687 -19.369 1.00 91.00 352 VAL A N 1
ATOM 2618 C CA . VAL A 1 352 ? -5.270 6.892 -18.690 1.00 91.00 352 VAL A CA 1
ATOM 2619 C C . VAL A 1 352 ? -5.696 5.451 -18.356 1.00 91.00 352 VAL A C 1
ATOM 2621 O O . VAL A 1 352 ? -5.194 4.820 -17.423 1.00 91.00 352 VAL A O 1
ATOM 2624 N N . GLY A 1 353 ? -6.635 4.893 -19.127 1.00 94.12 353 GLY A N 1
ATOM 2625 C CA . GLY A 1 353 ? -6.989 3.467 -19.072 1.00 94.12 353 GLY A CA 1
ATOM 2626 C C . GLY A 1 353 ? -8.243 3.106 -18.273 1.00 94.12 353 GLY A C 1
ATOM 2627 O O . GLY A 1 353 ? -8.557 1.919 -18.145 1.00 94.12 353 GLY A O 1
ATOM 2628 N N . GLY A 1 354 ? -9.008 4.095 -17.805 1.00 96.06 354 GLY A N 1
ATOM 2629 C CA . GLY A 1 354 ? -10.329 3.902 -17.202 1.00 96.06 354 GLY A CA 1
ATOM 2630 C C . GLY A 1 354 ? -11.389 3.397 -18.190 1.00 96.06 354 GLY A C 1
ATOM 2631 O O . GLY A 1 354 ? -12.370 2.777 -17.773 1.00 96.06 354 GLY A O 1
ATOM 2632 N N . ASP A 1 355 ? -11.182 3.567 -19.502 1.00 95.62 355 ASP A N 1
ATOM 2633 C CA . ASP A 1 355 ? -12.060 3.064 -20.568 1.00 95.62 355 ASP A CA 1
ATOM 2634 C C . ASP A 1 355 ? -11.372 1.967 -21.405 1.00 95.62 355 ASP A C 1
ATOM 2636 O O . ASP A 1 355 ? -10.528 2.233 -22.258 1.00 95.62 355 ASP A O 1
ATOM 2640 N N . SER A 1 356 ? -11.766 0.709 -21.188 1.00 96.25 356 SER A N 1
ATOM 2641 C CA . SER A 1 356 ? -11.288 -0.462 -21.944 1.00 96.25 356 SER A CA 1
ATOM 2642 C C . SER A 1 356 ? -12.269 -0.941 -23.024 1.00 96.25 356 SER A C 1
ATOM 2644 O O . SER A 1 356 ? -12.083 -2.006 -23.623 1.00 96.25 356 SER A O 1
ATOM 2646 N N . SER A 1 357 ? -13.316 -0.163 -23.331 1.00 96.00 357 SER A N 1
ATOM 2647 C CA . SER A 1 357 ? -14.413 -0.590 -24.216 1.00 96.00 357 SER A CA 1
ATOM 2648 C C . SER A 1 357 ? -13.952 -1.034 -25.612 1.00 96.00 357 SER A C 1
ATOM 2650 O O . SER A 1 357 ? -14.503 -1.990 -26.167 1.00 96.00 357 SER A O 1
ATOM 2652 N N . ALA A 1 358 ? -12.900 -0.410 -26.153 1.00 95.75 358 ALA A N 1
ATOM 2653 C CA . ALA A 1 358 ? -12.315 -0.754 -27.450 1.00 95.75 358 ALA A CA 1
ATOM 2654 C C . ALA A 1 358 ? -11.750 -2.189 -27.502 1.00 95.75 358 ALA A C 1
ATOM 2656 O O . ALA A 1 358 ? -11.832 -2.859 -28.536 1.00 95.75 358 ALA A O 1
ATOM 2657 N N . VAL A 1 359 ? -11.230 -2.690 -26.378 1.00 96.81 359 VAL A N 1
ATOM 2658 C CA . VAL A 1 359 ? -10.583 -4.009 -26.271 1.00 96.81 359 VAL A CA 1
ATOM 2659 C C . VAL A 1 359 ? -11.369 -5.004 -25.411 1.00 96.81 359 VAL A C 1
ATOM 2661 O O . VAL A 1 359 ? -10.970 -6.161 -25.296 1.00 96.81 359 VAL A O 1
ATOM 2664 N N . GLN A 1 360 ? -12.537 -4.620 -24.884 1.00 96.81 360 GLN A N 1
ATOM 2665 C CA . GLN A 1 360 ? -13.355 -5.430 -23.967 1.00 96.81 360 GLN A CA 1
ATOM 2666 C C . GLN A 1 360 ? -13.641 -6.854 -24.472 1.00 96.81 360 GLN A C 1
ATOM 2668 O O . GLN A 1 360 ? -13.723 -7.806 -23.700 1.00 96.81 360 GLN A O 1
ATOM 2673 N N . HIS A 1 361 ? -13.797 -7.029 -25.787 1.00 96.25 361 HIS A N 1
ATOM 2674 C CA . HIS A 1 361 ? -14.058 -8.340 -26.386 1.00 96.25 361 HIS A CA 1
ATOM 2675 C C . HIS A 1 361 ? -12.870 -9.314 -26.286 1.00 96.25 361 HIS A C 1
ATOM 2677 O O . HIS A 1 361 ? -13.100 -10.528 -26.353 1.00 96.25 361 HIS A O 1
ATOM 2683 N N . GLN A 1 362 ? -11.651 -8.784 -26.126 1.00 96.88 362 GLN A N 1
ATOM 2684 C CA . GLN A 1 362 ? -10.388 -9.513 -25.977 1.00 96.88 362 GLN A CA 1
ATOM 2685 C C . GLN A 1 362 ? -10.030 -9.753 -24.505 1.00 96.88 362 GLN A C 1
ATOM 2687 O O . GLN A 1 362 ? -9.363 -10.736 -24.208 1.00 96.88 362 GLN A O 1
ATOM 2692 N N . LEU A 1 363 ? -10.507 -8.912 -23.578 1.00 96.94 363 LEU A N 1
ATOM 2693 C CA . LEU A 1 363 ? -10.254 -9.020 -22.134 1.00 96.94 363 LEU A CA 1
ATOM 2694 C C . LEU A 1 363 ? -11.062 -10.155 -21.484 1.00 96.94 363 LEU A C 1
ATOM 2696 O O . LEU A 1 363 ? -11.975 -9.942 -20.685 1.00 96.94 363 LEU A O 1
ATOM 2700 N N . LYS A 1 364 ? -10.729 -11.390 -21.863 1.00 95.25 364 LYS A N 1
ATOM 2701 C CA . LYS A 1 364 ? -11.308 -12.637 -21.358 1.00 95.25 364 LYS A CA 1
ATOM 2702 C C . LYS A 1 364 ? -10.185 -13.578 -20.969 1.00 95.25 364 LYS A C 1
ATOM 2704 O O . LYS A 1 364 ? -9.180 -13.662 -21.665 1.00 95.25 364 LYS A O 1
ATOM 2709 N N . HIS A 1 365 ? -10.392 -14.342 -19.901 1.00 96.44 365 HIS A N 1
ATOM 2710 C CA . HIS A 1 365 ? -9.371 -15.245 -19.372 1.00 96.44 365 HIS A CA 1
ATOM 2711 C C . HIS A 1 365 ? -8.059 -14.518 -19.033 1.00 96.44 365 HIS A C 1
ATOM 2713 O O . HIS A 1 365 ? -6.978 -15.067 -19.229 1.00 96.44 365 HIS A O 1
ATOM 2719 N N . VAL A 1 366 ? -8.152 -13.290 -18.531 1.00 97.69 366 VAL A N 1
ATOM 2720 C CA . VAL A 1 366 ? -7.003 -12.533 -18.038 1.00 97.69 366 VAL A CA 1
ATOM 2721 C C . VAL A 1 366 ? -6.464 -13.204 -16.774 1.00 97.69 366 VAL A C 1
ATOM 2723 O O . VAL A 1 366 ? -7.232 -13.636 -15.913 1.00 97.69 366 VAL A O 1
ATOM 2726 N N . GLN A 1 367 ? -5.142 -13.348 -16.697 1.00 95.94 367 GLN A N 1
ATOM 2727 C CA . GLN A 1 367 ? -4.430 -13.894 -15.538 1.00 95.94 367 GLN A CA 1
ATOM 2728 C C . GLN A 1 367 ? -3.788 -12.796 -14.694 1.00 95.94 367 GLN A C 1
ATOM 2730 O O . GLN A 1 367 ? -3.817 -12.873 -13.471 1.00 95.94 367 GLN A O 1
ATOM 2735 N N . GLN A 1 368 ? -3.204 -11.795 -15.350 1.00 96.69 368 GLN A N 1
ATOM 2736 C CA . GLN A 1 368 ? -2.461 -10.718 -14.707 1.00 96.69 368 GLN A CA 1
ATOM 2737 C C . GLN A 1 368 ? -2.644 -9.431 -15.505 1.00 96.69 368 GLN A C 1
ATOM 2739 O O . GLN A 1 368 ? -2.755 -9.468 -16.729 1.00 96.69 368 GLN A O 1
ATOM 2744 N N . ILE A 1 369 ? -2.642 -8.299 -14.808 1.00 97.81 369 ILE A N 1
ATOM 2745 C CA . ILE A 1 369 ? -2.567 -6.964 -15.396 1.00 97.81 369 ILE A CA 1
ATOM 2746 C C . ILE A 1 369 ? -1.315 -6.294 -14.834 1.00 97.81 369 ILE A C 1
ATOM 2748 O O . ILE A 1 369 ? -1.052 -6.400 -13.638 1.00 97.81 369 ILE A O 1
ATOM 2752 N N . GLN A 1 370 ? -0.551 -5.632 -15.695 1.00 97.38 370 GLN A N 1
ATOM 2753 C CA . GLN A 1 370 ? 0.523 -4.722 -15.320 1.00 97.38 370 GLN A CA 1
ATOM 2754 C C . GLN A 1 370 ? 0.128 -3.315 -15.764 1.00 97.38 370 GLN A C 1
ATOM 2756 O O . GLN A 1 370 ? -0.287 -3.131 -16.908 1.00 97.38 370 GLN A O 1
ATOM 2761 N N . ALA A 1 371 ? 0.260 -2.3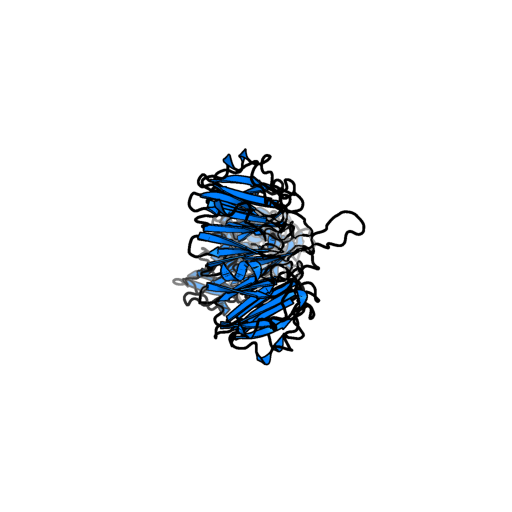39 -14.873 1.00 94.56 371 ALA A N 1
ATOM 2762 C CA . ALA A 1 371 ? 0.088 -0.927 -15.196 1.00 94.56 371 ALA A CA 1
ATOM 2763 C C . ALA A 1 371 ? 1.454 -0.261 -15.414 1.00 94.56 371 ALA A C 1
ATOM 2765 O O . ALA A 1 371 ? 2.435 -0.655 -14.770 1.00 94.56 371 ALA A O 1
ATOM 2766 N N . SER A 1 372 ? 1.512 0.720 -16.314 1.00 92.00 372 SER A N 1
ATOM 2767 C CA . SER A 1 372 ? 2.554 1.746 -16.282 1.00 92.00 372 SER A CA 1
ATOM 2768 C C . SER A 1 372 ? 2.192 2.793 -15.233 1.00 92.00 372 SER A C 1
ATOM 2770 O O . SER A 1 372 ? 1.020 2.918 -14.860 1.00 92.00 372 SER A O 1
ATOM 2772 N N . ASN A 1 373 ? 3.187 3.542 -14.755 1.00 82.19 373 ASN A N 1
ATOM 2773 C CA . ASN A 1 373 ? 2.915 4.576 -13.761 1.00 82.19 373 ASN A CA 1
ATOM 2774 C C . ASN A 1 373 ? 1.952 5.626 -14.329 1.00 82.19 373 ASN A C 1
ATOM 2776 O O . ASN A 1 373 ? 0.971 5.928 -13.663 1.00 82.19 373 ASN A O 1
ATOM 2780 N N . ASP A 1 374 ? 2.155 6.084 -15.570 1.00 83.69 374 ASP A N 1
ATOM 2781 C CA . ASP A 1 374 ? 1.491 7.281 -16.108 1.00 83.69 374 ASP A CA 1
ATOM 2782 C C . ASP A 1 374 ? 0.171 7.057 -16.867 1.00 83.69 374 ASP A C 1
ATOM 2784 O O . ASP A 1 374 ? -0.460 8.036 -17.253 1.00 83.69 374 ASP A O 1
ATOM 2788 N N . GLY A 1 375 ? -0.316 5.818 -17.042 1.00 89.12 375 GLY A N 1
ATOM 2789 C CA . GLY A 1 375 ? -1.699 5.642 -17.528 1.00 89.12 375 GLY A CA 1
ATOM 2790 C C . GLY A 1 375 ? -1.974 4.605 -18.610 1.00 89.12 375 GLY A C 1
ATOM 2791 O O . GLY A 1 375 ? -2.914 4.768 -19.389 1.00 89.12 375 GLY A O 1
ATOM 2792 N N . ALA A 1 376 ? -1.195 3.531 -18.690 1.00 96.06 376 ALA A N 1
ATOM 2793 C CA . ALA A 1 376 ? -1.499 2.411 -19.575 1.00 96.06 376 ALA A CA 1
ATOM 2794 C C . ALA A 1 376 ? -1.557 1.086 -18.816 1.00 96.06 376 ALA A C 1
ATOM 2796 O O . ALA A 1 376 ? -0.956 0.916 -17.755 1.00 96.06 376 ALA A O 1
ATOM 2797 N N . PHE A 1 377 ? -2.260 0.117 -19.397 1.00 98.06 377 PHE A N 1
ATOM 2798 C CA . PHE A 1 377 ? -2.373 -1.236 -18.873 1.00 98.06 377 PHE A CA 1
ATOM 2799 C C . PHE A 1 377 ? -2.031 -2.270 -19.942 1.00 98.06 377 PHE A C 1
ATOM 2801 O O . PHE A 1 377 ? -2.353 -2.110 -21.121 1.00 98.06 377 PHE A O 1
ATOM 2808 N N . ALA A 1 378 ? -1.445 -3.378 -19.498 1.00 98.25 378 ALA A N 1
ATOM 2809 C CA . ALA A 1 378 ? -1.199 -4.567 -20.295 1.00 98.25 378 ALA A CA 1
ATOM 2810 C C . ALA A 1 378 ? -1.677 -5.814 -19.538 1.00 98.25 378 ALA A C 1
ATOM 2812 O O . ALA A 1 378 ? -1.206 -6.113 -18.440 1.00 98.25 378 ALA A O 1
ATOM 2813 N N . ALA A 1 379 ? -2.617 -6.554 -20.123 1.00 98.25 379 ALA A N 1
ATOM 2814 C CA . ALA A 1 379 ? -3.150 -7.799 -19.582 1.00 98.25 379 ALA A CA 1
ATOM 2815 C C . ALA A 1 379 ? -2.485 -9.013 -20.234 1.00 98.25 379 ALA A C 1
ATOM 2817 O O . ALA A 1 379 ? -2.468 -9.112 -21.458 1.00 98.25 379 ALA A O 1
ATOM 2818 N N . ILE A 1 380 ? -2.019 -9.965 -19.422 1.00 98.19 380 ILE A N 1
ATOM 2819 C CA . ILE A 1 380 ? -1.580 -11.296 -19.861 1.00 98.19 380 ILE A CA 1
ATOM 2820 C C . ILE A 1 380 ? -2.778 -12.247 -19.782 1.00 98.19 380 ILE A C 1
ATOM 2822 O O . ILE A 1 380 ? -3.394 -12.408 -18.722 1.00 98.19 380 ILE A O 1
ATOM 2826 N N . LEU A 1 381 ? -3.119 -12.882 -20.901 1.00 97.75 381 LEU A N 1
ATOM 2827 C CA . LEU A 1 381 ? -4.212 -13.847 -21.006 1.00 97.75 381 LEU A CA 1
ATOM 2828 C C . LEU A 1 381 ? -3.725 -15.266 -20.679 1.00 97.75 381 LEU A C 1
ATOM 2830 O O . LEU A 1 381 ? -2.532 -15.559 -20.695 1.00 97.75 381 LEU A O 1
ATOM 2834 N N . ARG A 1 382 ? -4.658 -16.192 -20.412 1.00 96.25 382 ARG A N 1
ATOM 2835 C CA . ARG A 1 382 ? -4.344 -17.602 -20.093 1.00 96.25 382 ARG A CA 1
ATOM 2836 C C . ARG A 1 382 ? -3.546 -18.343 -21.163 1.00 96.25 382 ARG A C 1
ATOM 2838 O O . ARG A 1 382 ? -2.919 -19.347 -20.840 1.00 96.25 382 ARG A O 1
ATOM 2845 N N . ASP A 1 383 ? -3.610 -17.894 -22.408 1.00 95.44 383 ASP A N 1
ATOM 2846 C CA . ASP A 1 383 ? -2.851 -18.452 -23.528 1.00 95.44 383 ASP A CA 1
ATOM 2847 C C . ASP A 1 383 ? -1.478 -17.784 -23.725 1.00 95.44 383 ASP A C 1
ATOM 2849 O O . ASP A 1 383 ? -0.761 -18.129 -24.660 1.00 95.44 383 ASP A O 1
ATOM 2853 N N . GLY A 1 384 ? -1.101 -16.842 -22.854 1.00 96.06 384 GLY A N 1
ATOM 2854 C CA . GLY A 1 384 ? 0.150 -16.091 -22.934 1.00 96.06 384 GLY A CA 1
ATOM 2855 C C . GLY A 1 384 ? 0.141 -14.949 -23.952 1.00 96.06 384 GLY A C 1
ATOM 2856 O O . GLY A 1 384 ? 1.197 -14.364 -24.197 1.00 96.06 384 GLY A O 1
ATOM 2857 N N . SER A 1 385 ? -1.000 -14.628 -24.571 1.00 97.62 385 SER A N 1
ATOM 2858 C CA . SER A 1 385 ? -1.140 -13.412 -25.378 1.00 97.62 385 SER A CA 1
ATOM 2859 C C . SER A 1 385 ? -1.314 -12.165 -24.504 1.00 97.62 385 SER A C 1
ATOM 2861 O O . SER A 1 385 ? -1.660 -12.266 -23.324 1.00 97.62 385 SER A O 1
ATOM 2863 N N . VAL A 1 386 ? -1.054 -10.985 -25.078 1.00 98.38 386 VAL A N 1
ATOM 2864 C CA . VAL A 1 386 ? -1.162 -9.697 -24.374 1.00 98.38 386 VAL A CA 1
ATOM 2865 C C . VAL A 1 386 ? -2.180 -8.784 -25.047 1.00 98.38 386 VAL A C 1
ATOM 2867 O O . VAL A 1 386 ? -2.221 -8.685 -26.273 1.00 98.38 386 VAL A O 1
ATOM 2870 N N . VAL A 1 387 ? -2.978 -8.093 -24.235 1.00 98.31 387 VAL A N 1
ATOM 2871 C CA . VAL A 1 387 ? -3.910 -7.040 -24.665 1.00 98.31 387 VAL A CA 1
ATOM 2872 C C . VAL A 1 387 ? -3.587 -5.762 -23.901 1.00 98.31 387 VAL A C 1
ATOM 2874 O O . VAL A 1 387 ? -3.485 -5.802 -22.676 1.00 98.31 387 VAL A O 1
ATOM 2877 N N . THR A 1 388 ? -3.447 -4.637 -24.600 1.00 98.19 388 THR A N 1
ATOM 2878 C CA . THR A 1 388 ? -3.136 -3.331 -23.997 1.00 98.19 388 THR A CA 1
ATOM 2879 C C . THR A 1 388 ? -4.263 -2.323 -24.195 1.00 98.19 388 THR A C 1
ATOM 2881 O O . THR A 1 388 ? -5.057 -2.447 -25.131 1.00 98.19 388 THR A O 1
ATOM 2884 N N . TRP A 1 389 ? -4.350 -1.343 -23.297 1.00 98.25 389 TRP A N 1
ATOM 2885 C CA . TRP A 1 389 ? -5.240 -0.183 -23.409 1.00 98.25 389 TRP A CA 1
ATOM 2886 C C . TRP A 1 389 ? -4.749 0.977 -22.530 1.00 98.25 389 TRP A C 1
ATOM 2888 O O . TRP A 1 389 ? -3.833 0.807 -21.725 1.00 98.25 389 TRP A O 1
ATOM 2898 N N . GLY A 1 390 ? -5.378 2.145 -22.673 1.00 96.62 390 GLY A N 1
ATOM 2899 C CA . GLY A 1 390 ? -5.001 3.389 -21.993 1.00 96.62 390 GLY A CA 1
ATOM 2900 C C . GLY A 1 390 ? -4.240 4.339 -22.909 1.00 96.62 390 GLY A C 1
ATOM 2901 O O . GLY A 1 390 ? -4.378 4.253 -24.135 1.00 96.62 390 GLY A O 1
ATOM 2902 N N . ASP A 1 391 ? -3.454 5.233 -22.314 1.00 95.25 391 ASP A N 1
ATOM 2903 C CA . ASP A 1 391 ? -2.728 6.262 -23.052 1.00 95.25 391 ASP A CA 1
ATOM 2904 C C . ASP A 1 391 ? -1.729 5.625 -24.033 1.00 95.25 391 ASP A C 1
ATOM 2906 O O . ASP A 1 391 ? -0.948 4.730 -23.695 1.00 95.25 391 ASP A O 1
ATOM 2910 N N . ARG A 1 392 ? -1.766 6.087 -25.285 1.00 94.06 392 ARG A N 1
ATOM 2911 C CA . ARG A 1 392 ? -0.956 5.546 -26.378 1.00 94.06 392 ARG A CA 1
ATOM 2912 C C . ARG A 1 392 ? 0.540 5.789 -26.188 1.00 94.06 392 ARG A C 1
ATOM 2914 O O . ARG A 1 392 ? 1.326 4.878 -26.452 1.00 94.06 392 ARG A O 1
ATOM 2921 N N . GLU A 1 393 ? 0.919 6.982 -25.748 1.00 91.12 393 GLU A N 1
ATOM 2922 C CA . GLU A 1 393 ? 2.308 7.358 -25.486 1.00 91.12 393 GLU A CA 1
ATOM 2923 C C . GLU A 1 393 ? 2.850 6.604 -24.265 1.00 91.12 393 GLU A C 1
ATOM 2925 O O . GLU A 1 393 ? 4.025 6.252 -24.237 1.00 91.12 393 GLU A O 1
ATOM 2930 N N . CYS A 1 394 ? 1.977 6.228 -23.324 1.00 92.88 394 CYS A N 1
ATOM 2931 C CA . CYS A 1 394 ? 2.322 5.384 -22.177 1.00 92.88 394 CYS A CA 1
ATOM 2932 C C . CYS A 1 394 ? 2.407 3.874 -22.487 1.00 92.88 394 CYS A C 1
ATOM 2934 O O . CYS A 1 394 ? 2.674 3.076 -21.588 1.00 92.88 394 CYS A O 1
ATOM 2936 N N . GLY A 1 395 ? 2.164 3.448 -23.734 1.00 94.81 395 GLY A N 1
ATOM 2937 C CA . GLY A 1 395 ? 2.193 2.035 -24.134 1.00 94.81 395 GLY A CA 1
ATOM 2938 C C . GLY A 1 395 ? 0.836 1.322 -24.141 1.00 94.81 395 GLY A C 1
ATOM 2939 O O . GLY A 1 395 ? 0.795 0.091 -24.189 1.00 94.81 395 GLY A O 1
ATOM 2940 N N . GLY A 1 396 ? -0.271 2.068 -24.152 1.00 96.12 396 GLY A N 1
ATOM 2941 C CA . GLY A 1 396 ? -1.629 1.543 -24.321 1.00 96.12 396 GLY A CA 1
ATOM 2942 C C . GLY A 1 396 ? -1.902 0.932 -25.704 1.00 96.12 396 GLY A C 1
ATOM 2943 O O . GLY A 1 396 ? -2.869 0.187 -25.864 1.00 96.12 396 GLY A O 1
ATOM 2944 N N . ASP A 1 397 ? -1.030 1.172 -26.692 1.00 95.56 397 ASP A N 1
ATOM 2945 C CA . ASP A 1 397 ? -1.089 0.602 -28.047 1.00 95.56 397 ASP A CA 1
ATOM 2946 C C . ASP A 1 397 ? 0.124 -0.305 -28.333 1.00 95.56 397 ASP A C 1
ATOM 2948 O O . ASP A 1 397 ? 1.226 0.166 -28.627 1.00 95.56 397 ASP A O 1
ATOM 2952 N N . SER A 1 398 ? -0.082 -1.625 -28.292 1.00 96.25 398 SER A N 1
ATOM 2953 C CA . SER A 1 398 ? 0.913 -2.636 -28.677 1.00 96.25 398 SER A CA 1
ATOM 2954 C C . SER A 1 398 ? 0.812 -3.087 -30.140 1.00 96.25 398 SER A C 1
ATOM 2956 O O . SER A 1 398 ? 1.474 -4.054 -30.531 1.00 96.25 398 SER A O 1
ATOM 2958 N N . GLY A 1 399 ? 0.015 -2.418 -30.984 1.00 96.06 399 GLY A N 1
ATOM 2959 C CA . GLY A 1 399 ? -0.326 -2.891 -32.330 1.00 96.06 399 GLY A CA 1
ATOM 2960 C C . GLY A 1 399 ? 0.885 -3.202 -33.219 1.00 96.06 399 GLY A C 1
ATOM 2961 O O . GLY A 1 399 ? 0.871 -4.178 -33.971 1.00 96.06 399 GLY A O 1
ATOM 2962 N N . ALA A 1 400 ? 1.971 -2.434 -33.087 1.00 95.38 400 ALA A N 1
ATOM 2963 C CA . ALA A 1 400 ? 3.209 -2.630 -33.848 1.00 95.38 400 ALA A CA 1
ATOM 2964 C C . ALA A 1 400 ? 3.957 -3.936 -33.506 1.00 95.38 400 ALA A C 1
ATOM 2966 O O . ALA A 1 400 ? 4.711 -4.451 -34.335 1.00 95.38 400 ALA A O 1
ATOM 2967 N N . VAL A 1 401 ? 3.755 -4.478 -32.303 1.00 96.56 401 VAL A N 1
ATOM 2968 C CA . VAL A 1 401 ? 4.436 -5.685 -31.806 1.00 96.56 401 VAL A CA 1
ATOM 2969 C C . VAL A 1 401 ? 3.471 -6.821 -31.462 1.00 96.56 401 VAL A C 1
ATOM 2971 O O . VAL A 1 401 ? 3.918 -7.873 -31.009 1.00 96.56 401 VAL A O 1
ATOM 2974 N N . GLN A 1 402 ? 2.172 -6.664 -31.734 1.00 96.69 402 GLN A N 1
ATOM 2975 C CA . GLN A 1 402 ? 1.120 -7.597 -31.317 1.00 96.69 402 GLN A CA 1
ATOM 2976 C C . GLN A 1 402 ? 1.385 -9.052 -31.732 1.00 96.69 402 GLN A C 1
ATOM 2978 O O . GLN A 1 402 ? 1.157 -9.977 -30.959 1.00 96.69 402 GLN A O 1
ATOM 2983 N N . GLU A 1 403 ? 1.939 -9.276 -32.927 1.00 95.25 403 GLU A N 1
ATOM 2984 C CA . GLU A 1 403 ? 2.263 -10.625 -33.417 1.00 95.25 403 GLU A CA 1
ATOM 2985 C C . GLU A 1 403 ? 3.393 -11.324 -32.643 1.00 95.25 403 GLU A C 1
ATOM 2987 O O . GLU A 1 403 ? 3.507 -12.553 -32.707 1.00 95.25 403 GLU A O 1
ATOM 2992 N N . GLN A 1 404 ? 4.219 -10.550 -31.932 1.00 96.25 404 GLN A N 1
ATOM 2993 C CA . GLN A 1 404 ? 5.338 -11.020 -31.111 1.00 96.25 404 GLN A CA 1
ATOM 2994 C C . GLN A 1 404 ? 4.925 -11.276 -29.653 1.00 96.25 404 GLN A C 1
ATOM 2996 O O . GLN A 1 404 ? 5.614 -12.016 -28.952 1.00 96.25 404 GLN A O 1
ATOM 3001 N N . LEU A 1 405 ? 3.805 -10.702 -29.197 1.00 96.94 405 LEU A N 1
ATOM 3002 C CA . LEU A 1 405 ? 3.285 -10.836 -27.832 1.00 96.94 405 LEU A CA 1
ATOM 3003 C C . LEU A 1 405 ? 2.531 -12.161 -27.646 1.00 96.94 405 LEU A C 1
ATOM 3005 O O . LEU A 1 405 ? 1.319 -12.197 -27.436 1.00 96.94 405 LEU A O 1
ATOM 3009 N N . LYS A 1 406 ? 3.280 -13.260 -27.762 1.00 95.56 406 LYS A N 1
ATOM 3010 C CA . LYS A 1 406 ? 2.831 -14.646 -27.580 1.00 95.56 406 LYS A CA 1
ATOM 3011 C C . LYS A 1 406 ? 3.750 -15.355 -26.594 1.00 95.56 406 LYS A C 1
ATOM 3013 O O . LYS A 1 406 ? 4.962 -15.110 -26.598 1.00 95.56 406 LYS A O 1
ATOM 3018 N N . ASP A 1 407 ? 3.169 -16.247 -25.796 1.00 96.94 407 ASP A N 1
ATOM 3019 C CA . ASP A 1 407 ? 3.847 -16.981 -24.724 1.00 96.94 407 ASP A CA 1
ATOM 3020 C C . ASP A 1 407 ? 4.512 -16.053 -23.686 1.00 96.94 407 ASP A C 1
ATOM 3022 O O . ASP A 1 407 ? 5.588 -16.347 -23.160 1.00 96.94 407 ASP A O 1
ATOM 3026 N N . VAL A 1 408 ? 3.901 -14.896 -23.413 1.00 98.12 408 VAL A N 1
ATOM 3027 C CA . VAL A 1 408 ? 4.377 -13.928 -22.418 1.00 98.12 408 VAL A CA 1
ATOM 3028 C C . VAL A 1 408 ? 4.147 -14.471 -21.009 1.00 98.12 408 VAL A C 1
ATOM 3030 O O . VAL A 1 408 ? 3.072 -14.977 -20.695 1.00 98.12 408 VAL A O 1
ATOM 3033 N N . GLN A 1 409 ? 5.170 -14.364 -20.159 1.00 96.56 409 GLN A N 1
ATOM 3034 C CA . GLN A 1 409 ? 5.143 -14.828 -18.767 1.00 96.56 409 GLN A CA 1
ATOM 3035 C C . GLN A 1 409 ? 5.140 -13.685 -17.755 1.00 96.56 409 GLN A C 1
ATOM 3037 O O . GLN A 1 409 ? 4.561 -13.821 -16.683 1.00 96.56 409 GLN A O 1
ATOM 3042 N N . GLN A 1 410 ? 5.798 -12.573 -18.079 1.00 96.94 410 GLN A N 1
ATOM 3043 C CA . GLN A 1 410 ? 5.913 -11.418 -17.198 1.00 96.94 410 GLN A CA 1
ATOM 3044 C C . GLN A 1 410 ? 5.968 -10.142 -18.033 1.00 96.94 410 GLN A C 1
ATOM 3046 O O . GLN A 1 410 ? 6.550 -10.134 -19.118 1.00 96.94 410 GLN A O 1
ATOM 3051 N N . ILE A 1 411 ? 5.398 -9.064 -17.504 1.00 98.00 411 ILE A N 1
ATOM 3052 C CA . ILE A 1 411 ? 5.521 -7.713 -18.046 1.00 98.00 411 ILE A CA 1
ATOM 3053 C C . ILE A 1 411 ? 6.097 -6.827 -16.944 1.00 98.00 411 ILE A C 1
ATOM 3055 O O . ILE A 1 411 ? 5.663 -6.909 -15.798 1.00 98.00 411 ILE A O 1
ATOM 3059 N N . GLN A 1 412 ? 7.071 -5.996 -17.298 1.00 97.69 412 GLN A N 1
ATOM 3060 C CA . GLN A 1 412 ? 7.572 -4.909 -16.466 1.00 97.69 412 GLN A CA 1
ATOM 3061 C C . GLN A 1 412 ? 7.252 -3.582 -17.155 1.00 97.69 412 GLN A C 1
ATOM 3063 O O . GLN A 1 412 ? 7.331 -3.501 -18.381 1.00 97.69 412 GLN A O 1
ATOM 3068 N N . ALA A 1 413 ? 6.910 -2.557 -16.380 1.00 96.12 413 ALA A N 1
ATOM 3069 C CA . ALA A 1 413 ? 6.652 -1.215 -16.890 1.00 96.12 413 ALA A CA 1
ATOM 3070 C C . ALA A 1 413 ? 7.680 -0.208 -16.358 1.00 96.12 413 ALA A C 1
ATOM 3072 O O . ALA A 1 413 ? 8.152 -0.355 -15.227 1.00 96.12 413 ALA A O 1
ATOM 3073 N N . SER A 1 414 ? 8.012 0.777 -17.192 1.00 94.88 414 SER A N 1
ATOM 3074 C CA . SER A 1 414 ? 8.545 2.080 -16.784 1.00 94.88 414 SER A CA 1
ATOM 3075 C C . SER A 1 414 ? 7.376 3.077 -16.712 1.00 94.88 414 SER A C 1
ATOM 3077 O O . SER A 1 414 ? 6.210 2.669 -16.702 1.00 94.88 414 SER A O 1
ATOM 3079 N N . ASN A 1 415 ? 7.650 4.380 -16.683 1.00 91.25 415 ASN A N 1
ATOM 3080 C CA . ASN A 1 415 ? 6.591 5.390 -16.681 1.00 91.25 415 ASN A CA 1
ATOM 3081 C C . ASN A 1 415 ? 5.718 5.336 -17.949 1.00 91.25 415 ASN A C 1
ATOM 3083 O O . ASN A 1 415 ? 4.492 5.298 -17.855 1.00 91.25 415 ASN A O 1
ATOM 3087 N N . PHE A 1 416 ? 6.355 5.217 -19.122 1.00 94.69 416 PHE A N 1
ATOM 3088 C CA . PHE A 1 416 ? 5.693 5.329 -20.431 1.00 94.69 416 PHE A CA 1
ATOM 3089 C C . PHE A 1 416 ? 5.934 4.133 -21.374 1.00 94.69 416 PHE A C 1
ATOM 3091 O O . PHE A 1 416 ? 5.635 4.202 -22.568 1.00 94.69 416 PHE A O 1
ATOM 3098 N N . ALA A 1 417 ? 6.519 3.034 -20.891 1.00 97.06 417 ALA A N 1
ATOM 3099 C CA . ALA A 1 417 ? 6.810 1.870 -21.727 1.00 97.06 417 ALA A CA 1
ATOM 3100 C C . ALA A 1 417 ? 6.675 0.541 -20.979 1.00 97.06 417 ALA A C 1
ATOM 3102 O O . ALA A 1 417 ? 6.682 0.481 -19.750 1.00 97.06 417 ALA A O 1
ATOM 3103 N N . PHE A 1 418 ? 6.614 -0.545 -21.750 1.00 98.38 418 PHE A N 1
ATOM 3104 C CA . PHE A 1 418 ? 6.542 -1.912 -21.249 1.00 98.38 418 PHE A CA 1
ATOM 3105 C C . PHE A 1 418 ? 7.603 -2.807 -21.889 1.00 98.38 418 PHE A C 1
ATOM 3107 O O . PHE A 1 418 ? 7.965 -2.655 -23.059 1.00 98.38 418 PHE A O 1
ATOM 3114 N N . ALA A 1 419 ? 8.034 -3.810 -21.127 1.00 98.38 419 ALA A N 1
ATOM 3115 C CA . ALA A 1 419 ? 8.884 -4.899 -21.577 1.00 98.38 419 ALA A CA 1
ATOM 3116 C C . ALA A 1 419 ? 8.295 -6.249 -21.138 1.00 98.38 419 ALA A C 1
ATOM 3118 O O . ALA A 1 419 ? 8.137 -6.517 -19.946 1.00 98.38 419 ALA A O 1
ATOM 3119 N N . ALA A 1 420 ? 7.980 -7.113 -22.103 1.00 98.25 420 ALA A N 1
ATOM 3120 C CA . ALA A 1 420 ? 7.449 -8.454 -21.880 1.00 98.25 420 ALA A CA 1
ATOM 3121 C C . ALA A 1 420 ? 8.544 -9.518 -22.003 1.00 98.25 420 ALA A C 1
ATOM 3123 O O . ALA A 1 420 ? 9.231 -9.584 -23.023 1.00 98.25 420 ALA A O 1
ATOM 3124 N N . ILE A 1 421 ? 8.652 -10.394 -21.002 1.00 98.12 421 ILE A N 1
ATOM 3125 C CA . ILE A 1 421 ? 9.489 -11.599 -21.033 1.00 98.12 421 ILE A CA 1
ATOM 3126 C C . ILE A 1 421 ? 8.642 -12.761 -21.557 1.00 98.12 421 ILE A C 1
ATOM 3128 O O . ILE A 1 421 ? 7.614 -13.114 -20.971 1.00 98.12 421 ILE A O 1
ATOM 3132 N N . ARG A 1 422 ? 9.079 -13.369 -22.659 1.00 97.69 422 ARG A N 1
ATOM 3133 C CA . ARG A 1 422 ? 8.458 -14.561 -23.254 1.00 97.69 422 ARG A CA 1
ATOM 3134 C C . ARG A 1 422 ? 9.002 -15.840 -22.619 1.00 97.69 422 ARG A C 1
ATOM 3136 O O . ARG A 1 422 ? 10.088 -15.850 -22.046 1.00 97.69 422 ARG A O 1
ATOM 3143 N N . SER A 1 423 ? 8.289 -16.953 -22.774 1.00 95.81 423 SER A N 1
ATOM 3144 C CA . SER A 1 423 ? 8.666 -18.255 -22.203 1.00 95.81 423 SER A CA 1
ATOM 3145 C C . SER A 1 423 ? 10.008 -18.804 -22.698 1.00 95.81 423 SER A C 1
ATOM 3147 O O . SER A 1 423 ? 10.627 -19.634 -22.033 1.00 95.81 423 SER A O 1
ATOM 3149 N N . ASP A 1 424 ? 10.464 -18.356 -23.869 1.00 95.12 424 ASP A N 1
ATOM 3150 C CA . ASP A 1 424 ? 11.785 -18.665 -24.427 1.00 95.12 424 ASP A CA 1
ATOM 3151 C C . ASP A 1 424 ? 12.910 -17.768 -23.862 1.00 95.12 424 ASP A C 1
ATOM 3153 O O . ASP A 1 424 ? 14.076 -17.926 -24.225 1.00 95.12 424 ASP A O 1
ATOM 3157 N N . GLY A 1 425 ? 12.578 -16.836 -22.963 1.00 95.56 425 GLY A N 1
ATOM 3158 C CA . GLY A 1 425 ? 13.494 -15.864 -22.372 1.00 95.56 425 GLY A CA 1
ATOM 3159 C C . GLY A 1 425 ? 13.861 -14.700 -23.297 1.00 95.56 425 GLY A C 1
ATOM 3160 O O . GLY A 1 425 ? 14.809 -13.977 -22.993 1.00 95.56 425 GLY A O 1
ATOM 3161 N N . SER A 1 426 ? 13.186 -14.529 -24.438 1.00 97.12 426 SER A N 1
ATOM 3162 C CA . SER A 1 426 ? 13.301 -13.318 -25.260 1.00 97.12 426 SER A CA 1
ATOM 3163 C C . SER A 1 426 ? 12.429 -12.183 -24.718 1.00 97.12 426 SER A C 1
ATOM 3165 O O . SER A 1 426 ? 11.475 -12.420 -23.976 1.00 97.12 426 SER A O 1
ATOM 3167 N N . VAL A 1 427 ? 12.765 -10.947 -25.098 1.00 98.25 427 VAL A N 1
ATOM 3168 C CA . VAL A 1 427 ? 12.048 -9.738 -24.669 1.00 98.25 427 VAL A CA 1
ATOM 3169 C C . VAL A 1 427 ? 11.417 -9.028 -25.863 1.00 98.25 427 VAL A C 1
ATOM 3171 O O . VAL A 1 427 ? 12.030 -8.937 -26.932 1.00 98.25 427 VAL A O 1
ATOM 3174 N N . VAL A 1 428 ? 10.200 -8.525 -25.665 1.00 98.19 428 VAL A N 1
ATOM 3175 C CA . VAL A 1 428 ? 9.474 -7.649 -26.596 1.00 98.19 428 VAL A CA 1
ATOM 3176 C C . VAL A 1 428 ? 9.114 -6.363 -25.858 1.00 98.19 428 VAL A C 1
ATOM 3178 O O . VAL A 1 428 ? 8.573 -6.436 -24.757 1.00 98.19 428 VAL A O 1
ATOM 3181 N N . THR A 1 429 ? 9.400 -5.203 -26.447 1.00 98.31 429 THR A N 1
ATOM 3182 C CA . THR A 1 429 ? 9.120 -3.888 -25.846 1.00 98.31 429 THR A CA 1
ATOM 3183 C C . THR A 1 429 ? 8.157 -3.069 -26.697 1.00 98.31 429 THR A C 1
ATOM 3185 O O . THR A 1 429 ? 8.075 -3.269 -27.912 1.00 98.31 429 THR A O 1
ATOM 3188 N N . TRP A 1 430 ? 7.417 -2.163 -26.058 1.00 98.31 430 TRP A N 1
ATOM 3189 C CA . TRP A 1 430 ? 6.554 -1.173 -26.712 1.00 98.31 430 TRP A CA 1
ATOM 3190 C C . TRP A 1 430 ? 6.296 0.031 -25.790 1.00 98.31 430 TRP A C 1
ATOM 3192 O O . TRP A 1 430 ? 6.667 0.006 -24.617 1.00 98.31 430 TRP A O 1
ATOM 3202 N N . GLY A 1 431 ? 5.663 1.079 -26.323 1.00 96.75 431 GLY A N 1
ATOM 3203 C CA . GLY A 1 431 ? 5.473 2.374 -25.655 1.00 96.75 431 GLY A CA 1
ATOM 3204 C C . GLY A 1 431 ? 6.495 3.414 -26.110 1.00 96.75 431 GLY A C 1
ATOM 3205 O O . GLY A 1 431 ? 7.087 3.266 -27.186 1.00 96.75 431 GLY A O 1
ATOM 3206 N N . HIS A 1 432 ? 6.698 4.464 -25.313 1.00 95.94 432 HIS A N 1
ATOM 3207 C CA . HIS A 1 432 ? 7.557 5.580 -25.704 1.00 95.94 432 HIS A CA 1
ATOM 3208 C C . HIS A 1 432 ? 9.022 5.131 -25.906 1.00 95.94 432 HIS A C 1
ATOM 3210 O O . HIS A 1 432 ? 9.618 4.551 -24.988 1.00 95.94 432 HIS A O 1
ATOM 3216 N N . PRO A 1 433 ? 9.651 5.400 -27.072 1.00 94.62 433 PRO A N 1
ATOM 3217 C CA . PRO A 1 433 ? 11.015 4.949 -27.368 1.00 94.62 433 PRO A CA 1
ATOM 3218 C C . PRO A 1 433 ? 12.048 5.415 -26.338 1.00 94.62 433 PRO A C 1
ATOM 3220 O O . PRO A 1 433 ? 12.814 4.593 -25.835 1.00 94.62 433 PRO A O 1
ATOM 3223 N N . ASP A 1 434 ? 11.996 6.694 -25.953 1.00 92.94 434 ASP A N 1
ATOM 3224 C CA . ASP A 1 434 ? 12.933 7.284 -24.984 1.00 92.94 434 ASP A CA 1
ATOM 3225 C C . ASP A 1 434 ? 12.708 6.789 -23.544 1.00 92.94 434 ASP A C 1
ATOM 3227 O O . ASP A 1 434 ? 13.512 7.070 -22.671 1.00 92.94 434 ASP A O 1
ATOM 3231 N N . HIS A 1 435 ? 11.648 6.015 -23.285 1.00 94.88 435 HIS A N 1
ATOM 3232 C CA . HIS A 1 435 ? 11.388 5.398 -21.978 1.00 94.88 435 HIS A CA 1
ATOM 3233 C C . HIS A 1 435 ? 11.631 3.881 -21.975 1.00 94.88 435 HIS A C 1
ATOM 3235 O O . HIS A 1 435 ? 11.192 3.172 -21.066 1.00 94.88 435 HIS A O 1
ATOM 3241 N N . GLY A 1 436 ? 12.321 3.375 -23.004 1.00 95.56 436 GLY A N 1
ATOM 3242 C CA . GLY A 1 436 ? 12.657 1.961 -23.154 1.00 95.56 436 GLY A CA 1
ATOM 3243 C C . GLY A 1 436 ? 11.665 1.149 -23.990 1.00 95.56 436 GLY A C 1
ATOM 3244 O O . GLY A 1 436 ? 11.790 -0.076 -24.051 1.00 95.56 436 GLY A O 1
ATOM 3245 N N . GLY A 1 437 ? 10.720 1.808 -24.672 1.00 96.69 437 GLY A N 1
ATOM 3246 C CA . GLY A 1 437 ? 9.798 1.164 -25.612 1.00 96.69 437 GLY A CA 1
ATOM 3247 C C . GLY A 1 437 ? 10.485 0.588 -26.857 1.00 96.69 437 GLY A C 1
ATOM 3248 O O . GLY A 1 437 ? 9.923 -0.287 -27.518 1.00 96.69 437 GLY A O 1
ATOM 3249 N N . ASP A 1 438 ? 11.721 1.006 -27.153 1.00 95.81 438 ASP A N 1
ATOM 3250 C CA . ASP A 1 438 ? 12.533 0.498 -28.263 1.00 95.81 438 ASP A CA 1
ATOM 3251 C C . ASP A 1 438 ? 13.804 -0.230 -27.787 1.00 95.81 438 ASP A C 1
ATOM 3253 O O . ASP A 1 438 ? 14.794 0.389 -27.400 1.00 95.81 438 ASP A O 1
ATOM 3257 N N . SER A 1 439 ? 13.809 -1.563 -27.884 1.00 96.50 439 SER A N 1
ATOM 3258 C CA . SER A 1 439 ? 14.965 -2.414 -27.572 1.00 96.50 439 SER A CA 1
ATOM 3259 C C . SER A 1 439 ? 15.787 -2.844 -28.796 1.00 96.50 439 SER A C 1
ATOM 3261 O O . SER A 1 439 ? 16.683 -3.685 -28.670 1.00 96.50 439 SER A O 1
ATOM 3263 N N . ARG A 1 440 ? 15.521 -2.319 -30.006 1.00 95.69 440 ARG A N 1
ATOM 3264 C CA . ARG A 1 440 ? 16.111 -2.842 -31.261 1.00 95.69 440 ARG A CA 1
ATOM 3265 C C . ARG A 1 440 ? 17.639 -2.877 -31.250 1.00 95.69 440 ARG A C 1
ATOM 3267 O O . ARG A 1 440 ? 18.221 -3.826 -31.778 1.00 95.69 440 ARG A O 1
ATOM 3274 N N . ALA A 1 441 ? 18.280 -1.888 -30.626 1.00 95.31 441 ALA A N 1
ATOM 3275 C CA . ALA A 1 441 ? 19.737 -1.797 -30.520 1.00 95.31 441 ALA A CA 1
ATOM 3276 C C . ALA A 1 441 ? 20.363 -2.956 -29.720 1.00 95.31 441 ALA A C 1
ATOM 3278 O O . ALA A 1 441 ? 21.462 -3.407 -30.041 1.00 95.31 441 ALA A O 1
ATOM 3279 N N . VAL A 1 442 ? 19.645 -3.482 -28.723 1.00 96.31 442 VAL A N 1
ATOM 3280 C CA . VAL A 1 442 ? 20.114 -4.556 -27.831 1.00 96.31 442 VAL A CA 1
ATOM 3281 C C . VAL A 1 442 ? 19.373 -5.880 -28.043 1.00 96.31 442 VAL A C 1
ATOM 3283 O O . VAL A 1 442 ? 19.636 -6.862 -27.353 1.00 96.31 442 VAL A O 1
ATOM 3286 N N . GLN A 1 443 ? 18.483 -5.961 -29.038 1.00 95.94 443 GLN A N 1
ATOM 3287 C CA . GLN A 1 443 ? 17.556 -7.083 -29.213 1.00 95.94 443 GLN A CA 1
ATOM 3288 C C . GLN A 1 443 ? 18.240 -8.448 -29.341 1.00 95.94 443 GLN A C 1
ATOM 3290 O O . GLN A 1 443 ? 17.641 -9.458 -28.985 1.00 95.94 443 GLN A O 1
ATOM 3295 N N . GLN A 1 444 ? 19.471 -8.512 -29.858 1.00 94.62 444 GLN A N 1
ATOM 3296 C CA . GLN A 1 444 ? 20.227 -9.770 -29.958 1.00 94.62 444 GLN A CA 1
ATOM 3297 C C . GLN A 1 444 ? 20.803 -10.239 -28.617 1.00 94.62 444 GLN A C 1
ATOM 3299 O O . GLN A 1 444 ? 21.045 -11.430 -28.449 1.00 94.62 444 GLN A O 1
ATOM 3304 N N . GLN A 1 445 ? 20.994 -9.318 -27.673 1.00 95.88 445 GLN A N 1
ATOM 3305 C CA . GLN A 1 445 ? 21.507 -9.595 -26.332 1.00 95.88 445 GLN A CA 1
ATOM 3306 C C . GLN A 1 445 ? 20.378 -10.010 -25.376 1.00 95.88 445 GLN A C 1
ATOM 3308 O O . GLN A 1 445 ? 20.612 -10.787 -24.461 1.00 95.88 445 GLN A O 1
ATOM 3313 N N . LEU A 1 446 ? 19.137 -9.569 -25.622 1.00 96.25 446 LEU A N 1
ATOM 3314 C CA . LEU A 1 446 ? 17.951 -9.911 -24.823 1.00 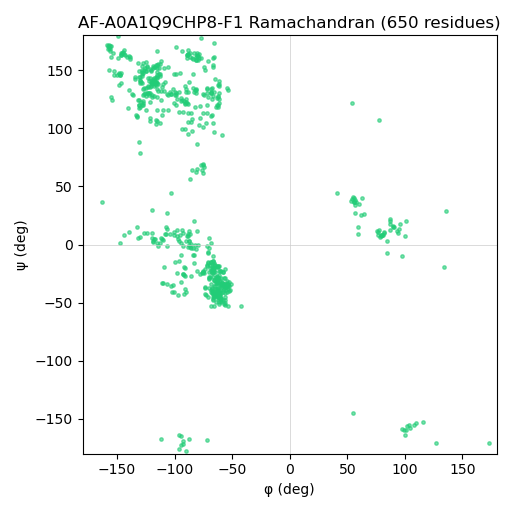96.25 446 LEU A CA 1
ATOM 3315 C C . LEU A 1 446 ? 17.460 -11.347 -25.089 1.00 96.25 446 LEU A C 1
ATOM 3317 O O . LEU A 1 446 ? 16.410 -11.584 -25.701 1.00 96.25 446 LEU A O 1
ATOM 3321 N N . ARG A 1 447 ? 18.262 -12.327 -24.668 1.00 94.88 447 ARG A N 1
ATOM 3322 C CA . ARG A 1 447 ? 17.995 -13.769 -24.743 1.00 94.88 447 ARG A CA 1
ATOM 3323 C C . ARG A 1 447 ? 18.260 -14.391 -23.383 1.00 94.88 447 ARG A C 1
ATOM 3325 O O . ARG A 1 447 ? 19.213 -14.014 -22.715 1.00 94.88 447 ARG A O 1
ATOM 3332 N N . ASN A 1 448 ? 17.463 -15.388 -23.002 1.00 95.88 448 ASN A N 1
ATOM 3333 C CA . ASN A 1 448 ? 17.550 -16.007 -21.677 1.00 95.88 448 ASN A CA 1
ATOM 3334 C C . ASN A 1 448 ? 17.417 -14.985 -20.533 1.00 95.88 448 ASN A C 1
ATOM 3336 O O . ASN A 1 448 ? 18.092 -15.109 -19.513 1.00 95.88 448 ASN A O 1
ATOM 3340 N N . VAL A 1 449 ? 16.568 -13.972 -20.700 1.00 97.19 449 VAL A N 1
ATOM 3341 C CA . VAL A 1 449 ? 16.272 -13.003 -19.644 1.00 97.19 449 VAL A CA 1
ATOM 3342 C C . VAL A 1 449 ? 15.497 -13.700 -18.527 1.00 97.19 449 VAL A C 1
ATOM 3344 O O . VAL A 1 449 ? 14.575 -14.472 -18.792 1.00 97.19 449 VAL A O 1
ATOM 3347 N N . GLN A 1 450 ? 15.906 -13.469 -17.280 1.00 95.00 450 GLN A N 1
ATOM 3348 C CA . GLN A 1 450 ? 15.232 -13.984 -16.086 1.00 95.00 450 GLN A CA 1
ATOM 3349 C C . GLN A 1 450 ? 14.354 -12.927 -15.426 1.00 95.00 450 GLN A C 1
ATOM 3351 O O . GLN A 1 450 ? 13.264 -13.243 -14.961 1.00 95.00 450 GLN A O 1
ATOM 3356 N N . LYS A 1 451 ? 14.843 -11.688 -15.360 1.00 96.19 451 LYS A N 1
ATOM 3357 C CA . LYS A 1 451 ? 14.177 -10.585 -14.672 1.00 96.19 451 LYS A CA 1
ATOM 3358 C C . LYS A 1 451 ? 14.488 -9.271 -15.374 1.00 96.19 451 LYS A C 1
ATOM 3360 O O . LYS A 1 451 ? 15.583 -9.104 -15.904 1.00 96.19 451 LYS A O 1
ATOM 3365 N N . ILE A 1 452 ? 13.533 -8.350 -15.347 1.00 97.62 452 ILE A N 1
ATOM 3366 C CA . ILE A 1 452 ? 13.698 -6.968 -15.796 1.00 97.62 452 ILE A CA 1
ATOM 3367 C C . ILE A 1 452 ? 13.381 -6.060 -14.611 1.00 97.62 452 ILE A C 1
ATOM 3369 O O . ILE A 1 452 ? 12.396 -6.290 -13.912 1.00 97.62 452 ILE A O 1
ATOM 3373 N N . GLN A 1 453 ? 14.215 -5.048 -14.401 1.00 97.62 453 GLN A N 1
ATOM 3374 C CA . GLN A 1 453 ? 13.957 -3.931 -13.499 1.00 97.62 453 GLN A CA 1
ATOM 3375 C C . GLN A 1 453 ? 13.823 -2.651 -14.331 1.00 97.62 453 GLN A C 1
ATOM 3377 O O . GLN A 1 453 ? 14.493 -2.525 -15.355 1.00 97.62 453 GLN A O 1
ATOM 3382 N N . ALA A 1 454 ? 12.973 -1.718 -13.905 1.00 96.50 454 ALA A N 1
ATOM 3383 C CA . ALA A 1 454 ? 12.766 -0.440 -14.582 1.00 96.50 454 ALA A CA 1
ATOM 3384 C C . ALA A 1 454 ? 13.127 0.738 -13.670 1.00 96.50 454 ALA A C 1
ATOM 3386 O O . ALA A 1 454 ? 12.854 0.681 -12.471 1.00 96.50 454 ALA A O 1
ATOM 3387 N N . SER A 1 455 ? 13.719 1.777 -14.256 1.00 95.62 455 SER A N 1
ATOM 3388 C CA . SER A 1 455 ? 13.689 3.154 -13.747 1.00 95.62 455 SER A CA 1
ATOM 3389 C C . SER A 1 455 ? 12.533 3.903 -14.434 1.00 95.62 455 SER A C 1
ATOM 3391 O O . SER A 1 455 ? 11.762 3.299 -15.189 1.00 95.62 455 SER A O 1
ATOM 3393 N N . ASN A 1 456 ? 12.402 5.219 -14.246 1.00 93.56 456 ASN A N 1
ATOM 3394 C CA . ASN A 1 456 ? 11.321 5.978 -14.887 1.00 93.56 456 ASN A CA 1
ATOM 3395 C C . ASN A 1 456 ? 11.420 5.950 -16.427 1.00 93.56 456 ASN A C 1
ATOM 3397 O O . ASN A 1 456 ? 10.397 6.009 -17.114 1.00 93.56 456 ASN A O 1
ATOM 3401 N N . ARG A 1 457 ? 12.635 5.860 -16.996 1.00 95.62 457 ARG A N 1
ATOM 3402 C CA . ARG A 1 457 ? 12.866 5.959 -18.457 1.00 95.62 457 ARG A CA 1
ATOM 3403 C C . ARG A 1 457 ? 13.759 4.863 -19.058 1.00 95.62 457 ARG A C 1
ATOM 3405 O O . ARG A 1 457 ? 14.093 4.919 -20.241 1.00 95.62 457 ARG A O 1
ATOM 3412 N N . ALA A 1 458 ? 14.157 3.862 -18.278 1.00 97.81 458 ALA A N 1
ATOM 3413 C CA . ALA A 1 458 ? 15.025 2.791 -18.758 1.00 97.81 458 ALA A CA 1
ATOM 3414 C C . ALA A 1 458 ? 14.700 1.437 -18.125 1.00 97.81 458 ALA A C 1
ATOM 3416 O O . ALA A 1 458 ? 14.016 1.342 -17.106 1.00 97.81 458 ALA A O 1
ATOM 3417 N N . PHE A 1 459 ? 15.244 0.381 -18.724 1.00 98.44 459 PHE A N 1
ATOM 3418 C CA . PHE A 1 459 ? 15.162 -0.985 -18.226 1.00 98.44 459 PHE A CA 1
ATOM 3419 C C . PHE A 1 459 ? 16.551 -1.611 -18.116 1.00 98.44 459 PHE A C 1
ATOM 3421 O O . PHE A 1 459 ? 17.437 -1.338 -18.924 1.00 98.44 459 PHE A O 1
ATOM 3428 N N . ALA A 1 460 ? 16.701 -2.523 -17.157 1.00 98.25 460 ALA A N 1
ATOM 3429 C CA . ALA A 1 460 ? 17.855 -3.395 -17.007 1.00 98.25 460 ALA A CA 1
ATOM 3430 C C . ALA A 1 460 ? 17.393 -4.853 -16.879 1.00 98.25 460 ALA A C 1
ATOM 3432 O O . ALA A 1 460 ? 16.654 -5.212 -15.959 1.00 98.25 460 ALA A O 1
ATOM 3433 N N . ALA A 1 461 ? 17.824 -5.705 -17.808 1.00 97.69 461 ALA A N 1
ATOM 3434 C CA . ALA A 1 461 ? 17.549 -7.137 -17.802 1.00 97.69 461 ALA A CA 1
ATOM 3435 C C . ALA A 1 461 ? 18.708 -7.913 -17.174 1.00 97.69 461 ALA A C 1
ATOM 3437 O O . ALA A 1 461 ? 19.852 -7.739 -17.586 1.00 97.69 461 ALA A O 1
ATOM 3438 N N . VAL A 1 462 ? 18.397 -8.822 -16.246 1.00 96.94 462 VAL A N 1
ATOM 3439 C CA . VAL A 1 462 ? 19.328 -9.838 -15.733 1.00 96.94 462 VAL A CA 1
ATOM 3440 C C . VAL A 1 462 ? 19.134 -11.127 -16.529 1.00 96.94 462 VAL A C 1
ATOM 3442 O O . VAL A 1 462 ? 18.022 -11.664 -16.614 1.00 96.94 462 VAL A O 1
ATOM 3445 N N . LEU A 1 463 ? 20.213 -11.620 -17.131 1.00 95.38 463 LEU A N 1
ATOM 3446 C CA . LEU A 1 463 ? 20.232 -12.835 -17.942 1.00 95.38 463 LEU A CA 1
ATOM 3447 C C . LEU A 1 463 ? 20.512 -14.072 -17.075 1.00 95.38 463 LEU A C 1
ATOM 3449 O O . LEU A 1 463 ? 21.029 -13.975 -15.966 1.00 95.38 463 LEU A O 1
ATOM 3453 N N . ARG A 1 464 ? 20.217 -15.272 -17.597 1.00 93.75 464 ARG A N 1
ATOM 3454 C CA . ARG A 1 464 ? 20.466 -16.557 -16.903 1.00 93.75 464 ARG A CA 1
ATOM 3455 C C . ARG A 1 464 ? 21.922 -16.800 -16.505 1.00 93.75 464 ARG A C 1
ATOM 3457 O O . ARG A 1 464 ? 22.163 -17.612 -15.617 1.00 93.75 464 ARG A O 1
ATOM 3464 N N . ASP A 1 465 ? 22.874 -16.165 -17.178 1.00 91.69 465 ASP A N 1
ATOM 3465 C CA . ASP A 1 465 ? 24.301 -16.251 -16.856 1.00 91.69 465 ASP A CA 1
ATOM 3466 C C . ASP A 1 465 ? 24.752 -15.209 -15.812 1.00 91.69 465 ASP A C 1
ATOM 3468 O O . ASP A 1 465 ? 25.920 -15.194 -15.421 1.00 91.69 465 ASP A O 1
ATOM 3472 N N . GLY A 1 466 ? 23.830 -14.368 -15.333 1.00 91.62 466 GLY A N 1
ATOM 3473 C CA . GLY A 1 466 ? 24.088 -13.300 -14.372 1.00 91.62 466 GLY A CA 1
ATOM 3474 C C . GLY A 1 466 ? 24.669 -12.026 -14.988 1.00 91.62 466 GLY A C 1
ATOM 3475 O O . GLY A 1 466 ? 25.076 -11.146 -14.232 1.00 91.62 466 GLY A O 1
ATOM 3476 N N . SER A 1 467 ? 24.743 -11.920 -16.320 1.00 94.06 467 SER A N 1
ATOM 3477 C CA . SER A 1 467 ? 25.073 -10.666 -17.007 1.00 94.06 467 SER A CA 1
ATOM 3478 C C . SER A 1 467 ? 23.865 -9.725 -17.083 1.00 94.06 467 SER A C 1
ATOM 3480 O O . SER A 1 467 ? 22.719 -10.140 -16.876 1.00 94.06 467 SER A O 1
ATOM 3482 N N . VAL A 1 468 ? 24.126 -8.446 -17.372 1.00 97.50 468 VAL A N 1
ATOM 3483 C CA . VAL A 1 468 ? 23.100 -7.396 -17.458 1.00 97.50 468 VAL A CA 1
ATOM 3484 C C . VAL A 1 468 ? 23.110 -6.732 -18.825 1.00 97.50 468 VAL A C 1
ATOM 3486 O O . VAL A 1 468 ? 24.172 -6.483 -19.393 1.00 97.50 468 VAL A O 1
ATOM 3489 N N . VAL A 1 469 ? 21.920 -6.428 -19.337 1.00 97.69 469 VAL A N 1
ATOM 3490 C CA . VAL A 1 469 ? 21.715 -5.613 -20.540 1.00 97.69 469 VAL A CA 1
ATOM 3491 C C . VAL A 1 469 ? 20.739 -4.495 -20.196 1.00 97.69 469 VAL A C 1
ATOM 3493 O O . VAL A 1 469 ? 19.616 -4.779 -19.779 1.00 97.69 469 VAL A O 1
ATOM 3496 N N . ALA A 1 470 ? 21.154 -3.244 -20.382 1.00 98.06 470 ALA A N 1
ATOM 3497 C CA . ALA A 1 470 ? 20.305 -2.070 -20.200 1.00 98.06 470 ALA A CA 1
ATOM 3498 C C . ALA A 1 470 ? 19.882 -1.452 -21.544 1.00 98.06 470 ALA A C 1
ATOM 3500 O O . ALA A 1 470 ? 20.575 -1.619 -22.552 1.00 98.06 470 ALA A O 1
ATOM 3501 N N . TRP A 1 471 ? 18.723 -0.790 -21.563 1.00 98.50 471 TRP A N 1
ATOM 3502 C CA . TRP A 1 471 ? 18.232 0.004 -22.697 1.00 98.50 471 TRP A CA 1
ATOM 3503 C C . TRP A 1 471 ? 17.227 1.074 -22.244 1.00 98.50 471 TRP A C 1
ATOM 3505 O O . TRP A 1 471 ? 16.707 1.017 -21.130 1.00 98.50 471 TRP A O 1
ATOM 3515 N N . GLY A 1 472 ? 16.930 2.032 -23.125 1.00 97.56 472 GLY A N 1
ATOM 3516 C CA . GLY A 1 472 ? 16.109 3.214 -22.837 1.00 97.56 472 GLY A CA 1
ATOM 3517 C C . GLY A 1 472 ? 16.958 4.481 -22.820 1.00 97.56 472 GLY A C 1
ATOM 3518 O O . GLY A 1 472 ? 18.002 4.517 -23.475 1.00 97.56 472 GLY A O 1
ATOM 3519 N N . ASP A 1 473 ? 16.525 5.504 -22.083 1.00 97.06 473 ASP A N 1
ATOM 3520 C CA . ASP A 1 473 ? 17.289 6.747 -21.946 1.00 97.06 473 ASP A CA 1
ATOM 3521 C C . ASP A 1 473 ? 18.657 6.470 -21.280 1.00 97.06 473 ASP A C 1
ATOM 3523 O O . ASP A 1 473 ? 18.695 5.987 -20.140 1.00 97.06 473 ASP A O 1
ATOM 3527 N N . PRO A 1 474 ? 19.791 6.764 -21.949 1.00 95.88 474 PRO A N 1
ATOM 3528 C CA . PRO A 1 474 ? 21.124 6.529 -21.396 1.00 95.88 474 PRO A CA 1
ATOM 3529 C C . PRO A 1 474 ? 21.383 7.254 -20.071 1.00 95.88 474 PRO A C 1
ATOM 3531 O O . PRO A 1 474 ? 22.071 6.704 -19.211 1.00 95.88 474 PRO A O 1
ATOM 3534 N N . VAL A 1 475 ? 20.824 8.456 -19.889 1.00 94.69 475 VAL A N 1
ATOM 3535 C CA . VAL A 1 475 ? 20.964 9.252 -18.661 1.00 94.69 475 VAL A CA 1
ATOM 3536 C C . VAL A 1 475 ? 20.249 8.546 -17.511 1.00 94.69 475 VAL A C 1
ATOM 3538 O O . VAL A 1 475 ? 20.823 8.384 -16.443 1.00 94.69 475 VAL A O 1
ATOM 3541 N N . PHE A 1 476 ? 19.062 7.988 -17.749 1.00 95.25 476 PHE A N 1
ATOM 3542 C CA . PHE A 1 476 ? 18.271 7.288 -16.726 1.00 95.25 476 PHE A CA 1
ATOM 3543 C C . PHE A 1 476 ? 18.680 5.814 -16.519 1.00 95.25 476 PHE A C 1
ATOM 3545 O O . PHE A 1 476 ? 17.899 5.005 -16.005 1.00 95.25 476 PHE A O 1
ATOM 3552 N N . GLY A 1 477 ? 19.901 5.449 -16.925 1.00 96.38 477 GLY A N 1
ATOM 3553 C CA . GLY A 1 477 ? 20.475 4.117 -16.728 1.00 96.38 477 GLY A CA 1
ATOM 3554 C C . GLY A 1 477 ? 20.265 3.137 -17.886 1.00 96.38 477 GLY A C 1
ATOM 3555 O O . GLY A 1 477 ? 20.553 1.951 -17.726 1.00 96.38 477 GLY A O 1
ATOM 3556 N N . GLY A 1 478 ? 19.806 3.613 -19.047 1.00 97.25 478 GLY A N 1
ATOM 3557 C CA . GLY A 1 478 ? 19.642 2.817 -20.267 1.00 97.25 478 GLY A CA 1
ATOM 3558 C C . GLY A 1 478 ? 20.953 2.406 -20.944 1.00 97.25 478 GLY A C 1
ATOM 3559 O O . GLY A 1 478 ? 20.924 1.595 -21.866 1.00 97.25 478 GLY A O 1
ATOM 3560 N N . ASP A 1 479 ? 22.100 2.914 -20.487 1.00 96.19 479 ASP A N 1
ATOM 3561 C CA . ASP A 1 479 ? 23.429 2.484 -20.926 1.00 96.19 479 ASP A CA 1
ATOM 3562 C C . ASP A 1 479 ? 24.291 2.055 -19.729 1.00 96.19 479 ASP A C 1
ATOM 3564 O O . ASP A 1 479 ? 24.647 2.859 -18.866 1.00 96.19 479 ASP A O 1
ATOM 3568 N N . CYS A 1 480 ? 24.650 0.770 -19.689 1.00 96.50 480 CYS A N 1
ATOM 3569 C CA . CYS A 1 480 ? 25.560 0.193 -18.698 1.00 96.50 480 CYS A CA 1
ATOM 3570 C C . CYS A 1 480 ? 26.941 -0.159 -19.282 1.00 96.50 480 CYS A C 1
ATOM 3572 O O . CYS A 1 480 ? 27.758 -0.783 -18.603 1.00 96.50 480 CYS A O 1
ATOM 3574 N N . SER A 1 481 ? 27.243 0.246 -20.523 1.00 95.25 481 SER A N 1
ATOM 3575 C CA . SER A 1 481 ? 28.476 -0.132 -21.229 1.00 95.25 481 SER A CA 1
ATOM 3576 C C . SER A 1 481 ? 29.753 0.271 -20.481 1.00 95.25 481 SER A C 1
ATOM 3578 O O . SER A 1 481 ? 30.723 -0.489 -20.472 1.00 95.25 481 SER A O 1
ATOM 3580 N N . GLY A 1 482 ? 29.737 1.409 -19.775 1.00 94.00 482 GLY A N 1
ATOM 3581 C CA . GLY A 1 482 ? 30.854 1.887 -18.952 1.00 94.00 482 GLY A CA 1
ATOM 3582 C C . GLY A 1 482 ? 31.182 1.005 -17.741 1.00 94.00 482 GLY A C 1
ATOM 3583 O O . GLY A 1 482 ? 32.316 1.018 -17.264 1.00 94.00 482 GLY A O 1
ATOM 3584 N N . VAL A 1 483 ? 30.223 0.204 -17.270 1.00 95.75 483 VAL A N 1
ATOM 3585 C CA . VAL A 1 483 ? 30.380 -0.698 -16.115 1.00 95.75 483 VAL A CA 1
ATOM 3586 C C . VAL A 1 483 ? 30.184 -2.175 -16.469 1.00 95.75 483 VAL A C 1
ATOM 3588 O O . VAL A 1 483 ? 30.292 -3.032 -15.595 1.00 95.75 483 VAL A O 1
ATOM 3591 N N . GLN A 1 484 ? 29.963 -2.501 -17.747 1.00 95.38 484 GLN A N 1
ATOM 3592 C CA . GLN A 1 484 ? 29.594 -3.842 -18.219 1.00 95.38 484 GLN A CA 1
ATOM 3593 C C . GLN A 1 484 ? 30.543 -4.943 -17.731 1.00 95.38 484 GLN A C 1
ATOM 3595 O O . GLN A 1 484 ? 30.105 -6.025 -17.355 1.00 95.38 484 GLN A O 1
ATOM 3600 N N . GLN A 1 485 ? 31.849 -4.666 -17.711 1.00 93.75 485 GLN A N 1
ATOM 3601 C CA . GLN A 1 485 ? 32.876 -5.618 -17.269 1.00 93.75 485 GLN A CA 1
ATOM 3602 C C . GLN A 1 485 ? 32.782 -5.985 -15.776 1.00 93.75 485 GLN A C 1
ATOM 3604 O O . GLN A 1 485 ? 33.368 -6.979 -15.356 1.00 93.75 485 GLN A O 1
ATOM 3609 N N . HIS A 1 486 ? 32.073 -5.179 -14.983 1.00 94.00 486 HIS A N 1
ATOM 3610 C CA . HIS A 1 486 ? 31.858 -5.384 -13.553 1.00 94.00 486 HIS A CA 1
ATOM 3611 C C . HIS A 1 486 ? 30.490 -6.014 -13.249 1.00 94.00 486 HIS A C 1
ATOM 3613 O O . HIS A 1 486 ? 30.301 -6.539 -12.159 1.00 94.00 486 HIS A O 1
ATOM 3619 N N . LEU A 1 487 ? 29.548 -6.017 -14.200 1.00 94.00 487 LEU A N 1
ATOM 3620 C CA . LEU A 1 487 ? 28.207 -6.595 -14.046 1.00 94.00 487 LEU A CA 1
ATOM 3621 C C . LEU A 1 487 ? 28.210 -8.102 -14.343 1.00 94.00 487 LEU A C 1
ATOM 3623 O O . LEU A 1 487 ? 27.603 -8.574 -15.306 1.00 94.00 487 LEU A O 1
ATOM 3627 N N . LEU A 1 488 ? 28.929 -8.855 -13.509 1.00 90.69 488 LEU A N 1
ATOM 3628 C CA . LEU A 1 488 ? 29.040 -10.312 -13.582 1.00 90.69 488 LEU A CA 1
ATOM 3629 C C . LEU A 1 488 ? 28.426 -10.948 -12.335 1.00 90.69 488 LEU A C 1
ATOM 3631 O O . LEU A 1 488 ? 28.644 -10.475 -11.223 1.00 90.69 488 LEU A O 1
ATOM 3635 N N . HIS A 1 489 ? 27.699 -12.053 -12.516 1.00 93.81 489 HIS A N 1
ATOM 3636 C CA . HIS A 1 489 ? 27.040 -12.775 -11.420 1.00 93.81 489 HIS A CA 1
ATOM 3637 C C . HIS A 1 489 ? 26.071 -11.895 -10.610 1.00 93.81 489 HIS A C 1
ATOM 3639 O O . HIS A 1 489 ? 25.997 -12.016 -9.388 1.00 93.81 489 HIS A O 1
ATOM 3645 N N . VAL A 1 490 ? 25.339 -11.005 -11.285 1.00 95.94 490 VAL A N 1
ATOM 3646 C CA . VAL A 1 490 ? 24.341 -10.137 -10.651 1.00 95.94 490 VAL A CA 1
ATOM 3647 C C . VAL A 1 490 ? 23.234 -10.988 -10.032 1.00 95.94 490 VAL A C 1
ATOM 3649 O O . VAL A 1 490 ? 22.633 -11.822 -10.707 1.00 95.94 490 VAL A O 1
ATOM 3652 N N . GLN A 1 491 ? 22.961 -10.769 -8.746 1.00 92.44 491 GLN A N 1
ATOM 3653 C CA . GLN A 1 491 ? 21.880 -11.443 -8.026 1.00 92.44 491 GLN A CA 1
ATOM 3654 C C . GLN A 1 491 ? 20.584 -10.638 -8.075 1.00 92.44 491 GLN A C 1
ATOM 3656 O O . GLN A 1 491 ? 19.504 -11.198 -8.270 1.00 92.44 491 GLN A O 1
ATOM 3661 N N . HIS A 1 492 ? 20.681 -9.321 -7.893 1.00 91.44 492 HIS A N 1
ATOM 3662 C CA . HIS A 1 492 ? 19.522 -8.440 -7.892 1.00 91.44 492 HIS A CA 1
ATOM 3663 C C . HIS A 1 492 ? 19.900 -7.025 -8.330 1.00 91.44 492 HIS A C 1
ATOM 3665 O O . HIS A 1 492 ? 21.011 -6.565 -8.074 1.00 91.44 492 HIS A O 1
ATOM 3671 N N . ILE A 1 493 ? 18.955 -6.337 -8.970 1.00 97.00 493 ILE A N 1
ATOM 3672 C CA . ILE A 1 493 ? 19.061 -4.925 -9.347 1.00 97.00 493 ILE A CA 1
ATOM 3673 C C . ILE A 1 493 ? 17.960 -4.169 -8.613 1.00 97.00 493 ILE A C 1
ATOM 3675 O O . ILE A 1 493 ? 16.823 -4.643 -8.564 1.00 97.00 493 ILE A O 1
ATOM 3679 N N . GLN A 1 494 ? 18.304 -3.009 -8.066 1.00 97.69 494 GLN A N 1
ATOM 3680 C CA . GLN A 1 494 ? 17.359 -2.020 -7.565 1.00 97.69 494 GLN A CA 1
ATOM 3681 C C . GLN A 1 494 ? 17.473 -0.749 -8.409 1.00 97.69 494 GLN A C 1
ATOM 3683 O O . GLN A 1 494 ? 18.570 -0.401 -8.846 1.00 97.69 494 GLN A O 1
ATOM 3688 N N . ALA A 1 495 ? 16.349 -0.078 -8.647 1.00 96.69 495 ALA A N 1
ATOM 3689 C CA . ALA A 1 495 ? 16.290 1.161 -9.415 1.00 96.69 495 ALA A CA 1
ATOM 3690 C C . ALA A 1 495 ? 15.783 2.313 -8.544 1.00 96.69 495 ALA A C 1
ATOM 3692 O O . ALA A 1 495 ? 14.871 2.109 -7.742 1.00 96.69 495 ALA A O 1
ATOM 3693 N N . SER A 1 496 ? 16.374 3.490 -8.728 1.00 95.38 496 SER A N 1
ATOM 3694 C CA . SER A 1 496 ? 15.794 4.782 -8.353 1.00 95.38 496 SER A CA 1
ATOM 3695 C C . SER A 1 496 ? 15.043 5.361 -9.565 1.00 95.38 496 SER A C 1
ATOM 3697 O O . SER A 1 496 ? 14.863 4.667 -10.574 1.00 95.38 496 SER A O 1
ATOM 3699 N N . CYS A 1 497 ? 14.627 6.630 -9.528 1.00 92.88 497 CYS A N 1
ATOM 3700 C CA . CYS A 1 497 ? 13.957 7.249 -10.675 1.00 92.88 497 CYS A CA 1
ATOM 3701 C C . CYS A 1 497 ? 14.830 7.278 -11.942 1.00 92.88 497 CYS A C 1
ATOM 3703 O O . CYS A 1 497 ? 14.292 7.157 -13.044 1.00 92.88 497 CYS A O 1
ATOM 3705 N N . GLY A 1 498 ? 16.158 7.389 -11.807 1.00 93.81 498 GLY A N 1
ATOM 3706 C CA . GLY A 1 498 ? 17.085 7.555 -12.939 1.00 93.81 498 GLY A CA 1
ATOM 3707 C C . GLY A 1 498 ? 18.400 6.781 -12.860 1.00 93.81 498 GLY A C 1
ATOM 3708 O O . GLY A 1 498 ? 19.298 7.022 -13.666 1.00 93.81 498 GLY A O 1
ATOM 3709 N N . ALA A 1 499 ? 18.546 5.853 -11.918 1.00 97.62 499 ALA A N 1
ATOM 3710 C CA . ALA A 1 499 ? 19.756 5.053 -11.788 1.00 97.62 499 ALA A CA 1
ATOM 3711 C C . ALA A 1 499 ? 19.464 3.619 -11.346 1.00 97.62 499 ALA A C 1
ATOM 3713 O O . ALA A 1 499 ? 18.370 3.290 -10.885 1.00 97.62 499 ALA A O 1
ATOM 3714 N N . PHE A 1 500 ? 20.482 2.768 -11.456 1.00 98.50 500 PHE A N 1
ATOM 3715 C CA . PHE A 1 500 ? 20.437 1.382 -11.013 1.00 98.50 500 PHE A CA 1
ATOM 3716 C C . PHE A 1 500 ? 21.621 1.049 -10.106 1.00 98.50 500 PHE A C 1
ATOM 3718 O O . PHE A 1 500 ? 22.736 1.542 -10.293 1.00 98.50 500 PHE A O 1
ATOM 3725 N N . ALA A 1 501 ? 21.378 0.141 -9.164 1.00 98.38 501 ALA A N 1
ATOM 3726 C CA . ALA A 1 501 ? 22.387 -0.485 -8.325 1.00 98.38 501 ALA A CA 1
ATOM 3727 C C . ALA A 1 501 ? 22.221 -2.009 -8.366 1.00 98.38 501 ALA A C 1
ATOM 3729 O O . ALA A 1 501 ? 21.155 -2.539 -8.043 1.00 98.38 501 ALA A O 1
ATOM 3730 N N . ALA A 1 502 ? 23.272 -2.719 -8.770 1.00 98.06 502 ALA A N 1
ATOM 3731 C CA . ALA A 1 502 ? 23.313 -4.175 -8.827 1.00 98.06 502 ALA A CA 1
ATOM 3732 C C . ALA A 1 502 ? 24.113 -4.743 -7.652 1.00 98.06 502 ALA A C 1
ATOM 3734 O O . ALA A 1 502 ? 25.258 -4.343 -7.445 1.00 98.06 502 ALA A O 1
ATOM 3735 N N . VAL A 1 503 ? 23.534 -5.711 -6.937 1.00 97.31 503 VAL A N 1
ATOM 3736 C CA . VAL A 1 503 ? 24.242 -6.546 -5.956 1.00 97.31 503 VAL A CA 1
ATOM 3737 C C . VAL A 1 503 ? 24.791 -7.776 -6.674 1.00 97.31 503 VAL A C 1
ATOM 3739 O O . VAL A 1 503 ? 24.040 -8.521 -7.317 1.00 97.31 503 VAL A O 1
ATOM 3742 N N . LEU A 1 504 ? 26.104 -7.977 -6.589 1.00 96.44 504 LEU A N 1
ATOM 3743 C CA . LEU A 1 504 ? 26.808 -9.092 -7.217 1.00 96.44 504 LEU A CA 1
ATOM 3744 C C . LEU A 1 504 ? 26.848 -10.325 -6.306 1.00 96.44 504 LEU A C 1
ATOM 3746 O O . LEU A 1 504 ? 26.586 -10.258 -5.107 1.00 96.44 504 LEU A O 1
ATOM 3750 N N . GLY A 1 505 ? 27.227 -11.468 -6.878 1.00 94.12 505 GLY A N 1
ATOM 3751 C CA . GLY A 1 505 ? 27.307 -12.746 -6.169 1.00 94.12 505 GLY A CA 1
ATOM 3752 C C . GLY A 1 505 ? 28.289 -12.798 -4.996 1.00 94.12 505 GLY A C 1
ATOM 3753 O O . GLY A 1 505 ? 28.171 -13.685 -4.154 1.00 94.12 505 GLY A O 1
ATOM 3754 N N . ASP A 1 506 ? 29.241 -11.868 -4.937 1.00 94.06 506 ASP A N 1
ATOM 3755 C CA . ASP A 1 506 ? 30.208 -11.708 -3.848 1.00 94.06 506 ASP A CA 1
ATOM 3756 C C . ASP A 1 506 ? 29.794 -10.645 -2.810 1.00 94.06 506 ASP A C 1
ATOM 3758 O O . ASP A 1 506 ? 30.560 -10.348 -1.893 1.00 94.06 506 ASP A O 1
ATOM 3762 N N . GLY A 1 507 ? 28.595 -10.068 -2.950 1.00 95.31 507 GLY A N 1
ATOM 3763 C CA . GLY A 1 507 ? 28.078 -9.009 -2.085 1.00 95.31 507 GLY A CA 1
ATOM 3764 C C . GLY A 1 507 ? 28.635 -7.615 -2.388 1.00 95.31 507 GLY A C 1
ATOM 3765 O O . GLY A 1 507 ? 28.371 -6.685 -1.628 1.00 95.31 507 GLY A O 1
ATOM 3766 N N . SER A 1 508 ? 29.416 -7.429 -3.456 1.00 96.81 508 SER A N 1
ATOM 3767 C CA . SER A 1 508 ? 29.802 -6.090 -3.916 1.00 96.81 508 SER A CA 1
ATOM 3768 C C . SER A 1 508 ? 28.684 -5.416 -4.722 1.00 96.81 508 SER A C 1
ATOM 3770 O O . SER A 1 508 ? 27.750 -6.073 -5.189 1.00 96.81 508 SER A O 1
ATOM 3772 N N . VAL A 1 509 ? 28.764 -4.089 -4.870 1.00 98.06 509 VAL A N 1
ATOM 3773 C CA . VAL A 1 509 ? 27.754 -3.287 -5.578 1.00 98.06 509 VAL A CA 1
ATOM 3774 C C . VAL A 1 509 ? 28.361 -2.550 -6.765 1.00 98.06 509 VAL A C 1
ATOM 3776 O O . VAL A 1 509 ? 29.441 -1.964 -6.662 1.00 98.06 509 VAL A O 1
ATOM 3779 N N . VAL A 1 510 ? 27.633 -2.544 -7.882 1.00 98.06 510 VAL A N 1
ATOM 3780 C CA . VAL A 1 510 ? 27.944 -1.754 -9.081 1.00 98.06 510 VAL A CA 1
ATOM 3781 C C . VAL A 1 510 ? 26.756 -0.854 -9.401 1.00 98.06 510 VAL A C 1
ATOM 3783 O O . VAL A 1 510 ? 25.630 -1.339 -9.496 1.00 98.06 510 VAL A O 1
ATOM 3786 N N . THR A 1 511 ? 27.003 0.442 -9.591 1.00 98.31 511 THR A N 1
ATOM 3787 C CA . THR A 1 511 ? 25.969 1.430 -9.934 1.00 98.31 511 THR A CA 1
ATOM 3788 C C . THR A 1 511 ? 26.196 2.025 -11.318 1.00 98.31 511 THR A C 1
ATOM 3790 O O . THR A 1 511 ? 27.333 2.099 -11.788 1.00 98.31 511 THR A O 1
ATOM 3793 N N . TRP A 1 512 ? 25.116 2.450 -11.972 1.00 98.50 512 TRP A N 1
ATOM 3794 C CA . TRP A 1 512 ? 25.161 3.219 -13.219 1.00 98.50 512 TRP A CA 1
ATOM 3795 C C . TRP A 1 512 ? 23.887 4.053 -13.404 1.00 98.50 512 TRP A C 1
ATOM 3797 O O . TRP A 1 512 ? 22.917 3.898 -12.662 1.00 98.50 512 TRP A O 1
ATOM 3807 N N . GLY A 1 513 ? 23.898 4.929 -14.410 1.00 97.31 513 GLY A N 1
ATOM 3808 C CA . GLY A 1 513 ? 22.872 5.946 -14.642 1.00 97.31 513 GLY A CA 1
ATOM 3809 C C . GLY A 1 513 ? 23.319 7.318 -14.149 1.00 97.31 513 GLY A C 1
ATOM 3810 O O . GLY A 1 513 ? 24.510 7.554 -13.923 1.00 97.31 513 GLY A O 1
ATOM 3811 N N . ASP A 1 514 ? 22.366 8.225 -14.000 1.00 95.00 514 ASP A N 1
ATOM 3812 C CA . ASP A 1 514 ? 22.642 9.610 -13.647 1.00 95.00 514 ASP A CA 1
ATOM 3813 C C . ASP A 1 514 ? 23.097 9.737 -12.183 1.00 95.00 514 ASP A C 1
ATOM 3815 O O . ASP A 1 514 ? 22.537 9.134 -11.263 1.00 95.00 514 ASP A O 1
ATOM 3819 N N . SER A 1 515 ? 24.157 10.518 -11.960 1.00 93.75 515 SER A N 1
ATOM 3820 C CA . SER A 1 515 ? 24.759 10.691 -10.638 1.00 93.75 515 SER A CA 1
ATOM 3821 C C . SER A 1 515 ? 23.850 11.397 -9.633 1.00 93.75 515 SER A C 1
ATOM 3823 O O . SER A 1 515 ? 23.959 11.093 -8.448 1.00 93.75 515 SER A O 1
ATOM 3825 N N . TRP A 1 516 ? 22.973 12.301 -10.090 1.00 90.25 516 TRP A N 1
ATOM 3826 C CA . TRP A 1 516 ? 21.967 12.966 -9.258 1.00 90.25 516 TRP A CA 1
ATOM 3827 C C . TRP A 1 516 ? 21.018 11.940 -8.649 1.00 90.25 516 TRP A C 1
ATOM 3829 O O . TRP A 1 516 ? 20.718 12.007 -7.468 1.00 90.25 516 TRP A O 1
ATOM 3839 N N . TYR A 1 517 ? 20.652 10.917 -9.425 1.00 91.44 517 TYR A N 1
ATOM 3840 C CA . TYR A 1 517 ? 19.755 9.846 -8.995 1.00 91.44 517 TYR A CA 1
ATOM 3841 C C . TYR A 1 517 ? 20.463 8.669 -8.299 1.00 91.44 517 TYR A C 1
ATOM 3843 O O . TYR A 1 517 ? 19.864 7.607 -8.119 1.00 91.44 517 TYR A O 1
ATOM 3851 N N . GLY A 1 518 ? 21.741 8.818 -7.932 1.00 95.31 518 GLY A N 1
ATOM 3852 C CA . GLY A 1 518 ? 22.522 7.778 -7.253 1.00 95.31 518 GLY A CA 1
ATOM 3853 C C . GLY A 1 518 ? 23.271 6.808 -8.172 1.00 95.31 518 GLY A C 1
ATOM 3854 O O . GLY A 1 518 ? 23.766 5.781 -7.705 1.00 95.31 518 GLY A O 1
ATOM 3855 N N . GLY A 1 519 ? 23.430 7.135 -9.458 1.00 96.62 519 GLY A N 1
ATOM 3856 C CA . GLY A 1 519 ? 24.169 6.321 -10.433 1.00 96.62 519 GLY A CA 1
ATOM 3857 C C . GLY A 1 519 ? 25.677 6.212 -10.185 1.00 96.62 519 GLY A C 1
ATOM 3858 O O . GLY A 1 519 ? 26.340 5.373 -10.797 1.00 96.62 519 GLY A O 1
ATOM 3859 N N . SER A 1 520 ? 26.236 6.995 -9.254 1.00 96.00 520 SER A N 1
ATOM 3860 C CA . SER A 1 520 ? 27.644 6.915 -8.842 1.00 96.00 520 SER A CA 1
ATOM 3861 C C . SER A 1 520 ? 27.799 6.629 -7.344 1.00 96.00 520 SER A C 1
ATOM 3863 O O . SER A 1 520 ? 27.676 7.533 -6.520 1.00 96.00 520 SER A O 1
ATOM 3865 N N . SER A 1 521 ? 28.244 5.418 -7.002 1.00 96.19 521 SER A N 1
ATOM 3866 C CA . SER A 1 521 ? 28.669 5.020 -5.650 1.00 96.19 521 SER A CA 1
ATOM 3867 C C . SER A 1 521 ? 30.156 5.264 -5.345 1.00 96.19 521 SER A C 1
ATOM 3869 O O . SER A 1 521 ? 30.653 4.832 -4.305 1.00 96.19 521 SER A O 1
ATOM 3871 N N . SER A 1 522 ? 30.904 5.937 -6.227 1.00 95.81 522 SER A N 1
ATOM 3872 C CA . SER A 1 522 ? 32.376 6.037 -6.144 1.00 95.81 522 SER A CA 1
ATOM 3873 C C . SER A 1 522 ? 32.915 6.529 -4.790 1.00 95.81 522 SER A C 1
ATOM 3875 O O . SER A 1 522 ? 33.936 6.022 -4.324 1.00 95.81 522 SER A O 1
ATOM 3877 N N . ALA A 1 523 ? 32.213 7.450 -4.121 1.00 95.56 523 ALA A N 1
ATOM 3878 C CA . ALA A 1 523 ? 32.585 7.970 -2.801 1.00 95.56 523 ALA A CA 1
ATOM 3879 C C . ALA A 1 523 ? 32.507 6.921 -1.674 1.00 95.56 523 ALA A C 1
ATOM 3881 O O . ALA A 1 523 ? 33.249 7.006 -0.695 1.00 95.56 523 ALA A O 1
ATOM 3882 N N . VAL A 1 524 ? 31.638 5.917 -1.816 1.00 96.88 524 VAL A N 1
ATOM 3883 C CA . VAL A 1 524 ? 31.383 4.878 -0.804 1.00 96.88 524 VAL A CA 1
ATOM 3884 C C . VAL A 1 524 ? 31.755 3.474 -1.280 1.00 96.88 524 VAL A C 1
ATOM 3886 O O . VAL A 1 524 ? 31.578 2.514 -0.537 1.00 96.88 524 VAL A O 1
ATOM 3889 N N . GLN A 1 525 ? 32.335 3.330 -2.477 1.00 96.94 525 GLN A N 1
ATOM 3890 C CA . GLN A 1 525 ? 32.592 2.033 -3.116 1.00 96.94 525 GLN A CA 1
ATOM 3891 C C . GLN A 1 525 ? 33.375 1.055 -2.228 1.00 96.94 525 GLN A C 1
ATOM 3893 O O . GLN A 1 525 ? 33.107 -0.141 -2.234 1.00 96.94 525 GLN A O 1
ATOM 3898 N N . VAL A 1 526 ? 34.323 1.555 -1.428 1.00 95.94 526 VAL A N 1
ATOM 3899 C CA . VAL A 1 526 ? 35.127 0.725 -0.511 1.00 95.94 526 VAL A CA 1
ATOM 3900 C C . VAL A 1 526 ? 34.304 0.123 0.636 1.00 95.94 526 VAL A C 1
ATOM 3902 O O . VAL A 1 526 ? 34.709 -0.876 1.226 1.00 95.94 526 VAL A O 1
ATOM 3905 N N . GLN A 1 527 ? 33.157 0.724 0.954 1.00 97.00 527 GLN A N 1
ATOM 3906 C CA . GLN A 1 527 ? 32.244 0.302 2.019 1.00 97.00 527 GLN A CA 1
ATOM 3907 C C . GLN A 1 527 ? 31.179 -0.681 1.511 1.00 97.00 527 GLN A C 1
ATOM 3909 O O . GLN A 1 527 ? 30.625 -1.430 2.310 1.00 97.00 527 GLN A O 1
ATOM 3914 N N . LEU A 1 528 ? 30.923 -0.713 0.197 1.00 96.94 528 LEU A N 1
ATOM 3915 C CA . LEU A 1 528 ? 29.927 -1.569 -0.458 1.00 96.94 528 LEU A CA 1
ATOM 3916 C C . LEU A 1 528 ? 30.457 -2.992 -0.689 1.00 96.94 528 LEU A C 1
ATOM 3918 O O . LEU A 1 528 ? 30.613 -3.454 -1.818 1.00 96.94 528 LEU A O 1
ATOM 3922 N N . ASN A 1 529 ? 30.760 -3.668 0.415 1.00 95.50 529 ASN A N 1
ATOM 3923 C CA . ASN A 1 529 ? 31.110 -5.083 0.485 1.00 95.50 529 ASN A CA 1
ATOM 3924 C C . ASN A 1 529 ? 30.122 -5.813 1.402 1.00 95.50 529 ASN A C 1
ATOM 3926 O O . ASN A 1 529 ? 29.596 -5.203 2.334 1.00 95.50 529 ASN A O 1
ATOM 3930 N N . ASP A 1 530 ? 29.892 -7.103 1.144 1.00 96.69 530 ASP A N 1
ATOM 3931 C CA . ASP A 1 530 ? 28.939 -7.929 1.902 1.00 96.69 530 ASP A CA 1
ATOM 3932 C C . ASP A 1 530 ? 27.530 -7.302 1.984 1.00 96.69 530 ASP A C 1
ATOM 3934 O O . ASP A 1 530 ? 26.857 -7.346 3.012 1.00 96.69 530 ASP A O 1
ATOM 3938 N N . VAL A 1 531 ? 27.088 -6.653 0.903 1.00 98.00 531 VAL A N 1
ATOM 3939 C CA . VAL A 1 531 ? 25.746 -6.077 0.785 1.00 98.00 531 VAL A CA 1
ATOM 3940 C C . VAL A 1 531 ? 24.735 -7.191 0.543 1.00 98.00 531 VAL A C 1
ATOM 3942 O O . VAL A 1 531 ? 24.900 -8.010 -0.358 1.00 98.00 531 VAL A O 1
ATOM 3945 N N . GLN A 1 532 ? 23.668 -7.192 1.339 1.00 96.06 532 GLN A N 1
ATOM 3946 C CA . GLN A 1 532 ? 22.597 -8.189 1.291 1.00 96.06 532 GLN A CA 1
ATOM 3947 C C . GLN A 1 532 ? 21.339 -7.643 0.607 1.00 96.06 532 GLN A C 1
ATOM 3949 O O . GLN A 1 532 ? 20.648 -8.364 -0.111 1.00 96.06 532 GLN A O 1
ATOM 3954 N N . GLN A 1 533 ? 21.039 -6.358 0.807 1.00 96.12 533 GLN A N 1
ATOM 3955 C CA . GLN A 1 533 ? 19.852 -5.709 0.257 1.00 96.12 533 GLN A CA 1
ATOM 3956 C C . GLN A 1 533 ? 20.136 -4.241 -0.050 1.00 96.12 533 GLN A C 1
ATOM 3958 O O . GLN A 1 533 ? 20.866 -3.578 0.682 1.00 96.12 533 GLN A O 1
ATOM 3963 N N . ILE A 1 534 ? 19.512 -3.727 -1.110 1.00 97.75 534 ILE A N 1
ATOM 3964 C CA . ILE A 1 534 ? 19.489 -2.301 -1.443 1.00 97.75 534 ILE A CA 1
ATOM 3965 C C . ILE A 1 534 ? 18.034 -1.840 -1.473 1.00 97.75 534 ILE A C 1
ATOM 3967 O O . ILE A 1 534 ? 17.158 -2.556 -1.962 1.00 97.75 534 ILE A O 1
ATOM 3971 N N . GLN A 1 535 ? 17.778 -0.651 -0.942 1.00 97.56 535 GLN A N 1
ATOM 3972 C CA . GLN A 1 535 ? 16.537 0.096 -1.118 1.00 97.56 535 GLN A CA 1
ATOM 3973 C C . GLN A 1 535 ? 16.834 1.420 -1.812 1.00 97.56 535 GLN A C 1
ATOM 3975 O O . GLN A 1 535 ? 17.942 1.942 -1.693 1.00 97.56 535 GLN A O 1
ATOM 3980 N N . ALA A 1 536 ? 15.855 1.934 -2.551 1.00 95.69 536 ALA A N 1
ATOM 3981 C CA . ALA A 1 536 ? 15.986 3.158 -3.329 1.00 95.69 536 ALA A CA 1
ATOM 3982 C C . ALA A 1 536 ? 14.869 4.135 -2.963 1.00 95.69 536 ALA A C 1
ATOM 3984 O O . ALA A 1 536 ? 13.709 3.734 -2.867 1.00 95.69 536 ALA A O 1
ATOM 3985 N N . ALA A 1 537 ? 15.242 5.391 -2.764 1.00 93.94 537 ALA A N 1
ATOM 3986 C CA . ALA A 1 537 ? 14.356 6.546 -2.838 1.00 93.94 537 ALA A CA 1
ATOM 3987 C C . ALA A 1 537 ? 14.406 7.105 -4.278 1.00 93.94 537 ALA A C 1
ATOM 3989 O O . ALA A 1 537 ? 15.011 6.488 -5.163 1.00 93.94 537 ALA A O 1
ATOM 3990 N N . SER A 1 538 ? 13.800 8.266 -4.537 1.00 91.69 538 SER A N 1
ATOM 3991 C CA . SER A 1 538 ? 13.773 8.873 -5.876 1.00 91.69 538 SER A CA 1
ATOM 3992 C C . SER A 1 538 ? 15.177 9.118 -6.429 1.00 91.69 538 SER A C 1
ATOM 3994 O O . SER A 1 538 ? 15.453 8.712 -7.561 1.00 91.69 538 SER A O 1
ATOM 3996 N N . CYS A 1 539 ? 16.076 9.708 -5.628 1.00 94.12 539 CYS A N 1
ATOM 3997 C CA . CYS A 1 539 ? 17.438 10.052 -6.059 1.00 94.12 539 CYS A CA 1
ATOM 3998 C C . CYS A 1 539 ? 18.565 9.458 -5.190 1.00 94.12 539 CYS A C 1
ATOM 4000 O O . CYS A 1 539 ? 19.735 9.811 -5.357 1.00 94.12 539 CYS A O 1
ATOM 4002 N N . ALA A 1 540 ? 18.249 8.540 -4.274 1.00 97.00 540 ALA A N 1
ATOM 4003 C CA . ALA A 1 540 ? 19.218 7.973 -3.338 1.00 97.00 540 ALA A CA 1
ATOM 4004 C C . ALA A 1 540 ? 19.042 6.466 -3.129 1.00 97.00 540 ALA A C 1
ATOM 4006 O O . ALA A 1 540 ? 17.992 5.887 -3.409 1.00 97.00 540 ALA A O 1
ATOM 4007 N N . PHE A 1 541 ? 20.082 5.828 -2.594 1.00 98.50 541 PHE A N 1
ATOM 4008 C CA . PHE A 1 541 ? 20.100 4.413 -2.243 1.00 98.50 541 PHE A CA 1
ATOM 4009 C C . PHE A 1 541 ? 20.626 4.198 -0.825 1.00 98.50 541 PHE A C 1
ATOM 4011 O O . PHE A 1 541 ? 21.515 4.909 -0.355 1.00 98.50 541 PHE A O 1
ATOM 4018 N N . ALA A 1 542 ? 20.128 3.140 -0.188 1.00 98.38 542 ALA A N 1
ATOM 4019 C CA . ALA A 1 542 ? 20.615 2.637 1.088 1.00 98.38 542 ALA A CA 1
ATOM 4020 C C . ALA A 1 542 ? 20.846 1.122 1.006 1.00 98.38 542 ALA A C 1
ATOM 4022 O O . ALA A 1 542 ? 19.939 0.360 0.661 1.00 98.38 542 ALA A O 1
ATOM 4023 N N . ALA A 1 543 ? 22.062 0.681 1.322 1.00 98.25 543 ALA A N 1
ATOM 4024 C CA . ALA A 1 543 ? 22.461 -0.721 1.346 1.00 98.25 543 ALA A CA 1
ATOM 4025 C C . ALA A 1 543 ? 22.556 -1.247 2.781 1.00 98.25 543 ALA A C 1
ATOM 4027 O O . ALA A 1 543 ? 23.224 -0.635 3.612 1.00 98.25 543 ALA A O 1
ATOM 4028 N N . ILE A 1 544 ? 21.949 -2.408 3.041 1.00 98.06 544 ILE A N 1
ATOM 4029 C CA . ILE A 1 544 ? 22.114 -3.181 4.279 1.00 98.06 544 ILE A CA 1
ATOM 4030 C C . ILE A 1 544 ? 23.227 -4.207 4.056 1.00 98.06 544 ILE A C 1
ATOM 4032 O O . ILE A 1 544 ? 23.161 -5.013 3.120 1.00 98.06 544 ILE A O 1
ATOM 4036 N N . LYS A 1 545 ? 24.245 -4.183 4.916 1.00 97.62 545 LYS A N 1
ATOM 4037 C CA . LYS A 1 545 ? 25.363 -5.136 4.916 1.00 97.62 545 LYS A CA 1
ATOM 4038 C C . LYS A 1 545 ? 25.062 -6.365 5.780 1.00 97.62 545 LYS A C 1
ATOM 4040 O O . LYS A 1 545 ? 24.183 -6.326 6.636 1.00 97.62 545 LYS A O 1
ATOM 4045 N N . GLY A 1 546 ? 25.817 -7.448 5.597 1.00 96.00 546 GLY A N 1
ATOM 4046 C CA . GLY A 1 546 ? 25.653 -8.706 6.340 1.00 96.00 546 GLY A CA 1
ATOM 4047 C C . GLY A 1 546 ? 25.885 -8.592 7.852 1.00 96.00 546 GLY A C 1
ATOM 4048 O O . GLY A 1 546 ? 25.389 -9.415 8.616 1.00 96.00 546 GLY A O 1
ATOM 4049 N N . ASP A 1 547 ? 26.577 -7.541 8.298 1.00 95.06 547 ASP A N 1
ATOM 4050 C CA . ASP A 1 547 ? 26.750 -7.179 9.711 1.00 95.06 547 ASP A CA 1
ATOM 4051 C C . ASP A 1 547 ? 25.623 -6.284 10.271 1.00 95.06 547 ASP A C 1
ATOM 4053 O O . ASP A 1 547 ? 25.700 -5.847 11.421 1.00 95.06 547 ASP A O 1
ATOM 4057 N N . GLY A 1 548 ? 24.595 -5.986 9.469 1.00 95.88 548 GLY A N 1
ATOM 4058 C CA . GLY A 1 548 ? 23.477 -5.113 9.829 1.00 95.88 548 GLY A CA 1
ATOM 4059 C C . GLY A 1 548 ? 23.804 -3.616 9.808 1.00 95.88 548 GLY A C 1
ATOM 4060 O O . GLY A 1 548 ? 22.991 -2.820 10.275 1.00 95.88 548 GLY A O 1
ATOM 4061 N N . SER A 1 549 ? 24.980 -3.205 9.316 1.00 97.19 549 SER A N 1
ATOM 4062 C CA . SER A 1 549 ? 25.299 -1.787 9.090 1.00 97.19 549 SER A CA 1
ATOM 4063 C C . SER A 1 549 ? 24.721 -1.268 7.770 1.00 97.19 549 SER A C 1
ATOM 4065 O O . SER A 1 549 ? 24.430 -2.045 6.857 1.00 97.19 549 SER A O 1
ATOM 4067 N N . VAL A 1 550 ? 24.568 0.057 7.667 1.00 98.31 550 VAL A N 1
ATOM 4068 C CA . VAL A 1 550 ? 23.998 0.725 6.487 1.00 98.31 550 VAL A CA 1
ATOM 4069 C C . VAL A 1 550 ? 25.020 1.633 5.813 1.00 98.31 550 VAL A C 1
ATOM 4071 O O . VAL A 1 550 ? 25.776 2.338 6.485 1.00 98.31 550 VAL A O 1
ATOM 4074 N N . VAL A 1 551 ? 25.020 1.619 4.479 1.00 98.31 551 VAL A N 1
ATOM 4075 C CA . VAL A 1 551 ? 25.787 2.536 3.624 1.00 98.31 551 VAL A CA 1
ATOM 4076 C C . VAL A 1 551 ? 24.825 3.221 2.659 1.00 98.31 551 VAL A C 1
ATOM 4078 O O . VAL A 1 551 ? 24.080 2.537 1.958 1.00 98.31 551 VAL A O 1
ATOM 4081 N N . THR A 1 552 ? 24.852 4.551 2.596 1.00 98.44 552 THR A N 1
ATOM 4082 C CA . THR A 1 552 ? 23.993 5.350 1.708 1.00 98.44 552 THR A CA 1
ATOM 4083 C C . THR A 1 552 ? 24.800 6.102 0.655 1.00 98.44 552 THR A C 1
ATOM 4085 O O . THR A 1 552 ? 25.989 6.370 0.844 1.00 98.44 552 THR A O 1
ATOM 4088 N N . TRP A 1 553 ? 24.169 6.407 -0.479 1.00 98.44 553 TRP A N 1
ATOM 4089 C CA . TRP A 1 553 ? 24.717 7.281 -1.520 1.00 98.44 553 TRP A CA 1
ATOM 4090 C C . TRP A 1 553 ? 23.605 7.859 -2.404 1.00 98.44 553 TRP A C 1
ATOM 4092 O O . TRP A 1 553 ? 22.467 7.395 -2.367 1.00 98.44 553 TRP A O 1
ATOM 4102 N N . GLY A 1 554 ? 23.953 8.845 -3.233 1.00 96.88 554 GLY A N 1
ATOM 4103 C CA . GLY A 1 554 ? 23.020 9.596 -4.080 1.00 96.88 554 GLY A CA 1
ATOM 4104 C C . GLY A 1 554 ? 22.829 11.015 -3.568 1.00 96.88 554 GLY A C 1
ATOM 4105 O O . GLY A 1 554 ? 23.733 11.544 -2.913 1.00 96.88 554 GLY A O 1
ATOM 4106 N N . ASP A 1 555 ? 21.690 11.627 -3.886 1.00 94.81 555 ASP A N 1
ATOM 4107 C CA . ASP A 1 555 ? 21.391 12.974 -3.405 1.00 94.81 555 ASP A CA 1
ATOM 4108 C C . ASP A 1 555 ? 21.321 13.008 -1.860 1.00 94.81 555 ASP A C 1
ATOM 4110 O O . ASP A 1 555 ? 20.594 12.209 -1.261 1.00 94.81 555 ASP A O 1
ATOM 4114 N N . PRO A 1 556 ? 22.086 13.885 -1.180 1.00 93.56 556 PRO A N 1
ATOM 4115 C CA . PRO A 1 556 ? 22.079 13.961 0.279 1.00 93.56 556 PRO A CA 1
ATOM 4116 C C . PRO A 1 556 ? 20.728 14.364 0.887 1.00 93.56 556 PRO A C 1
ATOM 4118 O O . PRO A 1 556 ? 20.414 13.895 1.980 1.00 93.56 556 PRO A O 1
ATOM 4121 N N . GLY A 1 557 ? 19.952 15.215 0.205 1.00 90.19 557 GLY A N 1
ATOM 4122 C CA . GLY A 1 557 ? 18.622 15.654 0.640 1.00 90.19 557 GLY A CA 1
ATOM 4123 C C . GLY A 1 557 ? 17.611 14.512 0.622 1.00 90.19 557 GLY A C 1
ATOM 4124 O O . GLY A 1 557 ? 16.864 14.347 1.582 1.00 90.19 557 GLY A O 1
ATOM 4125 N N . ASP A 1 558 ? 17.707 13.634 -0.375 1.00 90.06 558 ASP A N 1
ATOM 4126 C CA . ASP A 1 558 ? 16.849 12.449 -0.524 1.00 90.06 558 ASP A CA 1
ATOM 4127 C C . ASP A 1 558 ? 17.277 11.252 0.357 1.00 90.06 558 ASP A C 1
ATOM 4129 O O . ASP A 1 558 ? 16.827 10.118 0.170 1.00 90.06 558 ASP A O 1
ATOM 4133 N N . GLY A 1 559 ? 18.186 11.469 1.314 1.00 94.75 559 GLY A N 1
ATOM 4134 C CA . GLY A 1 559 ? 18.680 10.434 2.227 1.00 94.75 559 GLY A CA 1
ATOM 4135 C C . GLY A 1 559 ? 19.921 9.679 1.742 1.00 94.75 559 GLY A C 1
ATOM 4136 O O . GLY A 1 559 ? 20.277 8.644 2.313 1.00 94.75 559 GLY A O 1
ATOM 4137 N N . GLY A 1 560 ? 20.621 10.203 0.732 1.00 96.50 560 GLY A N 1
ATOM 4138 C CA . GLY A 1 560 ? 21.939 9.724 0.309 1.00 96.50 560 GLY A CA 1
ATOM 4139 C C . GLY A 1 560 ? 23.040 9.937 1.358 1.00 96.50 560 GLY A C 1
ATOM 4140 O O . GLY A 1 560 ? 24.081 9.281 1.281 1.00 96.50 560 GLY A O 1
ATOM 4141 N N . ASP A 1 561 ? 22.807 10.782 2.369 1.00 96.31 561 ASP A N 1
ATOM 4142 C CA . ASP A 1 561 ? 23.686 10.988 3.526 1.00 96.31 561 ASP A CA 1
ATOM 4143 C C . ASP A 1 561 ? 23.002 10.571 4.844 1.00 96.31 561 ASP A C 1
ATOM 4145 O O . ASP A 1 561 ? 22.125 11.263 5.360 1.00 96.31 561 ASP A O 1
ATOM 4149 N N . SER A 1 562 ? 23.434 9.444 5.420 1.00 96.75 562 SER A N 1
ATOM 4150 C CA . SER A 1 562 ? 22.998 8.961 6.739 1.00 96.75 562 SER A CA 1
ATOM 4151 C C . SER A 1 562 ? 23.934 9.353 7.889 1.00 96.75 562 SER A C 1
ATOM 4153 O O . SER A 1 562 ? 23.765 8.865 9.009 1.00 96.75 562 SER A O 1
ATOM 4155 N N . SER A 1 563 ? 24.937 10.213 7.665 1.00 96.25 563 SER A N 1
ATOM 4156 C CA . SER A 1 563 ? 25.998 10.496 8.647 1.00 96.25 563 SER A CA 1
ATOM 4157 C C . SER A 1 563 ? 25.471 10.991 9.998 1.00 96.25 563 SER A C 1
ATOM 4159 O O . SER A 1 563 ? 26.008 10.609 11.040 1.00 96.25 563 SER A O 1
ATOM 4161 N N . ALA A 1 564 ? 24.378 11.760 9.998 1.00 95.94 564 ALA A N 1
ATOM 4162 C CA . ALA A 1 564 ? 23.726 12.267 11.207 1.00 95.94 564 ALA A CA 1
ATOM 4163 C C . ALA A 1 564 ? 23.153 11.159 12.114 1.00 95.94 564 ALA A C 1
ATOM 4165 O O . ALA A 1 564 ? 23.056 11.345 13.328 1.00 95.94 564 ALA A O 1
ATOM 4166 N N . VAL A 1 565 ? 22.799 10.004 11.544 1.00 96.56 565 VAL A N 1
ATOM 4167 C CA . VAL A 1 565 ? 22.191 8.869 12.261 1.00 96.56 565 VAL A CA 1
ATOM 4168 C C . VAL A 1 565 ? 23.047 7.599 12.213 1.00 96.56 565 VAL A C 1
ATOM 4170 O O . VAL A 1 565 ? 22.646 6.568 12.748 1.00 96.56 565 VAL A O 1
ATOM 4173 N N . GLN A 1 566 ? 24.252 7.658 11.639 1.00 96.38 566 GLN A N 1
ATOM 4174 C CA . GLN A 1 566 ? 25.096 6.485 11.384 1.00 96.38 566 GLN A CA 1
ATOM 4175 C C . GLN A 1 566 ? 25.398 5.661 12.645 1.00 96.38 566 GLN A C 1
ATOM 4177 O O . GLN A 1 566 ? 25.490 4.437 12.589 1.00 96.38 566 GLN A O 1
ATOM 4182 N N . GLU A 1 567 ? 25.533 6.307 13.807 1.00 95.50 567 GLU A N 1
ATOM 4183 C CA . GLU A 1 567 ? 25.779 5.606 15.073 1.00 95.50 567 GLU A CA 1
ATOM 4184 C C . GLU A 1 567 ? 24.575 4.788 15.570 1.00 95.50 567 GLU A C 1
ATOM 4186 O O . GLU A 1 567 ? 24.765 3.874 16.385 1.00 95.50 567 GLU A O 1
ATOM 4191 N N . GLN A 1 568 ? 23.372 5.112 15.087 1.00 95.94 568 GLN A N 1
ATOM 4192 C CA . GLN A 1 568 ? 22.102 4.460 15.413 1.00 95.94 568 GLN A CA 1
ATOM 4193 C C . GLN A 1 568 ? 21.773 3.319 14.434 1.00 95.94 568 GLN A C 1
ATOM 4195 O O . GLN A 1 568 ? 21.100 2.370 14.821 1.00 95.94 568 GLN A O 1
ATOM 4200 N N . LEU A 1 569 ? 22.283 3.369 13.196 1.00 96.56 569 LEU A N 1
ATOM 4201 C CA . LEU A 1 569 ? 22.066 2.360 12.148 1.00 96.56 569 LEU A CA 1
ATOM 4202 C C . LEU A 1 569 ? 22.922 1.099 12.368 1.00 96.56 569 LEU A C 1
ATOM 4204 O O . LEU A 1 569 ? 23.864 0.809 11.626 1.00 96.56 569 LEU A O 1
ATOM 4208 N N . LYS A 1 570 ? 22.596 0.355 13.427 1.00 94.31 570 LYS A N 1
ATOM 4209 C CA . LYS A 1 570 ? 23.221 -0.918 13.805 1.00 94.31 570 LYS A CA 1
ATOM 4210 C C . LYS A 1 570 ? 22.158 -2.001 13.893 1.00 94.31 570 LYS A C 1
ATOM 4212 O O . LYS A 1 570 ? 21.067 -1.735 14.385 1.00 94.31 570 LYS A O 1
ATOM 4217 N N . ASP A 1 571 ? 22.513 -3.216 13.480 1.00 96.12 571 ASP A N 1
ATOM 4218 C CA . ASP A 1 571 ? 21.594 -4.362 13.482 1.00 96.12 571 ASP A CA 1
ATOM 4219 C C . ASP A 1 571 ? 20.305 -4.076 12.682 1.00 96.12 571 ASP A C 1
ATOM 4221 O O . ASP A 1 571 ? 19.197 -4.409 13.097 1.00 96.12 571 ASP A O 1
ATOM 4225 N N . VAL A 1 572 ? 20.444 -3.390 11.542 1.00 97.81 572 VAL A N 1
ATOM 4226 C CA . VAL A 1 572 ? 19.326 -3.041 10.660 1.00 97.81 572 VAL A CA 1
ATOM 4227 C C . VAL A 1 572 ? 18.806 -4.294 9.962 1.00 97.81 572 VAL A C 1
ATOM 4229 O O . VAL A 1 572 ? 19.561 -5.007 9.304 1.00 97.81 572 VAL A O 1
ATOM 4232 N N . GLN A 1 573 ? 17.499 -4.532 10.076 1.00 96.31 573 GLN A N 1
ATOM 4233 C CA . GLN A 1 573 ? 16.820 -5.706 9.520 1.00 96.31 573 GLN A CA 1
ATOM 4234 C C . GLN A 1 573 ? 16.085 -5.391 8.216 1.00 96.31 573 GLN A C 1
ATOM 4236 O O . GLN A 1 573 ? 16.011 -6.224 7.316 1.00 96.31 573 GLN A O 1
ATOM 4241 N N . GLN A 1 574 ? 15.528 -4.185 8.106 1.00 96.31 574 GLN A N 1
ATOM 4242 C CA . GLN A 1 574 ? 14.780 -3.743 6.934 1.00 96.31 574 GLN A CA 1
ATOM 4243 C C . GLN A 1 574 ? 14.921 -2.234 6.766 1.00 96.31 574 GLN A C 1
ATOM 4245 O O . GLN A 1 574 ? 14.946 -1.500 7.749 1.00 96.31 574 GLN A O 1
ATOM 4250 N N . ILE A 1 575 ? 14.952 -1.773 5.519 1.00 97.44 575 ILE A N 1
ATOM 4251 C CA . ILE A 1 575 ? 14.814 -0.360 5.159 1.00 97.44 575 ILE A CA 1
ATOM 4252 C C . ILE A 1 575 ? 13.559 -0.214 4.299 1.00 97.44 575 ILE A C 1
ATOM 4254 O O . ILE A 1 575 ? 13.238 -1.107 3.512 1.00 97.44 575 ILE A O 1
ATOM 4258 N N . GLN A 1 576 ? 12.838 0.886 4.468 1.00 96.50 576 GLN A N 1
ATOM 4259 C CA . GLN A 1 576 ? 11.781 1.354 3.572 1.00 96.50 576 GLN A CA 1
ATOM 4260 C C . GLN A 1 576 ? 12.063 2.805 3.186 1.00 96.50 576 GLN A C 1
ATOM 4262 O O . GLN A 1 576 ? 12.760 3.505 3.920 1.00 96.50 576 GLN A O 1
ATOM 4267 N N . SER A 1 577 ? 11.535 3.237 2.046 1.00 93.25 577 SER A N 1
ATOM 4268 C CA . SER A 1 577 ? 11.737 4.580 1.504 1.00 93.25 577 SER A CA 1
ATOM 4269 C C . SER A 1 577 ? 10.415 5.223 1.110 1.00 93.25 577 SER A C 1
ATOM 4271 O O . SER A 1 577 ? 9.543 4.561 0.549 1.00 93.25 577 SER A O 1
ATOM 4273 N N . SER A 1 578 ? 10.285 6.513 1.410 1.00 91.88 578 SER A N 1
ATOM 4274 C CA . SER A 1 578 ? 9.383 7.421 0.695 1.00 91.88 578 SER A CA 1
ATOM 4275 C C . SER A 1 578 ? 10.127 7.997 -0.520 1.00 91.88 578 SER A C 1
ATOM 4277 O O . SER A 1 578 ? 11.201 7.506 -0.884 1.00 91.88 578 SER A O 1
ATOM 4279 N N . ASN A 1 579 ? 9.596 9.039 -1.165 1.00 88.19 579 ASN A N 1
ATOM 4280 C CA . ASN A 1 579 ? 10.278 9.637 -2.312 1.00 88.19 579 ASN A CA 1
ATOM 4281 C C . ASN A 1 579 ? 11.650 10.221 -1.942 1.00 88.19 579 ASN A C 1
ATOM 4283 O O . ASN A 1 579 ? 12.570 10.083 -2.743 1.00 88.19 579 ASN A O 1
ATOM 4287 N N . PHE A 1 580 ? 11.801 10.833 -0.762 1.00 91.31 580 PHE A N 1
ATOM 4288 C CA . PHE A 1 580 ? 13.010 11.592 -0.386 1.00 91.31 580 PHE A CA 1
ATOM 4289 C C . PHE A 1 580 ? 13.546 11.257 1.016 1.00 91.31 580 PHE A C 1
ATOM 4291 O O . PHE A 1 580 ? 14.349 11.996 1.586 1.00 91.31 580 PHE A O 1
ATOM 4298 N N . ALA A 1 581 ? 13.096 10.153 1.611 1.00 95.25 581 ALA A N 1
ATOM 4299 C CA . ALA A 1 581 ? 13.572 9.721 2.917 1.00 95.25 581 ALA A CA 1
ATOM 4300 C C . ALA A 1 581 ? 13.602 8.200 3.053 1.00 95.25 581 ALA A C 1
ATOM 4302 O O . ALA A 1 581 ? 12.947 7.462 2.314 1.00 95.25 581 ALA A O 1
ATOM 4303 N N . PHE A 1 582 ? 14.337 7.738 4.061 1.00 97.88 582 PHE A N 1
ATOM 4304 C CA . PHE A 1 582 ? 14.419 6.340 4.454 1.00 97.88 582 PHE A CA 1
ATOM 4305 C C . PHE A 1 582 ? 14.049 6.158 5.921 1.00 97.88 582 PHE A C 1
ATOM 4307 O O . PHE A 1 582 ? 14.268 7.035 6.755 1.00 97.88 582 PHE A O 1
ATOM 4314 N N . ALA A 1 583 ? 13.564 4.963 6.244 1.00 97.94 583 ALA A N 1
ATOM 4315 C CA . ALA A 1 583 ? 13.412 4.489 7.607 1.00 97.94 583 ALA A CA 1
ATOM 4316 C C . ALA A 1 583 ? 13.896 3.044 7.740 1.00 97.94 583 ALA A C 1
ATOM 4318 O O . ALA A 1 583 ? 13.490 2.161 6.980 1.00 97.94 583 ALA A O 1
ATOM 4319 N N . ALA A 1 584 ? 14.758 2.806 8.723 1.00 97.88 584 ALA A N 1
ATOM 4320 C CA . ALA A 1 584 ? 15.305 1.505 9.070 1.00 97.88 584 ALA A CA 1
ATOM 4321 C C . ALA A 1 584 ? 14.589 0.925 10.292 1.00 97.88 584 ALA A C 1
ATOM 4323 O O . ALA A 1 584 ? 14.447 1.614 11.298 1.00 97.88 584 ALA A O 1
ATOM 4324 N N . ILE A 1 585 ? 14.201 -0.350 10.223 1.00 97.56 585 ILE A N 1
ATOM 4325 C CA . ILE A 1 585 ? 13.780 -1.153 11.378 1.00 97.56 585 ILE A CA 1
ATOM 4326 C C . ILE A 1 585 ? 15.020 -1.864 11.926 1.00 97.56 585 ILE A C 1
ATOM 4328 O O . ILE A 1 585 ? 15.682 -2.611 11.196 1.00 97.56 585 ILE A O 1
ATOM 4332 N N . LEU A 1 586 ? 15.337 -1.629 13.198 1.00 96.81 586 LEU A N 1
ATOM 4333 C CA . LEU A 1 586 ? 16.470 -2.239 13.897 1.00 96.81 586 LEU A CA 1
ATOM 4334 C C . LEU A 1 586 ? 16.086 -3.602 14.499 1.00 96.81 586 LEU A C 1
ATOM 4336 O O . LEU A 1 586 ? 14.907 -3.926 14.644 1.00 96.81 586 LEU A O 1
ATOM 4340 N N . GLY A 1 587 ? 17.077 -4.404 14.895 1.00 94.69 587 GLY A N 1
ATOM 4341 C CA . GLY A 1 587 ? 16.873 -5.739 15.472 1.00 94.69 587 GLY A CA 1
ATOM 4342 C C . GLY A 1 587 ? 16.118 -5.758 16.805 1.00 94.69 587 GLY A C 1
ATOM 4343 O O . GLY A 1 587 ? 15.524 -6.776 17.163 1.00 94.69 587 GLY A O 1
ATOM 4344 N N . ASP A 1 588 ? 16.066 -4.630 17.519 1.00 93.12 588 ASP A N 1
ATOM 4345 C CA . ASP A 1 588 ? 15.237 -4.449 18.717 1.00 93.12 588 ASP A CA 1
ATOM 4346 C C . ASP A 1 588 ? 13.791 -4.003 18.409 1.00 93.12 588 ASP A C 1
ATOM 4348 O O . ASP A 1 588 ? 12.982 -3.822 19.322 1.00 93.12 588 ASP A O 1
ATOM 4352 N N . GLY A 1 589 ? 13.450 -3.848 17.126 1.00 93.25 589 GLY A N 1
ATOM 4353 C CA . GLY A 1 589 ? 12.147 -3.397 16.648 1.00 93.25 589 GLY A CA 1
ATOM 4354 C C . GLY A 1 589 ? 11.930 -1.886 16.736 1.00 93.25 589 GLY A C 1
ATOM 4355 O O . GLY A 1 589 ? 10.797 -1.444 16.534 1.00 93.25 589 GLY A O 1
ATOM 4356 N N . SER A 1 590 ? 12.955 -1.095 17.064 1.00 95.88 590 SER A N 1
ATOM 4357 C CA . SER A 1 590 ? 12.893 0.365 16.963 1.00 95.88 590 SER A CA 1
ATOM 4358 C C . SER A 1 590 ? 13.128 0.854 15.531 1.00 95.88 590 SER A C 1
ATOM 4360 O O . SER A 1 590 ? 13.573 0.092 14.668 1.00 95.88 590 SER A O 1
ATOM 4362 N N . VAL A 1 591 ? 12.793 2.118 15.259 1.00 97.38 591 VAL A N 1
ATOM 4363 C CA . VAL A 1 591 ? 12.931 2.724 13.925 1.00 97.38 591 VAL A CA 1
ATOM 4364 C C . VAL A 1 591 ? 13.846 3.936 13.962 1.00 97.38 591 VAL A C 1
ATOM 4366 O O . VAL A 1 591 ? 13.763 4.737 14.885 1.00 97.38 591 VAL A O 1
ATOM 4369 N N . VAL A 1 592 ? 14.683 4.096 12.941 1.00 97.38 592 VAL A N 1
ATOM 4370 C CA . VAL A 1 592 ? 15.491 5.302 12.710 1.00 97.38 592 VAL A CA 1
ATOM 4371 C C . VAL A 1 592 ? 15.238 5.783 11.290 1.00 97.38 592 VAL A C 1
ATOM 4373 O O . VAL A 1 592 ? 15.369 4.991 10.358 1.00 97.38 592 VAL A O 1
ATOM 4376 N N . SER A 1 593 ? 14.901 7.058 11.111 1.00 97.62 593 SER A N 1
ATOM 4377 C CA . SER A 1 593 ? 14.742 7.669 9.787 1.00 97.62 593 SER A CA 1
ATOM 4378 C C . SER A 1 593 ? 15.824 8.702 9.474 1.00 97.62 593 SER A C 1
ATOM 4380 O O . SER A 1 593 ? 16.464 9.234 10.382 1.00 97.62 593 SER A O 1
ATOM 4382 N N . TRP A 1 594 ? 16.032 8.966 8.184 1.00 98.19 594 TRP A N 1
ATOM 4383 C CA . TRP A 1 594 ? 16.901 10.032 7.672 1.00 98.19 594 TRP A CA 1
ATOM 4384 C C . TRP A 1 594 ? 16.480 10.455 6.254 1.00 98.19 594 TRP A C 1
ATOM 4386 O O . TRP A 1 594 ? 15.687 9.768 5.610 1.00 98.19 594 TRP A O 1
ATOM 4396 N N . GLY A 1 595 ? 17.024 11.573 5.768 1.00 96.19 595 GLY A N 1
ATOM 4397 C CA . GLY A 1 595 ? 16.618 12.233 4.518 1.00 96.19 595 GLY A CA 1
ATOM 4398 C C . GLY A 1 595 ? 15.770 13.473 4.790 1.00 96.19 595 GLY A C 1
ATOM 4399 O O . GLY A 1 595 ? 15.872 14.061 5.872 1.00 96.19 595 GLY A O 1
ATOM 4400 N N . ASP A 1 596 ? 14.933 13.867 3.834 1.00 93.31 596 ASP A N 1
ATOM 4401 C CA . ASP A 1 596 ? 14.103 15.062 3.970 1.00 93.31 596 ASP A CA 1
ATOM 4402 C C . ASP A 1 596 ? 13.038 14.876 5.064 1.00 93.31 596 ASP A C 1
ATOM 4404 O O . ASP A 1 596 ? 12.252 13.922 5.061 1.00 93.31 596 ASP A O 1
ATOM 4408 N N . SER A 1 597 ? 13.002 15.794 6.033 1.00 91.81 597 SER A N 1
ATOM 4409 C CA . SER A 1 597 ? 12.103 15.698 7.186 1.00 91.81 597 SER A CA 1
ATOM 4410 C C . SER A 1 597 ? 10.626 15.818 6.804 1.00 91.81 597 SER A C 1
ATOM 4412 O O . SER A 1 597 ? 9.792 15.167 7.439 1.00 91.81 597 SER A O 1
ATOM 4414 N N . GLY A 1 598 ? 10.304 16.563 5.743 1.00 88.25 598 GLY A N 1
ATOM 4415 C CA . GLY A 1 598 ? 8.965 16.649 5.164 1.00 88.25 598 GLY A CA 1
ATOM 4416 C C . GLY A 1 598 ? 8.493 15.329 4.557 1.00 88.25 598 GLY A C 1
ATOM 4417 O O . GLY A 1 598 ? 7.298 15.107 4.467 1.00 88.25 598 GLY A O 1
ATOM 4418 N N . PHE A 1 599 ? 9.401 14.402 4.239 1.00 89.38 599 PHE A N 1
ATOM 4419 C CA . PHE A 1 599 ? 9.079 13.103 3.626 1.00 89.38 599 PHE A CA 1
ATOM 4420 C C . PHE A 1 599 ? 9.211 11.942 4.613 1.00 89.38 599 PHE A C 1
ATOM 4422 O O . PHE A 1 599 ? 9.219 10.770 4.229 1.00 89.38 599 PHE A O 1
ATOM 4429 N N . GLY A 1 600 ? 9.314 12.275 5.902 1.00 92.75 600 GLY A N 1
ATOM 4430 C CA . GLY A 1 600 ? 9.477 11.334 7.003 1.00 92.75 600 GLY A CA 1
ATOM 4431 C C . GLY A 1 600 ? 10.933 10.959 7.292 1.00 92.75 600 GLY A C 1
ATOM 4432 O O . GLY A 1 600 ? 11.190 9.942 7.934 1.00 92.75 600 GLY A O 1
ATOM 4433 N N . GLY A 1 601 ? 11.886 11.799 6.885 1.00 94.81 601 GLY A N 1
ATOM 4434 C CA . GLY A 1 601 ? 13.294 11.688 7.264 1.00 94.81 601 GLY A CA 1
ATOM 4435 C C . GLY A 1 601 ? 13.566 11.967 8.743 1.00 94.81 601 GLY A C 1
ATOM 4436 O O . GLY A 1 601 ? 14.608 11.561 9.247 1.00 94.81 601 GLY A O 1
ATOM 4437 N N . ASP A 1 602 ? 12.626 12.560 9.488 1.00 94.44 602 ASP A N 1
ATOM 4438 C CA . ASP A 1 602 ? 12.760 12.796 10.933 1.00 94.44 602 ASP A CA 1
ATOM 4439 C C . ASP A 1 602 ? 11.640 12.124 11.750 1.00 94.44 602 ASP A C 1
ATOM 4441 O O . ASP A 1 602 ? 10.499 12.587 11.788 1.00 94.44 602 ASP A O 1
ATOM 4445 N N . SER A 1 603 ? 11.983 11.039 12.448 1.00 94.44 603 SER A N 1
ATOM 4446 C CA . SER A 1 603 ? 11.105 10.292 13.353 1.00 94.44 603 SER A CA 1
ATOM 4447 C C . SER A 1 603 ? 11.227 10.732 14.816 1.00 94.44 603 SER A C 1
ATOM 4449 O O . SER A 1 603 ? 10.540 10.184 15.684 1.00 94.44 603 SER A O 1
ATOM 4451 N N . THR A 1 604 ? 12.070 11.727 15.130 1.00 93.25 604 THR A N 1
ATOM 4452 C CA . THR A 1 604 ? 12.444 12.092 16.510 1.00 93.25 604 THR A CA 1
ATOM 4453 C C . THR A 1 604 ? 11.226 12.410 17.380 1.00 93.25 604 THR A C 1
ATOM 4455 O O . THR A 1 604 ? 11.182 12.036 18.555 1.00 93.25 604 THR A O 1
ATOM 4458 N N . ALA A 1 605 ? 10.202 13.049 16.804 1.00 91.38 605 ALA A N 1
ATOM 4459 C CA . ALA A 1 605 ? 8.978 13.434 17.508 1.00 91.38 605 ALA A CA 1
ATOM 4460 C C . ALA A 1 605 ? 8.175 12.239 18.058 1.00 91.38 605 ALA A C 1
ATOM 4462 O O . ALA A 1 605 ? 7.500 12.370 19.082 1.00 91.38 605 ALA A O 1
ATOM 4463 N N . ILE A 1 606 ? 8.262 11.075 17.408 1.00 92.75 606 ILE A N 1
ATOM 4464 C CA . ILE A 1 606 ? 7.532 9.855 17.781 1.00 92.75 606 ILE A CA 1
ATOM 4465 C C . ILE A 1 606 ? 8.461 8.684 18.133 1.00 92.75 606 ILE A C 1
ATOM 4467 O O . ILE A 1 606 ? 7.991 7.571 18.357 1.00 92.75 606 ILE A O 1
ATOM 4471 N N . GLN A 1 607 ? 9.766 8.933 18.267 1.00 93.12 607 GLN A N 1
ATOM 4472 C CA . GLN A 1 607 ? 10.799 7.914 18.481 1.00 93.12 607 GLN A CA 1
ATOM 4473 C C . GLN A 1 607 ? 10.503 6.968 19.653 1.00 93.12 607 GLN A C 1
ATOM 4475 O O . GLN A 1 607 ? 10.730 5.768 19.565 1.00 93.12 607 GLN A O 1
ATOM 4480 N N . GLN A 1 608 ? 9.964 7.498 20.756 1.00 91.56 608 GLN A N 1
ATOM 4481 C CA . GLN A 1 608 ? 9.636 6.704 21.950 1.00 91.56 608 GLN A CA 1
ATOM 4482 C C . GLN A 1 608 ? 8.431 5.770 21.753 1.00 91.56 608 GLN A C 1
ATOM 4484 O O . GLN A 1 608 ? 8.208 4.877 22.566 1.00 91.56 608 GLN A O 1
ATOM 4489 N N . GLN A 1 609 ? 7.639 5.998 20.705 1.00 92.75 609 GLN A N 1
ATOM 4490 C CA . GLN A 1 609 ? 6.470 5.194 20.350 1.00 92.75 609 GLN A CA 1
ATOM 4491 C C . GLN A 1 609 ? 6.795 4.172 19.252 1.00 92.75 609 GLN A C 1
ATOM 4493 O O . GLN A 1 609 ? 6.147 3.133 19.185 1.00 92.75 609 GLN A O 1
ATOM 4498 N N . LEU A 1 610 ? 7.817 4.433 18.427 1.00 92.88 610 LEU A N 1
ATOM 4499 C CA . LEU A 1 610 ? 8.313 3.526 17.387 1.00 92.88 610 LEU A CA 1
ATOM 4500 C C . LEU A 1 610 ? 9.150 2.392 17.991 1.00 92.88 610 LEU A C 1
ATOM 4502 O O . LEU A 1 610 ? 10.349 2.280 17.753 1.00 92.88 610 LEU A O 1
ATOM 4506 N N . ILE A 1 611 ? 8.497 1.556 18.791 1.00 92.38 611 ILE A N 1
ATOM 4507 C CA . ILE A 1 611 ? 9.046 0.338 19.383 1.00 92.38 611 ILE A CA 1
ATOM 4508 C C . ILE A 1 611 ? 8.210 -0.857 18.933 1.00 92.38 611 ILE A C 1
ATOM 4510 O O . ILE A 1 611 ? 7.001 -0.736 18.742 1.00 92.38 611 ILE A O 1
ATOM 4514 N N . ASN A 1 612 ? 8.831 -2.034 18.821 1.00 92.06 612 ASN A N 1
ATOM 4515 C CA . ASN A 1 612 ? 8.152 -3.259 18.386 1.00 92.06 612 ASN A CA 1
ATOM 4516 C C . ASN A 1 612 ? 7.493 -3.136 16.996 1.00 92.06 612 ASN A C 1
ATOM 4518 O O . ASN A 1 612 ? 6.402 -3.669 16.772 1.00 92.06 612 ASN A O 1
ATOM 4522 N N . VAL A 1 613 ? 8.132 -2.412 16.077 1.00 94.25 613 VAL A N 1
ATOM 4523 C CA . VAL A 1 613 ? 7.658 -2.219 14.704 1.00 94.25 613 VAL A CA 1
ATOM 4524 C C . VAL A 1 613 ? 7.876 -3.497 13.893 1.00 94.25 613 VAL A C 1
ATOM 4526 O O . VAL A 1 613 ? 8.971 -4.050 13.866 1.00 94.25 613 VAL A O 1
ATOM 4529 N N . GLN A 1 614 ? 6.825 -3.967 13.219 1.00 92.12 614 GLN A N 1
ATOM 4530 C CA . GLN A 1 614 ? 6.874 -5.142 12.339 1.00 92.12 614 GLN A CA 1
ATOM 4531 C C . GLN A 1 614 ? 7.197 -4.782 10.895 1.00 92.12 614 GLN A C 1
ATOM 4533 O O . GLN A 1 614 ? 7.844 -5.549 10.185 1.00 92.12 614 GLN A O 1
ATOM 4538 N N . ARG A 1 615 ? 6.645 -3.663 10.427 1.00 93.50 615 ARG A N 1
ATOM 4539 C CA . ARG A 1 615 ? 6.707 -3.244 9.029 1.00 93.50 615 ARG A CA 1
ATOM 4540 C C . ARG A 1 615 ? 6.516 -1.741 8.944 1.00 93.50 615 ARG A C 1
ATOM 4542 O O . ARG A 1 615 ? 5.781 -1.168 9.743 1.00 93.50 615 ARG A O 1
ATOM 4549 N N . ILE A 1 616 ? 7.118 -1.138 7.930 1.00 94.94 616 ILE A N 1
ATOM 4550 C CA . ILE A 1 616 ? 6.843 0.233 7.513 1.00 94.94 616 ILE A CA 1
ATOM 4551 C C . ILE A 1 616 ? 6.217 0.183 6.115 1.00 94.94 616 ILE A C 1
ATOM 4553 O O . ILE A 1 616 ? 6.636 -0.618 5.281 1.00 94.94 616 ILE A O 1
ATOM 4557 N N . GLN A 1 617 ? 5.196 1.000 5.880 1.00 92.88 617 GLN A N 1
ATOM 4558 C CA . GLN A 1 617 ? 4.648 1.290 4.559 1.00 92.88 617 GLN A CA 1
ATOM 4559 C C . GLN A 1 617 ? 4.891 2.766 4.262 1.00 92.88 617 GLN A C 1
ATOM 4561 O O . GLN A 1 617 ? 4.622 3.611 5.113 1.00 92.88 617 GLN A O 1
ATOM 4566 N N . ALA A 1 618 ? 5.366 3.073 3.062 1.00 88.88 618 ALA A N 1
ATOM 4567 C CA . ALA A 1 618 ? 5.545 4.446 2.615 1.00 88.88 618 ALA A CA 1
ATOM 4568 C C . ALA A 1 618 ? 4.404 4.888 1.689 1.00 88.88 618 ALA A C 1
ATOM 4570 O O . ALA A 1 618 ? 3.859 4.075 0.931 1.00 88.88 618 ALA A O 1
ATOM 4571 N N . SER A 1 619 ? 4.066 6.173 1.773 1.00 87.19 619 SER A N 1
ATOM 4572 C CA . SER A 1 619 ? 3.495 6.958 0.679 1.00 87.19 619 SER A CA 1
ATOM 4573 C C . SER A 1 619 ? 4.633 7.723 -0.010 1.00 87.19 619 SER A C 1
ATOM 4575 O O . SER A 1 619 ? 5.806 7.571 0.340 1.00 87.19 619 SER A O 1
ATOM 4577 N N . SER A 1 620 ? 4.305 8.571 -0.980 1.00 81.38 620 SER A N 1
ATOM 4578 C CA . SER A 1 620 ? 5.278 9.496 -1.568 1.00 81.38 620 SER A CA 1
ATOM 4579 C C . SER A 1 620 ? 5.906 10.436 -0.530 1.00 81.38 620 SER A C 1
ATOM 4581 O O . SER A 1 620 ? 7.113 10.648 -0.583 1.00 81.38 620 SER A O 1
ATOM 4583 N N . GLY A 1 621 ? 5.112 10.961 0.414 1.00 83.19 621 GLY A N 1
ATOM 4584 C CA . GLY A 1 621 ? 5.488 12.027 1.359 1.00 83.19 621 GLY A CA 1
ATOM 4585 C C . GLY A 1 621 ? 5.545 11.639 2.839 1.00 83.19 621 GLY A C 1
ATOM 4586 O O . GLY A 1 621 ? 5.836 12.478 3.687 1.00 83.19 621 GLY A O 1
ATOM 4587 N N . ALA A 1 622 ? 5.243 10.394 3.196 1.00 91.44 622 ALA A N 1
ATOM 4588 C CA . ALA A 1 622 ? 5.206 9.978 4.592 1.00 91.44 622 ALA A CA 1
ATOM 4589 C C . ALA A 1 622 ? 5.473 8.481 4.762 1.00 91.44 622 ALA A C 1
ATOM 4591 O O . ALA A 1 622 ? 5.380 7.682 3.827 1.00 91.44 622 ALA A O 1
ATOM 4592 N N . LEU A 1 623 ? 5.774 8.094 5.998 1.00 94.25 623 LEU A N 1
ATOM 4593 C CA . LEU A 1 623 ? 6.001 6.713 6.411 1.00 94.25 623 LEU A CA 1
ATOM 4594 C C . LEU A 1 623 ? 5.004 6.346 7.511 1.00 94.25 623 LEU A C 1
ATOM 4596 O O . LEU A 1 623 ? 4.667 7.168 8.361 1.00 94.25 623 LEU A O 1
ATOM 4600 N N . ALA A 1 624 ? 4.534 5.102 7.498 1.00 95.44 624 ALA A N 1
ATOM 4601 C CA . ALA A 1 624 ? 3.615 4.553 8.484 1.00 95.44 624 ALA A CA 1
ATOM 4602 C C . ALA A 1 624 ? 4.127 3.200 8.998 1.00 95.44 624 ALA A C 1
ATOM 4604 O O . ALA A 1 624 ? 4.250 2.234 8.244 1.00 95.44 624 ALA A O 1
ATOM 4605 N N . ALA A 1 625 ? 4.426 3.122 10.292 1.00 95.56 625 ALA A N 1
ATOM 4606 C CA . ALA A 1 625 ? 4.870 1.920 10.985 1.00 95.56 625 ALA A CA 1
ATOM 4607 C C . ALA A 1 625 ? 3.680 1.139 11.550 1.00 95.56 625 ALA A C 1
ATOM 4609 O O . ALA A 1 625 ? 2.820 1.710 12.217 1.00 95.56 625 ALA A O 1
ATOM 4610 N N . ILE A 1 626 ? 3.674 -0.175 11.333 1.00 93.75 626 ILE A N 1
ATOM 4611 C CA . ILE A 1 626 ? 2.736 -1.130 11.931 1.00 93.75 626 ILE A CA 1
ATOM 4612 C C . ILE A 1 626 ? 3.430 -1.792 13.120 1.00 93.75 626 ILE A C 1
ATOM 4614 O O . ILE A 1 626 ? 4.470 -2.436 12.954 1.00 93.75 626 ILE A O 1
ATOM 4618 N N . LEU A 1 627 ? 2.859 -1.646 14.312 1.00 91.75 627 LEU A N 1
ATOM 4619 C CA . LEU A 1 627 ? 3.410 -2.176 15.557 1.00 91.75 627 LEU A CA 1
ATOM 4620 C C . LEU A 1 627 ? 2.926 -3.612 15.812 1.00 91.75 627 LEU A C 1
ATOM 4622 O O . LEU A 1 627 ? 1.949 -4.080 15.226 1.00 91.75 627 LEU A O 1
ATOM 4626 N N . ASN A 1 628 ? 3.596 -4.323 16.724 1.00 86.56 628 ASN A N 1
ATOM 4627 C CA . ASN A 1 628 ? 3.249 -5.695 17.114 1.00 86.56 628 ASN A CA 1
ATOM 4628 C C . ASN A 1 628 ? 1.807 -5.869 17.617 1.00 86.56 628 ASN A C 1
ATOM 4630 O O . ASN A 1 628 ? 1.235 -6.952 17.477 1.00 86.56 628 ASN A O 1
ATOM 4634 N N . ASP A 1 629 ? 1.227 -4.828 18.209 1.00 83.38 629 ASP A N 1
ATOM 4635 C CA . ASP A 1 629 ? -0.156 -4.826 18.685 1.00 83.38 629 ASP A CA 1
ATOM 4636 C C . ASP A 1 629 ? -1.174 -4.497 17.578 1.00 83.38 629 ASP A C 1
ATOM 4638 O O . ASP A 1 629 ? -2.375 -4.560 17.821 1.00 83.38 629 ASP A O 1
ATOM 4642 N N . GLY A 1 630 ? -0.720 -4.204 16.356 1.00 85.69 630 GLY A N 1
ATOM 4643 C CA . GLY A 1 630 ? -1.558 -3.823 15.222 1.00 85.69 630 GLY A CA 1
ATOM 4644 C C . GLY A 1 630 ? -1.921 -2.337 15.170 1.00 85.69 630 GLY A C 1
ATOM 4645 O O . GLY A 1 630 ? -2.661 -1.943 14.272 1.00 85.69 630 GLY A O 1
ATOM 4646 N N . SER A 1 631 ? -1.424 -1.507 16.089 1.00 89.44 631 SER A N 1
ATOM 4647 C CA . SER A 1 631 ? -1.539 -0.052 15.962 1.00 89.44 631 SER A CA 1
ATOM 4648 C C . SER A 1 631 ? -0.639 0.486 14.846 1.00 89.44 631 SER A C 1
ATOM 4650 O O . SER A 1 631 ? 0.326 -0.167 14.432 1.00 89.44 631 SER A O 1
ATOM 4652 N N . VAL A 1 632 ? -0.979 1.673 14.331 1.00 93.19 632 VAL A N 1
ATOM 4653 C CA . VAL A 1 632 ? -0.226 2.333 13.257 1.00 93.19 632 VAL A CA 1
ATOM 4654 C C . VAL A 1 632 ? 0.167 3.749 13.662 1.00 93.19 632 VAL A C 1
ATOM 4656 O O . VAL A 1 632 ? -0.671 4.555 14.077 1.00 93.19 632 VAL A O 1
ATOM 4659 N N . LEU A 1 633 ? 1.450 4.063 13.492 1.00 94.75 633 LEU A N 1
ATOM 4660 C CA . LEU A 1 633 ? 2.023 5.391 13.708 1.00 94.75 633 LEU A CA 1
ATOM 4661 C C . LEU A 1 633 ? 2.593 5.911 12.395 1.00 94.75 633 LEU A C 1
ATOM 4663 O O . LEU A 1 633 ? 3.399 5.215 11.782 1.00 94.75 633 LEU A O 1
ATOM 4667 N N . SER A 1 634 ? 2.210 7.117 11.979 1.00 95.00 634 SER A N 1
ATOM 4668 C CA . SER A 1 634 ? 2.813 7.778 10.819 1.00 95.00 634 SER A CA 1
ATOM 4669 C C . SER A 1 634 ? 3.612 9.025 11.196 1.00 95.00 634 SER A C 1
ATOM 4671 O O . SER A 1 634 ? 3.404 9.606 12.263 1.00 95.00 634 SER A O 1
ATOM 4673 N N . TRP A 1 635 ? 4.572 9.376 10.338 1.00 95.38 635 TRP A N 1
ATOM 4674 C CA . TRP A 1 635 ? 5.392 10.590 10.405 1.00 95.38 635 TRP A CA 1
ATOM 4675 C C . TRP A 1 635 ? 5.793 11.049 8.992 1.00 95.38 635 TRP A C 1
ATOM 4677 O O . TRP A 1 635 ? 5.742 10.266 8.039 1.00 95.38 635 TRP A O 1
ATOM 4687 N N . GLY A 1 636 ? 6.181 12.319 8.860 1.00 91.50 636 GLY A N 1
ATOM 4688 C CA . GLY A 1 636 ? 6.414 13.009 7.584 1.00 91.50 636 GLY A CA 1
ATOM 4689 C C . GLY A 1 636 ? 5.430 14.162 7.394 1.00 91.50 636 GLY A C 1
ATOM 4690 O O . GLY A 1 636 ? 4.943 14.712 8.385 1.00 91.50 636 GLY A O 1
ATOM 4691 N N . ASP A 1 637 ? 5.126 14.516 6.147 1.00 86.50 637 ASP A N 1
ATOM 4692 C CA . ASP A 1 637 ? 4.184 15.588 5.821 1.00 86.50 637 ASP A CA 1
ATOM 4693 C C . ASP A 1 637 ? 2.776 15.242 6.337 1.00 86.50 637 ASP A C 1
ATOM 4695 O O . ASP A 1 637 ? 2.207 14.227 5.917 1.00 86.50 637 ASP A O 1
ATOM 4699 N N . PRO A 1 638 ? 2.171 16.057 7.223 1.00 84.25 638 PRO A N 1
ATOM 4700 C CA . PRO A 1 638 ? 0.794 15.856 7.658 1.00 84.25 638 PRO A CA 1
ATOM 4701 C C . PRO A 1 638 ? -0.204 15.793 6.492 1.00 84.25 638 PRO A C 1
ATOM 4703 O O . PRO A 1 638 ? -1.135 14.985 6.543 1.00 84.25 638 PRO A O 1
ATOM 4706 N N . GLU A 1 639 ? 0.000 16.580 5.427 1.00 78.75 639 GLU A N 1
ATOM 4707 C CA . GLU A 1 639 ? -0.853 16.540 4.228 1.00 78.75 639 GLU A CA 1
ATOM 4708 C C . GLU A 1 639 ? -0.600 15.291 3.364 1.00 78.75 639 GLU A C 1
ATOM 4710 O O . GLU A 1 639 ? -1.491 14.857 2.635 1.00 78.75 639 GLU A O 1
ATOM 4715 N N . GLY A 1 640 ? 0.561 14.648 3.513 1.00 77.25 640 GLY A N 1
ATOM 4716 C CA . GLY A 1 640 ? 0.919 13.360 2.911 1.00 77.25 640 GLY A CA 1
ATOM 4717 C C . GLY A 1 640 ? 0.530 12.128 3.743 1.00 77.25 640 GLY A C 1
ATOM 4718 O O . GLY A 1 640 ? 0.930 11.005 3.415 1.00 77.25 640 GLY A O 1
ATOM 4719 N N . GLY A 1 641 ? -0.216 12.313 4.841 1.00 86.00 641 GLY A N 1
ATOM 4720 C CA . GLY A 1 641 ? -0.609 11.244 5.766 1.00 86.00 641 GLY A CA 1
ATOM 4721 C C . GLY A 1 641 ? 0.407 10.949 6.879 1.00 86.00 641 GLY A C 1
ATOM 4722 O O . GLY A 1 641 ? 0.273 9.955 7.599 1.00 86.00 641 GLY A O 1
ATOM 4723 N N . GLY A 1 642 ? 1.393 11.826 7.068 1.00 89.94 642 GLY A N 1
ATOM 4724 C CA . GLY A 1 642 ? 2.408 11.779 8.123 1.00 89.94 642 GLY A CA 1
ATOM 4725 C C . GLY A 1 642 ? 1.896 12.068 9.535 1.00 89.94 642 GLY A C 1
ATOM 4726 O O . GLY A 1 642 ? 2.692 12.128 10.463 1.00 89.94 642 GLY A O 1
ATOM 4727 N N . ASP A 1 643 ? 0.586 12.225 9.736 1.00 89.75 643 ASP A N 1
ATOM 4728 C CA . ASP A 1 643 ? -0.011 12.354 11.066 1.00 89.75 643 ASP A CA 1
ATOM 4729 C C . ASP A 1 643 ? -1.230 11.437 11.227 1.00 89.75 643 ASP A C 1
ATOM 4731 O O . ASP A 1 643 ? -2.281 11.662 10.626 1.00 89.75 643 ASP A O 1
ATOM 4735 N N . SER A 1 644 ? -1.092 10.393 12.050 1.00 90.19 644 SER A N 1
ATOM 4736 C CA . SER A 1 644 ? -2.163 9.438 12.361 1.00 90.19 644 SER A CA 1
ATOM 4737 C C . SER A 1 644 ? -2.842 9.690 13.713 1.00 90.19 644 SER A C 1
ATOM 4739 O O . SER A 1 644 ? -3.649 8.864 14.149 1.00 90.19 644 SER A O 1
ATOM 4741 N N . ARG A 1 645 ? -2.546 10.801 14.410 1.00 87.75 645 ARG A N 1
ATOM 4742 C CA . ARG A 1 645 ? -3.055 11.060 15.775 1.00 87.75 645 ARG A CA 1
ATOM 4743 C C . ARG A 1 645 ? -4.578 11.056 15.859 1.00 87.75 645 ARG A C 1
ATOM 4745 O O . ARG A 1 645 ? -5.127 10.479 16.794 1.00 87.75 645 ARG A O 1
ATOM 4752 N N . ASP A 1 646 ? -5.247 11.610 14.855 1.00 85.12 646 ASP A N 1
ATOM 4753 C CA . ASP A 1 646 ? -6.711 11.707 14.816 1.00 85.12 646 ASP A CA 1
ATOM 4754 C C . ASP A 1 646 ? -7.410 10.349 14.656 1.00 85.12 646 ASP A C 1
ATOM 4756 O O . ASP A 1 646 ? -8.608 10.224 14.917 1.00 85.12 646 ASP A O 1
ATOM 4760 N N . VAL A 1 647 ? -6.668 9.308 14.265 1.00 85.06 647 VAL A N 1
ATOM 4761 C CA . VAL A 1 647 ? -7.199 7.953 14.086 1.00 85.06 647 VAL A CA 1
ATOM 4762 C C . VAL A 1 647 ? -6.666 6.948 15.108 1.00 85.06 647 VAL A C 1
ATOM 4764 O O . VAL A 1 647 ? -7.007 5.769 15.017 1.00 85.06 647 VAL A O 1
ATOM 4767 N N . GLN A 1 648 ? -5.896 7.386 16.113 1.00 81.38 648 GLN A N 1
ATOM 4768 C CA . GLN A 1 648 ? -5.293 6.489 17.108 1.00 81.38 648 GLN A CA 1
ATOM 4769 C C . GLN A 1 648 ? -6.312 5.678 17.916 1.00 81.38 648 GLN A C 1
ATOM 4771 O O . GLN A 1 648 ? -6.095 4.494 18.180 1.00 81.38 648 GLN A O 1
ATOM 4776 N N . ASP A 1 649 ? -7.465 6.266 18.230 1.00 78.88 649 ASP A N 1
ATOM 4777 C CA . ASP A 1 649 ? -8.535 5.576 18.958 1.00 78.88 649 ASP A CA 1
ATOM 4778 C C . ASP A 1 649 ? -9.173 4.432 18.144 1.00 78.88 649 ASP A C 1
ATOM 4780 O O . ASP A 1 649 ? -9.871 3.581 18.699 1.00 78.88 649 ASP A O 1
ATOM 4784 N N . ASN A 1 650 ? -8.926 4.370 16.828 1.00 78.69 650 ASN A N 1
ATOM 4785 C CA . ASN A 1 650 ? -9.496 3.347 15.954 1.00 78.69 650 ASN A CA 1
ATOM 4786 C C . ASN A 1 650 ? -8.708 2.029 15.944 1.00 78.69 650 ASN A C 1
ATOM 4788 O O . ASN A 1 650 ? -9.212 1.052 15.381 1.00 78.69 650 ASN A O 1
ATOM 4792 N N . TRP A 1 651 ? -7.516 1.967 16.545 1.00 77.81 651 TRP A N 1
ATOM 4793 C CA . TRP A 1 651 ? -6.687 0.752 16.561 1.00 77.81 651 TRP A CA 1
ATOM 4794 C C . TRP A 1 651 ? -7.123 -0.273 17.625 1.00 77.81 651 TRP A C 1
ATOM 4796 O O . TRP A 1 651 ? -6.840 -1.464 17.473 1.00 77.81 651 TRP A O 1
ATOM 4806 N N . ALA A 1 652 ? -7.826 0.183 18.671 1.00 59.72 652 ALA A N 1
ATOM 4807 C CA . ALA A 1 652 ? -8.213 -0.604 19.850 1.00 59.72 652 ALA A CA 1
ATOM 4808 C C . ALA A 1 652 ? -9.453 -1.499 19.662 1.00 59.72 652 ALA A C 1
ATOM 4810 O O . ALA A 1 652 ? -10.443 -1.064 19.023 1.00 59.72 652 ALA A O 1
#

pLDDT: mean 89.48, std 12.25, range [30.58, 98.5]

InterPro domains:
  IPR003953 FAD-dependent oxidoreductase 2, FAD-binding domain [PF00890] (14-186)
  IPR009091 Regulator of chromosome condensation 1/beta-lactamase-inhibitor protein II [G3DSA:2.130.10.30] (198-435)
  IPR009091 Regulator of chromosome condensation 1/beta-lactamase-inhibitor protein II [G3DSA:2.130.10.30] (443-650)
  IPR009091 Regulator of chromosome condensation 1/beta-lactamase-inhibitor protein II [SSF50985] (341-600)
  IPR036188 FAD/NAD(P)-binding domain superfamily [G3DSA:3.50.50.60] (14-179)
  IPR036188 FAD/NAD(P)-binding domain superfamily [SSF51905] (16-175)
  IPR050315 FAD-dependent oxidoreductase 2 [PTHR43400] (14-191)

Solvent-accessible surface area (backbone atoms only — not comparable to full-atom values): 32150 Å² total; per-residue (Å²): 79,62,45,75,46,78,35,88,39,71,47,71,68,69,52,51,65,60,51,48,54,38,43,75,72,73,35,48,35,41,40,37,26,58,44,90,64,86,38,62,73,52,36,71,34,63,76,42,51,69,32,30,61,23,71,61,38,57,77,68,69,48,95,43,35,32,67,60,47,27,51,33,44,47,74,73,63,54,91,48,66,71,60,47,40,52,52,24,60,46,18,16,59,55,52,47,44,44,33,75,76,59,71,45,63,49,77,46,67,39,62,55,92,73,51,93,48,62,28,30,27,18,39,95,61,87,44,29,18,35,56,55,41,50,46,46,47,54,54,47,50,58,41,35,76,74,41,88,40,30,44,80,41,60,50,26,42,72,79,44,78,37,70,54,102,91,38,75,43,23,36,31,30,54,73,27,35,38,43,60,50,42,56,50,49,24,63,75,67,65,42,33,44,42,38,43,18,45,82,86,67,48,76,57,61,46,86,33,39,21,70,80,67,67,51,59,86,88,67,61,68,44,76,47,65,46,78,60,43,79,36,39,10,36,44,72,79,73,89,70,90,76,87,84,93,66,92,74,44,48,10,10,32,38,36,38,40,22,51,16,41,70,51,50,34,30,26,51,67,20,25,9,53,47,76,94,48,51,91,70,48,52,46,41,75,49,69,44,42,14,29,21,7,34,42,32,38,27,74,84,14,38,67,53,51,34,31,28,54,63,22,25,11,50,47,77,94,47,50,92,68,45,50,45,47,72,48,73,46,48,20,40,26,8,31,40,31,36,26,76,83,13,36,65,52,48,31,28,28,56,68,28,27,9,51,46,75,93,47,49,91,67,45,51,41,45,74,48,72,42,48,13,53,69,5,10,34,39,31,35,28,78,79,15,36,65,51,49,32,29,24,56,64,23,24,9,54,45,75,95,48,49,93,68,44,50,43,42,75,47,69,44,46,17,31,23,6,33,41,34,37,25,78,80,15,34,66,51,48,31,30,28,51,67,20,24,10,50,46,76,92,50,51,87,68,45,48,43,44,74,48,70,44,45,17,44,23,7,32,40,33,36,28,78,82,17,38,69,51,44,32,28,27,50,59,25,23,10,47,43,76,94,50,48,94,71,44,54,40,45,73,49,71,44,45,18,46,20,8,34,41,32,34,26,75,79,14,34,65,52,50,31,30,29,55,66,22,26,8,53,46,75,93,48,50,90,69,43,52,44,39,76,46,70,45,48,17,42,23,7,32,42,32,35,27,78,80,14,39,71,52,49,31,32,30,52,61,26,23,10,49,46,75,95,49,50,92,69,48,50,44,41,74,45,73,46,44,16,41,26,6,32,38,33,34,28,76,84,17,33,61,51,39,31,30,31,48,61,19,22,8,51,43,74,92,49,44,94,67,42,50,46,44,76,48,71,48,48,24,42,21,5,34,34,36,34,28,76,41,50,39,67,52,35,30,26,24,53,53,11,24,9,48,36,74,93,53,54,81,70,37,108

Sequence (652 aa):
MMRTVTAMMVIVDASMSAANTVVEHGGRVVLLDKSSFCGGNSTKATSGINGAGTKTQKAKGIPDTAEIFTQDTLKGGAKKPELAKLLCVNSAADVDWLVDKFNLDLSLVARLGGHSQPRTHRGKERFPGMTITYALIQMLEKVAEKTDLARIITKAKVFQLVTDKNACVGCIYADASVESLTQRAQLALGTGKGRLLNAAGEVLDRAATIHEARLQSGDVLTLHVKQVQLAATGAKTEEDHDVDGLDVYWAAFAALLGDGSVVTWGRPESGGDSSAVQQQLKDVQQIQASSFAFAAILSDGFVVTWGEHDYGGDSSGVQRQLKNVQQIQACYGAFAAILHDGSVVTWGDRDVGGDSSAVQHQLKHVQQIQASNDGAFAAILRDGSVVTWGDRECGGDSGAVQEQLKDVQQIQASNFAFAAIRSDGSVVTWGHPDHGGDSRAVQQQLRNVQKIQASNRAFAAVLRDGSVVAWGDPVFGGDCSGVQQHLLHVQHIQASCGAFAAVLGDGSVVTWGDSWYGGSSSAVQVQLNDVQQIQAASCAFAAIKGDGSVVTWGDPGDGGDSSAVQEQLKDVQQIQSSNFAFAAILGDGSVVSWGDSGFGGDSTAIQQQLINVQRIQASSGALAAILNDGSVLSWGDPEGGGDSRDVQDNWA